Protein AF-0000000084684068 (afdb_homodimer)

Structure (mmCIF, N/CA/C/O backbone):
data_AF-0000000084684068-model_v1
#
loop_
_entity.id
_entity.type
_entity.pdbx_description
1 polymer 'Glycosyl transferase'
#
loop_
_atom_site.group_PDB
_atom_site.id
_atom_site.type_symbol
_atom_site.label_atom_id
_atom_site.label_alt_id
_atom_site.label_comp_id
_atom_site.label_asym_id
_atom_site.label_entity_id
_atom_site.label_seq_id
_atom_site.pdbx_PDB_ins_code
_atom_site.Cartn_x
_atom_site.Cartn_y
_atom_site.Cartn_z
_atom_site.occupancy
_atom_site.B_iso_or_equiv
_atom_site.auth_seq_id
_atom_site.auth_comp_id
_atom_site.auth_asym_id
_atom_site.auth_atom_id
_atom_site.pdbx_PDB_model_num
ATOM 1 N N . MET A 1 1 ? -14.352 -1.944 -2.344 1 97.69 1 MET A N 1
ATOM 2 C CA . MET A 1 1 ? -13.953 -3.248 -2.867 1 97.69 1 MET A CA 1
ATOM 3 C C . MET A 1 1 ? -14.406 -4.367 -1.936 1 97.69 1 MET A C 1
ATOM 5 O O . MET A 1 1 ? -14.32 -4.238 -0.713 1 97.69 1 MET A O 1
ATOM 9 N N . LEU A 1 2 ? -14.922 -5.395 -2.504 1 98.06 2 LEU A N 1
ATOM 10 C CA . LEU A 1 2 ? -15.398 -6.555 -1.756 1 98.06 2 LEU A CA 1
ATOM 11 C C . LEU A 1 2 ? -14.688 -7.824 -2.213 1 98.06 2 LEU A C 1
ATOM 13 O O . LEU A 1 2 ? -14.273 -7.926 -3.371 1 98.06 2 LEU A O 1
ATOM 17 N N . SER A 1 3 ? -14.516 -8.758 -1.304 1 97.38 3 SER A N 1
ATOM 18 C CA . SER A 1 3 ? -13.859 -10.039 -1.584 1 97.38 3 SER A CA 1
ATOM 19 C C . SER A 1 3 ? -14.422 -11.148 -0.699 1 97.38 3 SER A C 1
ATOM 21 O O . SER A 1 3 ? -14.977 -10.875 0.367 1 97.38 3 SER A O 1
ATOM 23 N N . THR A 1 4 ? -14.367 -12.375 -1.161 1 96.19 4 THR A N 1
ATOM 24 C CA . THR A 1 4 ? -14.602 -13.523 -0.29 1 96.19 4 THR A CA 1
ATOM 25 C C . THR A 1 4 ? -13.648 -13.508 0.899 1 96.19 4 THR A C 1
ATOM 27 O O . THR A 1 4 ? -12.688 -12.727 0.922 1 96.19 4 THR A O 1
ATOM 30 N N . PRO A 1 5 ? -13.898 -14.258 1.908 1 94.38 5 PRO A N 1
ATOM 31 C CA . PRO A 1 5 ? -13.078 -14.148 3.117 1 94.38 5 PRO A CA 1
ATOM 32 C C . PRO A 1 5 ? -11.742 -14.883 2.99 1 94.38 5 PRO A C 1
ATOM 34 O O . PRO A 1 5 ? -11.234 -15.422 3.979 1 94.38 5 PRO A O 1
ATOM 37 N N . PHE A 1 6 ? -11.211 -15.016 1.788 1 93.12 6 PHE A N 1
ATOM 38 C CA . PHE A 1 6 ? -9.891 -15.586 1.536 1 93.12 6 PHE A CA 1
ATOM 39 C C . PHE A 1 6 ? -8.922 -14.516 1.039 1 93.12 6 PHE A C 1
ATOM 41 O O . PHE A 1 6 ? -9.109 -13.969 -0.048 1 93.12 6 PHE A O 1
ATOM 48 N N . PRO A 1 7 ? -7.871 -14.266 1.767 1 92.75 7 PRO A N 1
ATOM 49 C CA . PRO A 1 7 ? -6.941 -13.188 1.401 1 92.75 7 PRO A CA 1
ATOM 50 C C . PRO A 1 7 ? -6.355 -13.367 0.002 1 92.75 7 PRO A C 1
ATOM 52 O O . PRO A 1 7 ? -6.109 -12.383 -0.698 1 92.75 7 PRO A O 1
ATOM 55 N N . THR A 1 8 ? -6.172 -14.625 -0.436 1 91.94 8 THR A N 1
ATOM 56 C CA . THR A 1 8 ? -5.574 -14.898 -1.74 1 91.94 8 THR A CA 1
ATOM 57 C C . THR A 1 8 ? -6.535 -14.508 -2.863 1 91.94 8 THR A C 1
ATOM 59 O O . THR A 1 8 ? -6.117 -14.336 -4.008 1 91.94 8 THR A O 1
ATOM 62 N N . HIS A 1 9 ? -7.875 -14.422 -2.525 1 95 9 HIS A N 1
ATOM 63 C CA . HIS A 1 9 ? -8.852 -13.977 -3.51 1 95 9 HIS A CA 1
ATOM 64 C C . HIS A 1 9 ? -8.812 -12.461 -3.688 1 95 9 HIS A C 1
ATOM 66 O O . HIS A 1 9 ? -9.281 -11.938 -4.699 1 95 9 HIS A O 1
ATOM 72 N N . PHE A 1 10 ? -8.266 -11.812 -2.691 1 96.31 10 PHE A N 1
ATOM 73 C CA . PHE A 1 10 ? -8.234 -10.359 -2.68 1 96.31 10 PHE A CA 1
ATOM 74 C C . PHE A 1 10 ? -6.992 -9.836 -3.402 1 96.31 10 PHE A C 1
ATOM 76 O O . PHE A 1 10 ? -7.035 -8.781 -4.039 1 96.31 10 PHE A O 1
ATOM 83 N N . THR A 1 11 ? -5.863 -10.5 -3.41 1 94.38 11 THR A N 1
ATOM 84 C CA . THR A 1 11 ? -4.543 -10.016 -3.809 1 94.38 11 THR A CA 1
ATOM 85 C C . THR A 1 11 ? -4.551 -9.57 -5.266 1 94.38 11 THR A C 1
ATOM 87 O O . THR A 1 11 ? -3.889 -8.594 -5.621 1 94.38 11 THR A O 1
ATOM 90 N N . PRO A 1 12 ? -5.379 -10.195 -6.105 1 94.88 12 PRO A N 1
ATOM 91 C CA . PRO A 1 12 ? -5.406 -9.742 -7.496 1 94.88 12 PRO A CA 1
ATOM 92 C C . PRO A 1 12 ? -5.996 -8.344 -7.656 1 94.88 12 PRO A C 1
ATOM 94 O O . PRO A 1 12 ? -5.824 -7.711 -8.703 1 94.88 12 PRO A O 1
ATOM 97 N N . LEU A 1 13 ? -6.699 -7.82 -6.641 1 97.31 13 LEU A N 1
ATOM 98 C CA . LEU A 1 13 ? -7.332 -6.508 -6.711 1 97.31 13 LEU A CA 1
ATOM 99 C C . LEU A 1 13 ? -6.348 -5.406 -6.324 1 97.31 13 LEU A C 1
ATOM 101 O O . LEU A 1 13 ? -6.582 -4.23 -6.605 1 97.31 13 LEU A O 1
ATOM 105 N N . VAL A 1 14 ? -5.246 -5.762 -5.711 1 96.94 14 VAL A N 1
ATOM 106 C CA . VAL A 1 14 ? -4.383 -4.801 -5.031 1 96.94 14 VAL A CA 1
ATOM 107 C C . VAL A 1 14 ? -3.781 -3.836 -6.051 1 96.94 14 VAL A C 1
ATOM 109 O O . VAL A 1 14 ? -3.836 -2.617 -5.867 1 96.94 14 VAL A O 1
ATOM 112 N N . PRO A 1 15 ? -3.27 -4.312 -7.23 1 97 15 PRO A N 1
ATOM 113 C CA . PRO A 1 15 ? -2.695 -3.369 -8.195 1 97 15 PRO A CA 1
ATOM 114 C C . PRO A 1 15 ? -3.725 -2.377 -8.734 1 97 15 PRO A C 1
ATOM 116 O O . PRO A 1 15 ? -3.396 -1.213 -8.977 1 97 15 PRO A O 1
ATOM 119 N N . LEU A 1 16 ? -4.93 -2.85 -8.906 1 97.88 16 LEU A N 1
ATOM 120 C CA . LEU A 1 16 ? -5.98 -1.939 -9.344 1 97.88 16 LEU A CA 1
ATOM 121 C C . LEU A 1 16 ? -6.289 -0.907 -8.258 1 97.88 16 LEU A C 1
ATOM 123 O O . LEU A 1 16 ? -6.5 0.27 -8.562 1 97.88 16 LEU A O 1
ATOM 127 N N . ALA A 1 17 ? -6.336 -1.361 -7.02 1 97.25 17 ALA A N 1
ATOM 128 C CA . ALA A 1 17 ? -6.531 -0.439 -5.902 1 97.25 17 ALA A CA 1
ATOM 129 C C . ALA A 1 17 ? -5.453 0.642 -5.891 1 97.25 17 ALA A C 1
ATOM 131 O O . ALA A 1 17 ? -5.754 1.824 -5.711 1 97.25 17 ALA A O 1
ATOM 132 N N . TRP A 1 18 ? -4.219 0.25 -6.117 1 96.56 18 TRP A N 1
ATOM 133 C CA . TRP A 1 18 ? -3.109 1.194 -6.152 1 96.56 18 TRP A CA 1
ATOM 134 C C . TRP A 1 18 ? -3.281 2.197 -7.289 1 96.56 18 TRP A C 1
ATOM 136 O O . TRP A 1 18 ? -3.055 3.396 -7.105 1 96.56 18 TRP A O 1
ATOM 146 N N . ALA A 1 19 ? -3.641 1.696 -8.438 1 97.44 19 ALA A N 1
ATOM 147 C CA . ALA A 1 19 ? -3.85 2.568 -9.586 1 97.44 19 ALA A CA 1
ATOM 148 C C . ALA A 1 19 ? -4.926 3.611 -9.297 1 97.44 19 ALA A C 1
ATOM 150 O O . ALA A 1 19 ? -4.754 4.793 -9.602 1 97.44 19 ALA A O 1
ATOM 151 N N . LEU A 1 20 ? -6.016 3.17 -8.695 1 97.44 20 LEU A N 1
ATOM 152 C CA . LEU A 1 20 ? -7.105 4.074 -8.359 1 97.44 20 LEU A CA 1
ATOM 153 C C . LEU A 1 20 ? -6.66 5.102 -7.32 1 97.44 20 LEU A C 1
ATOM 155 O O . LEU A 1 20 ? -6.953 6.289 -7.453 1 97.44 20 LEU A O 1
ATOM 159 N N . LYS A 1 21 ? -5.918 4.648 -6.355 1 94.5 21 LYS A N 1
ATOM 160 C CA . LYS A 1 21 ? -5.402 5.555 -5.332 1 94.5 21 LYS A CA 1
ATOM 161 C C . LYS A 1 21 ? -4.426 6.559 -5.93 1 94.5 21 LYS A C 1
ATOM 163 O O . LYS A 1 21 ? -4.496 7.754 -5.633 1 94.5 21 LYS A O 1
ATOM 168 N N . GLY A 1 22 ? -3.562 6.062 -6.801 1 93.69 22 GLY A N 1
ATOM 169 C CA . GLY A 1 22 ? -2.613 6.934 -7.477 1 93.69 22 GLY A CA 1
ATOM 170 C C . GLY A 1 22 ? -3.279 7.988 -8.344 1 93.69 22 GLY A C 1
ATOM 171 O O . GLY A 1 22 ? -2.707 9.055 -8.578 1 93.69 22 GLY A O 1
ATOM 172 N N . ALA A 1 23 ? -4.469 7.672 -8.766 1 94.56 23 ALA A N 1
ATOM 173 C CA . ALA A 1 23 ? -5.234 8.594 -9.594 1 94.56 23 ALA A CA 1
ATOM 174 C C . ALA A 1 23 ? -6.043 9.562 -8.734 1 94.56 23 ALA A C 1
ATOM 176 O O . ALA A 1 23 ? -6.73 10.445 -9.266 1 94.56 23 ALA A O 1
ATOM 177 N N . GLY A 1 24 ? -5.977 9.398 -7.422 1 92.12 24 GLY A N 1
ATOM 178 C CA . GLY A 1 24 ? -6.598 10.359 -6.52 1 92.12 24 GLY A CA 1
ATOM 179 C C . GLY A 1 24 ? -7.926 9.883 -5.965 1 92.12 24 GLY A C 1
ATOM 180 O O . GLY A 1 24 ? -8.602 10.617 -5.246 1 92.12 24 GLY A O 1
ATOM 181 N N . HIS A 1 25 ? -8.297 8.617 -6.266 1 93.94 25 HIS A N 1
ATOM 182 C CA . HIS A 1 25 ? -9.578 8.102 -5.797 1 93.94 25 HIS A CA 1
ATOM 183 C C . HIS A 1 25 ? -9.469 7.539 -4.383 1 93.94 25 HIS A C 1
ATOM 185 O O . HIS A 1 25 ? -8.398 7.074 -3.979 1 93.94 25 HIS A O 1
ATOM 191 N N . GLU A 1 26 ? -10.539 7.66 -3.658 1 90.88 26 GLU A N 1
ATOM 192 C CA . GLU A 1 26 ? -10.641 6.996 -2.363 1 90.88 26 GLU A CA 1
ATOM 193 C C . GLU A 1 26 ? -11.039 5.531 -2.523 1 90.88 26 GLU A C 1
ATOM 195 O O . GLU A 1 26 ? -12.055 5.227 -3.16 1 90.88 26 GLU A O 1
ATOM 200 N N . VAL A 1 27 ? -10.219 4.645 -2.008 1 94.25 27 VAL A N 1
ATOM 201 C CA . VAL A 1 27 ? -10.477 3.211 -2.105 1 94.25 27 VAL A CA 1
ATOM 202 C C . VAL A 1 27 ? -10.602 2.611 -0.707 1 94.25 27 VAL A C 1
ATOM 204 O O . VAL A 1 27 ? -9.734 2.828 0.147 1 94.25 27 VAL A O 1
ATOM 207 N N . THR A 1 28 ? -11.625 1.904 -0.451 1 93.25 28 THR A N 1
ATOM 208 C CA . THR A 1 28 ? -11.828 1.211 0.816 1 93.25 28 THR A CA 1
ATOM 209 C C . THR A 1 28 ? -12.242 -0.237 0.581 1 93.25 28 THR A C 1
ATOM 211 O O . THR A 1 28 ? -13.062 -0.517 -0.296 1 93.25 28 THR A O 1
ATOM 214 N N . VAL A 1 29 ? -11.68 -1.117 1.381 1 95.88 29 VAL A N 1
ATOM 215 C CA . VAL A 1 29 ? -12.039 -2.529 1.337 1 95.88 29 VAL A CA 1
ATOM 216 C C . VAL A 1 29 ? -12.992 -2.855 2.488 1 95.88 29 VAL A C 1
ATOM 218 O O . VAL A 1 29 ? -12.695 -2.547 3.646 1 95.88 29 VAL A O 1
ATOM 221 N N . ALA A 1 30 ? -14.125 -3.354 2.193 1 95.25 30 ALA A N 1
ATOM 222 C CA . ALA A 1 30 ? -15.039 -3.879 3.203 1 95.25 30 ALA A CA 1
ATOM 223 C C . ALA A 1 30 ? -15.109 -5.402 3.139 1 95.25 30 ALA A C 1
ATOM 225 O O . ALA A 1 30 ? -15.531 -5.969 2.129 1 95.25 30 ALA A O 1
ATOM 226 N N . ALA A 1 31 ? -14.719 -6.062 4.125 1 96.31 31 ALA A N 1
ATOM 227 C CA . ALA A 1 31 ? -14.633 -7.523 4.164 1 96.31 31 ALA A CA 1
ATOM 228 C C . ALA A 1 31 ? -14.453 -8.023 5.598 1 96.31 31 ALA A C 1
ATOM 230 O O . ALA A 1 31 ? -14.43 -7.227 6.539 1 96.31 31 ALA A O 1
ATOM 231 N N . GLN A 1 32 ? -14.484 -9.305 5.75 1 95.69 32 GLN A N 1
ATOM 232 C CA . GLN A 1 32 ? -14.156 -9.898 7.039 1 95.69 32 GLN A CA 1
ATOM 233 C C . GLN A 1 32 ? -12.656 -9.781 7.328 1 95.69 32 GLN A C 1
ATOM 235 O O . GLN A 1 32 ? -11.859 -9.562 6.418 1 95.69 32 GLN A O 1
ATOM 240 N N . PRO A 1 33 ? -12.258 -9.906 8.586 1 93.94 33 PRO A N 1
ATOM 241 C CA . PRO A 1 33 ? -10.883 -9.633 9.008 1 93.94 33 PRO A CA 1
ATOM 242 C C . PRO A 1 33 ? -9.852 -10.477 8.258 1 93.94 33 PRO A C 1
ATOM 244 O O . PRO A 1 33 ? -8.703 -10.062 8.109 1 93.94 33 PRO A O 1
ATOM 247 N N . ASP A 1 34 ? -10.242 -11.648 7.703 1 93 34 ASP A N 1
ATOM 248 C CA . ASP A 1 34 ? -9.352 -12.469 6.895 1 93 34 ASP A CA 1
ATOM 249 C C . ASP A 1 34 ? -8.742 -11.672 5.746 1 93 34 ASP A C 1
ATOM 251 O O . ASP A 1 34 ? -7.566 -11.828 5.426 1 93 34 ASP A O 1
ATOM 255 N N . VAL A 1 35 ? -9.539 -10.797 5.289 1 95.12 35 VAL A N 1
ATOM 256 C CA . VAL A 1 35 ? -9.164 -10.062 4.09 1 95.12 35 VAL A CA 1
ATOM 257 C C . VAL A 1 35 ? -8.688 -8.664 4.469 1 95.12 35 VAL A C 1
ATOM 259 O O . VAL A 1 35 ? -7.746 -8.133 3.875 1 95.12 35 VAL A O 1
ATOM 262 N N . THR A 1 36 ? -9.297 -8.023 5.48 1 94.69 36 THR A N 1
ATOM 263 C CA . THR A 1 36 ? -8.945 -6.648 5.797 1 94.69 36 THR A CA 1
ATOM 264 C C . THR A 1 36 ? -7.516 -6.562 6.332 1 94.69 36 THR A C 1
ATOM 266 O O . THR A 1 36 ? -6.82 -5.57 6.113 1 94.69 36 THR A O 1
ATOM 269 N N . ASP A 1 37 ? -6.996 -7.613 6.914 1 92.06 37 ASP A N 1
ATOM 270 C CA . ASP A 1 37 ? -5.59 -7.672 7.309 1 92.06 37 ASP A CA 1
ATOM 271 C C . ASP A 1 37 ? -4.676 -7.586 6.09 1 92.06 37 ASP A C 1
ATOM 273 O O . ASP A 1 37 ? -3.691 -6.844 6.094 1 92.06 37 ASP A O 1
ATOM 277 N N . ALA A 1 38 ? -5.051 -8.32 5.09 1 92.81 38 ALA A N 1
ATOM 278 C CA . ALA A 1 38 ? -4.273 -8.32 3.854 1 92.81 38 ALA A CA 1
ATOM 279 C C . ALA A 1 38 ? -4.355 -6.969 3.15 1 92.81 38 ALA A C 1
ATOM 281 O O . ALA A 1 38 ? -3.369 -6.496 2.58 1 92.81 38 ALA A O 1
ATOM 282 N N . ALA A 1 39 ? -5.551 -6.395 3.178 1 94.56 39 ALA A N 1
ATOM 283 C CA . ALA A 1 39 ? -5.734 -5.078 2.57 1 94.56 39 ALA A CA 1
ATOM 284 C C . ALA A 1 39 ? -4.867 -4.027 3.26 1 94.56 39 ALA A C 1
ATOM 286 O O . ALA A 1 39 ? -4.16 -3.264 2.598 1 94.56 39 ALA A O 1
ATOM 287 N N . ARG A 1 40 ? -4.832 -4.059 4.539 1 91.75 40 ARG A N 1
ATOM 288 C CA . ARG A 1 40 ? -4.02 -3.121 5.309 1 91.75 40 ARG A CA 1
ATOM 289 C C . ARG A 1 40 ? -2.533 -3.346 5.047 1 91.75 40 ARG A C 1
ATOM 291 O O . ARG A 1 40 ? -1.769 -2.389 4.918 1 91.75 40 ARG A O 1
ATOM 298 N N . ALA A 1 41 ? -2.168 -4.574 4.902 1 91.25 41 ALA A N 1
ATOM 299 C CA . ALA A 1 41 ? -0.778 -4.906 4.602 1 91.25 41 ALA A CA 1
ATOM 300 C C . ALA A 1 41 ? -0.373 -4.375 3.229 1 91.25 41 ALA A C 1
ATOM 302 O O . ALA A 1 41 ? 0.81 -4.133 2.973 1 91.25 41 ALA A O 1
ATOM 303 N N . ALA A 1 42 ? -1.354 -4.18 2.396 1 93.38 42 ALA A N 1
ATOM 304 C CA . ALA A 1 42 ? -1.099 -3.664 1.055 1 93.38 42 ALA A CA 1
ATOM 305 C C . ALA A 1 42 ? -1.216 -2.143 1.022 1 93.38 42 ALA A C 1
ATOM 307 O O . ALA A 1 42 ? -1.133 -1.529 -0.044 1 93.38 42 ALA A O 1
ATOM 308 N N . GLY A 1 43 ? -1.442 -1.529 2.205 1 91.12 43 GLY A N 1
ATOM 309 C CA . GLY A 1 43 ? -1.545 -0.081 2.283 1 91.12 43 GLY A CA 1
ATOM 310 C C . GLY A 1 43 ? -2.924 0.44 1.923 1 91.12 43 GLY A C 1
ATOM 311 O O . GLY A 1 43 ? -3.076 1.61 1.564 1 91.12 43 GLY A O 1
ATOM 312 N N . ILE A 1 44 ? -3.947 -0.353 1.934 1 92.88 44 ILE A N 1
ATOM 313 C CA . ILE A 1 44 ? -5.301 0.034 1.549 1 92.88 44 ILE A CA 1
ATOM 314 C C . ILE A 1 44 ? -6.191 0.1 2.789 1 92.88 44 ILE A C 1
ATOM 316 O O . ILE A 1 44 ? -6.148 -0.793 3.637 1 92.88 44 ILE A O 1
ATOM 320 N N . THR A 1 45 ? -6.953 1.128 2.879 1 89.19 45 THR A N 1
ATOM 321 C CA . THR A 1 45 ? -7.895 1.284 3.982 1 89.19 45 THR A CA 1
ATOM 322 C C . THR A 1 45 ? -8.961 0.195 3.941 1 89.19 45 THR A C 1
ATOM 324 O O . THR A 1 45 ? -9.461 -0.15 2.869 1 89.19 45 THR A O 1
ATOM 327 N N . ALA A 1 46 ? -9.328 -0.281 5.176 1 92.25 46 ALA A N 1
ATOM 328 C CA . ALA A 1 46 ? -10.289 -1.385 5.219 1 92.25 46 ALA A CA 1
ATOM 329 C C . ALA A 1 46 ? -11.242 -1.235 6.398 1 92.25 46 ALA A C 1
ATOM 331 O O . ALA A 1 46 ? -10.906 -0.594 7.398 1 92.25 46 ALA A O 1
ATOM 332 N N . VAL A 1 47 ? -12.367 -1.768 6.219 1 90.88 47 VAL A N 1
ATOM 333 C CA . VAL A 1 47 ? -13.398 -1.831 7.25 1 90.88 47 VAL A CA 1
ATOM 334 C C . VAL A 1 47 ? -13.773 -3.287 7.516 1 90.88 47 VAL A C 1
ATOM 336 O O . VAL A 1 47 ? -14.094 -4.031 6.586 1 90.88 47 VAL A O 1
ATOM 339 N N . ASP A 1 48 ? -13.758 -3.643 8.773 1 92.44 48 ASP A N 1
ATOM 340 C CA . ASP A 1 48 ? -14.133 -5 9.156 1 92.44 48 ASP A CA 1
ATOM 341 C C . ASP A 1 48 ? -15.648 -5.172 9.172 1 92.44 48 ASP A C 1
ATOM 343 O O . ASP A 1 48 ? -16.359 -4.414 9.828 1 92.44 48 ASP A O 1
ATOM 347 N N . ILE A 1 49 ? -16.078 -6.047 8.375 1 93.75 49 ILE A N 1
ATOM 348 C CA . ILE A 1 49 ? -17.484 -6.426 8.367 1 93.75 49 ILE A CA 1
ATOM 349 C C . ILE A 1 49 ? -17.641 -7.859 8.875 1 93.75 49 ILE A C 1
ATOM 351 O O . ILE A 1 49 ? -17.172 -8.805 8.227 1 93.75 49 ILE A O 1
ATOM 355 N N . GLY A 1 50 ? -18.266 -8 10 1 91.75 50 GLY A N 1
ATOM 356 C CA . GLY A 1 50 ? -18.453 -9.328 10.57 1 91.75 50 GLY A CA 1
ATOM 357 C C . GLY A 1 50 ? -17.203 -9.859 11.242 1 91.75 50 GLY A C 1
ATOM 358 O O . GLY A 1 50 ? -16.25 -9.109 11.492 1 91.75 50 GLY A O 1
ATOM 359 N N . ASP A 1 51 ? -17.25 -11.219 11.547 1 92.06 51 ASP A N 1
ATOM 360 C CA . ASP A 1 51 ? -16.156 -11.898 12.234 1 92.06 51 ASP A CA 1
ATOM 361 C C . ASP A 1 51 ? -15.234 -12.609 11.25 1 92.06 51 ASP A C 1
ATOM 363 O O . ASP A 1 51 ? -15.586 -12.773 10.078 1 92.06 51 ASP A O 1
ATOM 367 N N . ARG A 1 52 ? -14.109 -12.977 11.797 1 93.19 52 ARG A N 1
ATOM 368 C CA . ARG A 1 52 ? -13.195 -13.781 11 1 93.19 52 ARG A CA 1
ATOM 369 C C . ARG A 1 52 ? -13.859 -15.078 10.547 1 93.19 52 ARG A C 1
ATOM 371 O O . ARG A 1 52 ? -14.523 -15.75 11.344 1 93.19 52 ARG A O 1
ATOM 378 N N . PHE A 1 53 ? -13.719 -15.469 9.305 1 90.56 53 PHE A N 1
ATOM 379 C CA . PHE A 1 53 ? -14.422 -16.578 8.672 1 90.56 53 PHE A CA 1
ATOM 380 C C . PHE A 1 53 ? -13.703 -17.891 8.945 1 90.56 53 PHE A C 1
ATOM 382 O O . PHE A 1 53 ? -14.336 -18.953 9.039 1 90.56 53 PHE A O 1
ATOM 389 N N . HIS A 1 54 ? -12.398 -17.938 9.031 1 87.62 54 HIS A N 1
ATOM 390 C CA . HIS A 1 54 ? -11.57 -19.125 9.203 1 87.62 54 HIS A CA 1
ATOM 391 C C . HIS A 1 54 ? -11.812 -20.141 8.086 1 87.62 54 HIS A C 1
ATOM 393 O O . HIS A 1 54 ? -12.125 -21.297 8.352 1 87.62 54 HIS A O 1
ATOM 399 N N . GLY A 1 55 ? -11.617 -19.75 6.852 1 83.25 55 GLY A N 1
ATOM 400 C CA . GLY A 1 55 ? -11.93 -20.516 5.664 1 83.25 55 GLY A CA 1
ATOM 401 C C . GLY A 1 55 ? -11.242 -21.875 5.629 1 83.25 55 GLY A C 1
ATOM 402 O O . GLY A 1 55 ? -11.805 -22.844 5.113 1 83.25 55 GLY A O 1
ATOM 403 N N . LEU A 1 56 ? -10.102 -22.062 6.129 1 79.38 56 LEU A N 1
ATOM 404 C CA . LEU A 1 56 ? -9.344 -23.312 6.098 1 79.38 56 LEU A CA 1
ATOM 405 C C . LEU A 1 56 ? -10.047 -24.391 6.922 1 79.38 56 LEU A C 1
ATOM 407 O O . LEU A 1 56 ? -9.945 -25.578 6.609 1 79.38 56 LEU A O 1
ATOM 411 N N . ASP A 1 57 ? -10.789 -23.922 7.938 1 81.62 57 ASP A N 1
ATOM 412 C CA . ASP A 1 57 ? -11.539 -24.875 8.758 1 81.62 57 ASP A CA 1
ATOM 413 C C . ASP A 1 57 ? -12.586 -25.609 7.934 1 81.62 57 ASP A C 1
ATOM 415 O O . ASP A 1 57 ? -12.828 -26.797 8.141 1 81.62 57 ASP A O 1
ATOM 419 N N . VAL A 1 58 ? -13.094 -24.969 6.977 1 77.38 58 VAL A N 1
ATOM 420 C CA . VAL A 1 58 ? -14.156 -25.531 6.152 1 77.38 58 VAL A CA 1
ATOM 421 C C . VAL A 1 58 ? -13.57 -26.562 5.195 1 77.38 58 VAL A C 1
ATOM 423 O O . VAL A 1 58 ? -14.156 -27.625 4.992 1 77.38 58 VAL A O 1
ATOM 426 N N . LEU A 1 59 ? -12.422 -26.297 4.699 1 75.81 59 LEU A N 1
ATOM 427 C CA . LEU A 1 59 ? -11.773 -27.203 3.752 1 75.81 59 LEU A CA 1
ATOM 428 C C . LEU A 1 59 ? -11.211 -28.422 4.465 1 75.81 59 LEU A C 1
ATOM 430 O O . LEU A 1 59 ? -11.289 -29.547 3.951 1 75.81 59 LEU A O 1
ATOM 434 N N . GLN A 1 60 ? -10.75 -28.203 5.629 1 77.5 60 GLN A N 1
ATOM 435 C CA . GLN A 1 60 ? -10.078 -29.25 6.387 1 77.5 60 GLN A CA 1
ATOM 436 C C . GLN A 1 60 ? -11.094 -30.266 6.926 1 77.5 60 GLN A C 1
ATOM 438 O O . GLN A 1 60 ? -10.773 -31.453 7.082 1 77.5 60 GLN A O 1
ATOM 443 N N . ARG A 1 61 ? -12.273 -29.828 7.207 1 77.25 61 ARG A N 1
ATOM 444 C CA . ARG A 1 61 ? -13.297 -30.656 7.84 1 77.25 61 ARG A CA 1
ATOM 445 C C . ARG A 1 61 ? -13.578 -31.906 7.004 1 77.25 61 ARG A C 1
ATOM 447 O O . ARG A 1 61 ? -13.906 -32.969 7.551 1 77.25 61 ARG A O 1
ATOM 454 N N . HIS A 1 62 ? -13.273 -31.797 5.75 1 76.5 62 HIS A N 1
ATOM 455 C CA . HIS A 1 62 ? -13.672 -32.875 4.855 1 76.5 62 HIS A CA 1
ATOM 456 C C . HIS A 1 62 ? -12.477 -33.75 4.473 1 76.5 62 HIS A C 1
ATOM 458 O O . HIS A 1 62 ? -12.617 -34.719 3.727 1 76.5 62 HIS A O 1
ATOM 464 N N . LEU A 1 63 ? -11.336 -33.406 5.035 1 83.12 63 LEU A N 1
ATOM 465 C CA . LEU A 1 63 ? -10.125 -34.094 4.645 1 83.12 63 LEU A CA 1
ATOM 466 C C . LEU A 1 63 ? -9.664 -35.031 5.762 1 83.12 63 LEU A C 1
ATOM 468 O O . LEU A 1 63 ? -9.406 -34.594 6.883 1 83.12 63 LEU A O 1
ATOM 472 N N . PRO A 1 64 ? -9.633 -36.344 5.406 1 84.5 64 PRO A N 1
ATOM 473 C CA . PRO A 1 64 ? -9.016 -37.219 6.395 1 84.5 64 PRO A CA 1
ATOM 474 C C . PRO A 1 64 ? -7.562 -36.844 6.695 1 84.5 64 PRO A C 1
ATOM 476 O O . PRO A 1 64 ? -6.879 -36.281 5.848 1 84.5 64 PRO A O 1
ATOM 479 N N . PRO A 1 65 ? -7.141 -37.156 7.941 1 80.75 65 PRO A N 1
ATOM 480 C CA . PRO A 1 65 ? -5.758 -36.844 8.305 1 80.75 65 PRO A CA 1
ATOM 481 C C . PRO A 1 65 ? -4.738 -37.469 7.344 1 80.75 65 PRO A C 1
ATOM 483 O O . PRO A 1 65 ? -4.824 -38.656 7.023 1 80.75 65 PRO A O 1
ATOM 486 N N . GLY A 1 66 ? -3.941 -36.625 6.855 1 80.69 66 GLY A N 1
ATOM 487 C CA . GLY A 1 66 ? -2.82 -37.062 6.055 1 80.69 66 GLY A CA 1
ATOM 488 C C . GLY A 1 66 ? -3.16 -37.219 4.582 1 80.69 66 GLY A C 1
ATOM 489 O O . GLY A 1 66 ? -2.301 -37.562 3.773 1 80.69 66 GLY A O 1
ATOM 490 N N . VAL A 1 67 ? -4.402 -37.094 4.23 1 88.25 67 VAL A N 1
ATOM 491 C CA . VAL A 1 67 ? -4.824 -37.219 2.842 1 88.25 67 VAL A CA 1
ATOM 492 C C . VAL A 1 67 ? -4.941 -35.844 2.199 1 88.25 67 VAL A C 1
ATOM 494 O O . VAL A 1 67 ? -5.609 -34.969 2.736 1 88.25 67 VAL A O 1
ATOM 497 N N . ARG A 1 68 ? -4.266 -35.688 1.086 1 91.44 68 ARG A N 1
ATOM 498 C CA . ARG A 1 68 ? -4.336 -34.438 0.357 1 91.44 68 ARG A CA 1
ATOM 499 C C . ARG A 1 68 ? -5.633 -34.344 -0.445 1 91.44 68 ARG A C 1
ATOM 501 O O . ARG A 1 68 ? -6.215 -35.375 -0.817 1 91.44 68 ARG A O 1
ATOM 508 N N . PRO A 1 69 ? -6.023 -33.156 -0.747 1 89.88 69 PRO A N 1
ATOM 509 C CA . PRO A 1 69 ? -7.242 -33 -1.541 1 89.88 69 PRO A CA 1
ATOM 510 C C . PRO A 1 69 ? -7.188 -33.75 -2.871 1 89.88 69 PRO A C 1
ATOM 512 O O . PRO A 1 69 ? -8.156 -34.406 -3.256 1 89.88 69 PRO A O 1
ATOM 515 N N . LEU A 1 70 ? -6.082 -33.719 -3.48 1 92.75 70 LEU A N 1
ATOM 516 C CA . LEU A 1 70 ? -5.91 -34.406 -4.758 1 92.75 70 LEU A CA 1
ATOM 517 C C . LEU A 1 70 ? -6.105 -35.906 -4.605 1 92.75 70 LEU A C 1
ATOM 519 O O . LEU A 1 70 ? -6.668 -36.562 -5.492 1 92.75 70 LEU A O 1
ATOM 523 N N . GLU A 1 71 ? -5.676 -36.406 -3.529 1 92.31 71 GLU A N 1
ATOM 524 C CA . GLU A 1 71 ? -5.773 -37.844 -3.283 1 92.31 71 GLU A CA 1
ATOM 525 C C . GLU A 1 71 ? -7.215 -38.25 -3.002 1 92.31 71 GLU A C 1
ATOM 527 O O . GLU A 1 71 ? -7.633 -39.344 -3.371 1 92.31 71 GLU A O 1
ATOM 532 N N . LEU A 1 72 ? -7.891 -37.406 -2.361 1 87.06 72 LEU A N 1
ATOM 533 C CA . LEU A 1 72 ? -9.266 -37.719 -1.983 1 87.06 72 LEU A CA 1
ATOM 534 C C . LEU A 1 72 ? -10.219 -37.438 -3.145 1 87.06 72 LEU A C 1
ATOM 536 O O . LEU A 1 72 ? -11.086 -38.281 -3.436 1 87.06 72 LEU A O 1
ATOM 540 N N . MET A 1 73 ? -10.047 -36.312 -3.812 1 85.81 73 MET A N 1
ATOM 541 C CA . MET A 1 73 ? -11.086 -35.812 -4.719 1 85.81 73 MET A CA 1
ATOM 542 C C . MET A 1 73 ? -10.633 -35.938 -6.172 1 85.81 73 MET A C 1
ATOM 544 O O . MET A 1 73 ? -11.453 -35.906 -7.086 1 85.81 73 MET A O 1
ATOM 548 N N . GLY A 1 74 ? -9.328 -36.094 -6.379 1 85.88 74 GLY A N 1
ATOM 549 C CA . GLY A 1 74 ? -8.828 -36 -7.742 1 85.88 74 GLY A CA 1
ATOM 550 C C . GLY A 1 74 ? -9.102 -34.688 -8.406 1 85.88 74 GLY A C 1
ATOM 551 O O . GLY A 1 74 ? -9.461 -33.719 -7.73 1 85.88 74 GLY A O 1
ATOM 552 N N . PRO A 1 75 ? -8.836 -34.625 -9.695 1 86 75 PRO A N 1
ATOM 553 C CA . PRO A 1 75 ? -9.172 -33.406 -10.43 1 86 75 PRO A CA 1
ATOM 554 C C . PRO A 1 75 ? -10.672 -33.094 -10.438 1 86 75 PRO A C 1
ATOM 556 O O . PRO A 1 75 ? -11.484 -34.031 -10.531 1 86 75 PRO A O 1
ATOM 559 N N . THR A 1 76 ? -11.008 -31.922 -10.211 1 81.56 76 THR A N 1
ATOM 560 C CA . THR A 1 76 ? -12.414 -31.531 -10.195 1 81.56 76 THR A CA 1
ATOM 561 C C . THR A 1 76 ? -12.945 -31.391 -11.617 1 81.56 76 THR A C 1
ATOM 563 O O . THR A 1 76 ? -12.5 -30.516 -12.367 1 81.56 76 THR A O 1
ATOM 566 N N . PRO A 1 77 ? -13.867 -32.188 -11.945 1 79.81 77 PRO A N 1
ATOM 567 C CA . PRO A 1 77 ? -14.438 -32.031 -13.281 1 79.81 77 PRO A CA 1
ATOM 568 C C . PRO A 1 77 ? -15.328 -30.797 -13.422 1 79.81 77 PRO A C 1
ATOM 570 O O . PRO A 1 77 ? -15.859 -30.312 -12.422 1 79.81 77 PRO A O 1
ATOM 573 N N . PRO A 1 78 ? -15.484 -30.312 -14.57 1 78.12 78 PRO A N 1
ATOM 574 C CA . PRO A 1 78 ? -16.266 -29.094 -14.828 1 78.12 78 PRO A CA 1
ATOM 575 C C . PRO A 1 78 ? -17.672 -29.172 -14.227 1 78.12 78 PRO A C 1
ATOM 577 O O . PRO A 1 78 ? -18.172 -28.172 -13.703 1 78.12 78 PRO A O 1
ATOM 580 N N . GLU A 1 79 ? -18.25 -30.359 -14.266 1 78.5 79 GLU A N 1
ATOM 581 C CA . GLU A 1 79 ? -19.641 -30.516 -13.836 1 78.5 79 GLU A CA 1
ATOM 582 C C . GLU A 1 79 ? -19.766 -30.344 -12.32 1 78.5 79 GLU A C 1
ATOM 584 O O . GLU A 1 79 ? -20.859 -30.109 -11.805 1 78.5 79 GLU A O 1
ATOM 589 N N . LYS A 1 80 ? -18.688 -30.5 -11.602 1 81.56 80 LYS A N 1
ATOM 590 C CA . LYS A 1 80 ? -18.719 -30.438 -10.148 1 81.56 80 LYS A CA 1
ATOM 591 C C . LYS A 1 80 ? -18.25 -29.078 -9.641 1 81.56 80 LYS A C 1
ATOM 593 O O . LYS A 1 80 ? -18.234 -28.844 -8.43 1 81.56 80 LYS A O 1
ATOM 598 N N . MET A 1 81 ? -17.906 -28.219 -10.531 1 82.5 81 MET A N 1
ATOM 599 C CA . MET A 1 81 ? -17.344 -26.922 -10.141 1 82.5 81 MET A CA 1
ATOM 600 C C . MET A 1 81 ? -18.375 -26.094 -9.383 1 82.5 81 MET A C 1
ATOM 602 O O . MET A 1 81 ? -18.031 -25.375 -8.438 1 82.5 81 MET A O 1
ATOM 606 N N . ALA A 1 82 ? -19.625 -26.25 -9.797 1 77.81 82 ALA A N 1
ATOM 607 C CA . ALA A 1 82 ? -20.688 -25.5 -9.141 1 77.81 82 ALA A CA 1
ATOM 608 C C . ALA A 1 82 ? -20.781 -25.859 -7.664 1 77.81 82 ALA A C 1
ATOM 610 O O . ALA A 1 82 ? -21.047 -25 -6.82 1 77.81 82 ALA A O 1
ATOM 611 N N . GLY A 1 83 ? -20.641 -27.078 -7.395 1 79.81 83 GLY A N 1
ATOM 612 C CA . GLY A 1 83 ? -20.719 -27.547 -6.02 1 79.81 83 GLY A CA 1
ATOM 613 C C . GLY A 1 83 ? -19.625 -26.984 -5.133 1 79.81 83 GLY A C 1
ATOM 614 O O . GLY A 1 83 ? -19.828 -26.797 -3.932 1 79.81 83 GLY A O 1
ATOM 615 N N . THR A 1 84 ? -18.562 -26.625 -5.742 1 81.81 84 THR A N 1
ATOM 616 C CA . THR A 1 84 ? -17.406 -26.141 -5 1 81.81 84 THR A CA 1
ATOM 617 C C . THR A 1 84 ? -17.562 -24.672 -4.625 1 81.81 84 THR A C 1
ATOM 619 O O . THR A 1 84 ? -16.828 -24.156 -3.781 1 81.81 84 THR A O 1
ATOM 622 N N . THR A 1 85 ? -18.578 -24.047 -5.191 1 86.5 85 THR A N 1
ATOM 623 C CA . THR A 1 85 ? -18.688 -22.594 -5.008 1 86.5 85 THR A CA 1
ATOM 624 C C . THR A 1 85 ? -19.828 -22.25 -4.066 1 86.5 85 THR A C 1
ATOM 626 O O . THR A 1 85 ? -20.078 -21.078 -3.785 1 86.5 85 THR A O 1
ATOM 629 N N . LYS A 1 86 ? -20.5 -23.25 -3.506 1 87.19 86 LYS A N 1
ATOM 630 C CA . LYS A 1 86 ? -21.656 -23.047 -2.633 1 87.19 86 LYS A CA 1
ATOM 631 C C . LYS A 1 86 ? -21.281 -22.25 -1.392 1 87.19 86 LYS A C 1
ATOM 633 O O . LYS A 1 86 ? -22.078 -21.469 -0.872 1 87.19 86 LYS A O 1
ATOM 638 N N . LEU A 1 87 ? -20.062 -22.5 -1.031 1 87.56 87 LEU A N 1
ATOM 639 C CA . LEU A 1 87 ? -19.578 -21.781 0.14 1 87.56 87 LEU A CA 1
ATOM 640 C C . LEU A 1 87 ? -19.672 -20.266 -0.064 1 87.56 87 LEU A C 1
ATOM 642 O O . LEU A 1 87 ? -20.078 -19.547 0.842 1 87.56 87 LEU A O 1
ATOM 646 N N . TRP A 1 88 ? -19.359 -19.797 -1.206 1 91.56 88 TRP A N 1
ATOM 647 C CA . TRP A 1 88 ? -19.312 -18.375 -1.479 1 91.56 88 TRP A CA 1
ATOM 648 C C . TRP A 1 88 ? -20.719 -17.797 -1.643 1 91.56 88 TRP A C 1
ATOM 650 O O . TRP A 1 88 ? -20.969 -16.641 -1.274 1 91.56 88 TRP A O 1
ATOM 660 N N . GLU A 1 89 ? -21.641 -18.641 -2.145 1 92.62 89 GLU A N 1
ATOM 661 C CA . GLU A 1 89 ? -23.031 -18.234 -2.221 1 92.62 89 GLU A CA 1
ATOM 662 C C . GLU A 1 89 ? -23.625 -18 -0.829 1 92.62 89 GLU A C 1
ATOM 664 O O . GLU A 1 89 ? -24.297 -17 -0.585 1 92.62 89 GLU A O 1
ATOM 669 N N . THR A 1 90 ? -23.328 -18.969 -0.05 1 91.44 90 THR A N 1
ATOM 670 C CA . THR A 1 90 ? -23.797 -18.875 1.325 1 91.44 90 THR A CA 1
ATOM 671 C C . THR A 1 90 ? -23.188 -17.672 2.033 1 91.44 90 THR A C 1
ATOM 673 O O . THR A 1 90 ? -23.891 -16.922 2.721 1 91.44 90 THR A O 1
ATOM 676 N N . HIS A 1 91 ? -21.922 -17.516 1.834 1 92.75 91 HIS A N 1
ATOM 677 C CA . HIS A 1 91 ? -21.203 -16.391 2.418 1 92.75 91 HIS A CA 1
ATOM 678 C C . HIS A 1 91 ? -21.828 -15.07 1.974 1 92.75 91 HIS A C 1
ATOM 680 O O . HIS A 1 91 ? -22.109 -14.203 2.803 1 92.75 91 HIS A O 1
ATOM 686 N N . ALA A 1 92 ? -22.047 -14.922 0.712 1 93.69 92 ALA A N 1
ATOM 687 C CA . ALA A 1 92 ? -22.625 -13.703 0.155 1 93.69 92 ALA A CA 1
ATOM 688 C C . ALA A 1 92 ? -24 -13.43 0.765 1 93.69 92 ALA A C 1
ATOM 690 O O . ALA A 1 92 ? -24.297 -12.297 1.159 1 93.69 92 ALA A O 1
ATOM 691 N N . ARG A 1 93 ? -24.828 -14.453 0.861 1 92.5 93 ARG A N 1
ATOM 692 C CA . ARG A 1 93 ? -26.188 -14.312 1.381 1 92.5 93 ARG A CA 1
ATOM 693 C C . ARG A 1 93 ? -26.172 -13.766 2.807 1 92.5 93 ARG A C 1
ATOM 695 O O . ARG A 1 93 ? -26.953 -12.875 3.145 1 92.5 93 ARG A O 1
ATOM 702 N N . TYR A 1 94 ? -25.266 -14.195 3.531 1 91.94 94 TYR A N 1
ATOM 703 C CA . TYR A 1 94 ? -25.344 -13.914 4.961 1 91.94 94 TYR A CA 1
ATOM 704 C C . TYR A 1 94 ? -24.641 -12.602 5.293 1 91.94 94 TYR A C 1
ATOM 706 O O . TYR A 1 94 ? -24.906 -11.992 6.328 1 91.94 94 TYR A O 1
ATOM 714 N N . LEU A 1 95 ? -23.734 -12.18 4.426 1 95.38 95 LEU A N 1
ATOM 715 C CA . LEU A 1 95 ? -23.047 -10.922 4.699 1 95.38 95 LEU A CA 1
ATOM 716 C C . LEU A 1 95 ? -23.672 -9.773 3.928 1 95.38 95 LEU A C 1
ATOM 718 O O . LEU A 1 95 ? -23.359 -8.609 4.172 1 95.38 95 LEU A O 1
ATOM 722 N N . LEU A 1 96 ? -24.578 -10.062 3.051 1 97 96 LEU A N 1
ATOM 723 C CA . LEU A 1 96 ? -25.141 -9.07 2.145 1 97 96 LEU A CA 1
ATOM 724 C C . LEU A 1 96 ? -25.75 -7.914 2.922 1 97 96 LEU A C 1
ATOM 726 O O . LEU A 1 96 ? -25.547 -6.746 2.58 1 97 96 LEU A O 1
ATOM 730 N N . GLY A 1 97 ? -26.531 -8.195 3.943 1 96.5 97 GLY A N 1
ATOM 731 C CA . GLY A 1 97 ? -27.156 -7.145 4.742 1 96.5 97 GLY A CA 1
ATOM 732 C C . GLY A 1 97 ? -26.141 -6.18 5.34 1 96.5 97 GLY A C 1
ATOM 733 O O . GLY A 1 97 ? -26.328 -4.965 5.281 1 96.5 97 GLY A O 1
ATOM 734 N N . SER A 1 98 ? -25.062 -6.707 5.902 1 96.19 98 SER A N 1
ATOM 735 C CA . SER A 1 98 ? -24.031 -5.887 6.512 1 96.19 98 SER A CA 1
ATOM 736 C C . SER A 1 98 ? -23.297 -5.055 5.465 1 96.19 98 SER A C 1
ATOM 738 O O . SER A 1 98 ? -22.953 -3.895 5.707 1 96.19 98 SER A O 1
ATOM 740 N N . TYR A 1 99 ? -23.031 -5.633 4.324 1 97.12 99 TYR A N 1
ATOM 741 C CA . TYR A 1 99 ? -22.375 -4.898 3.242 1 97.12 99 TYR A CA 1
ATOM 742 C C . TYR A 1 99 ? -23.25 -3.746 2.766 1 97.12 99 TYR A C 1
ATOM 744 O O . TYR A 1 99 ? -22.75 -2.652 2.494 1 97.12 99 TYR A O 1
ATOM 752 N N . LEU A 1 100 ? -24.562 -3.984 2.676 1 97.25 100 LEU A N 1
ATOM 753 C CA . LEU A 1 100 ? -25.5 -2.951 2.236 1 97.25 100 LEU A CA 1
ATOM 754 C C . LEU A 1 100 ? -25.547 -1.801 3.236 1 97.25 100 LEU A C 1
ATOM 756 O O . LEU A 1 100 ? -25.562 -0.631 2.844 1 97.25 100 LEU A O 1
ATOM 760 N N . GLU A 1 101 ? -25.594 -2.146 4.492 1 94.62 101 GLU A N 1
ATOM 761 C CA . GLU A 1 101 ? -25.578 -1.119 5.531 1 94.62 101 GLU A CA 1
ATOM 762 C C . GLU A 1 101 ? -24.344 -0.226 5.418 1 94.62 101 GLU A C 1
ATOM 764 O O . GLU A 1 101 ? -24.469 1.001 5.395 1 94.62 101 GLU A O 1
ATOM 769 N N . PHE A 1 102 ? -23.203 -0.815 5.27 1 93.44 102 PHE A N 1
ATOM 770 C CA . PHE A 1 102 ? -21.969 -0.07 5.129 1 93.44 102 PHE A CA 1
ATOM 771 C C . PHE A 1 102 ? -21.969 0.767 3.854 1 93.44 102 PHE A C 1
ATOM 773 O O . PHE A 1 102 ? -21.609 1.944 3.875 1 93.44 102 PHE A O 1
ATOM 780 N N . ALA A 1 103 ? -22.359 0.162 2.793 1 95.56 103 ALA A N 1
ATOM 781 C CA . ALA A 1 103 ? -22.312 0.818 1.489 1 95.56 103 ALA A CA 1
ATOM 782 C C . ALA A 1 103 ? -23.219 2.039 1.453 1 95.56 103 ALA A C 1
ATOM 784 O O . ALA A 1 103 ? -22.891 3.055 0.838 1 95.56 103 ALA A O 1
ATOM 785 N N . ARG A 1 104 ? -24.406 1.938 2.049 1 93.88 104 ARG A N 1
ATOM 786 C CA . ARG A 1 104 ? -25.328 3.062 2.102 1 93.88 104 ARG A CA 1
ATOM 787 C C . ARG A 1 104 ? -24.719 4.242 2.852 1 93.88 104 ARG A C 1
ATOM 789 O O . ARG A 1 104 ? -24.938 5.398 2.486 1 93.88 104 ARG A O 1
ATOM 796 N N . GLU A 1 105 ? -23.969 3.873 3.838 1 86.81 105 GLU A N 1
ATOM 797 C CA . GLU A 1 105 ? -23.297 4.91 4.621 1 86.81 105 GLU A CA 1
ATOM 798 C C . GLU A 1 105 ? -22.094 5.48 3.867 1 86.81 105 GLU A C 1
ATOM 800 O O . GLU A 1 105 ? -21.891 6.695 3.84 1 86.81 105 GLU A O 1
ATOM 805 N N . TRP A 1 106 ? -21.328 4.641 3.225 1 87.75 106 TRP A N 1
ATOM 806 C CA . TRP A 1 106 ? -20.094 5.012 2.551 1 87.75 106 TRP A CA 1
ATOM 807 C C . TRP A 1 106 ? -20.375 5.715 1.227 1 87.75 106 TRP A C 1
ATOM 809 O O . TRP A 1 106 ? -19.594 6.551 0.774 1 87.75 106 TRP A O 1
ATOM 819 N N . ARG A 1 107 ? -21.438 5.355 0.538 1 92.38 107 ARG A N 1
ATOM 820 C CA . ARG A 1 107 ? -21.906 5.945 -0.711 1 92.38 107 ARG A CA 1
ATOM 821 C C . ARG A 1 107 ? -20.844 5.855 -1.797 1 92.38 107 ARG A C 1
ATOM 823 O O . ARG A 1 107 ? -20.438 6.875 -2.363 1 92.38 107 ARG A O 1
ATOM 830 N N . PRO A 1 108 ? -20.438 4.621 -2.127 1 95.75 108 PRO A N 1
ATOM 831 C CA . PRO A 1 108 ? -19.453 4.461 -3.203 1 95.75 108 PRO A CA 1
ATOM 832 C C . PRO A 1 108 ? -20.016 4.875 -4.566 1 95.75 108 PRO A C 1
ATOM 834 O O . PRO A 1 108 ? -21.219 4.797 -4.801 1 95.75 108 PRO A O 1
ATOM 837 N N . ASP A 1 109 ? -19.094 5.367 -5.461 1 97.56 109 ASP A N 1
ATOM 838 C CA . ASP A 1 109 ? -19.453 5.66 -6.844 1 97.56 109 ASP A CA 1
ATOM 839 C C . ASP A 1 109 ? -19.281 4.43 -7.73 1 97.56 109 ASP A C 1
ATOM 841 O O . ASP A 1 109 ? -19.766 4.391 -8.859 1 97.56 109 ASP A O 1
ATOM 845 N N . LEU A 1 110 ? -18.547 3.455 -7.207 1 98.44 110 LEU A N 1
ATOM 846 C CA . LEU A 1 110 ? -18.203 2.23 -7.922 1 98.44 110 LEU A CA 1
ATOM 847 C C . LEU A 1 110 ? -17.969 1.083 -6.945 1 98.44 110 LEU A C 1
ATOM 849 O O . LEU A 1 110 ? -17.344 1.269 -5.898 1 98.44 110 LEU A O 1
ATOM 853 N N . VAL A 1 111 ? -18.5 -0.073 -7.234 1 98.69 111 VAL A N 1
ATOM 854 C CA . VAL A 1 111 ? -18.234 -1.271 -6.441 1 98.69 111 VAL A CA 1
ATOM 855 C C . VAL A 1 111 ? -17.375 -2.246 -7.238 1 98.69 111 VAL A C 1
ATOM 857 O O . VAL A 1 111 ? -17.734 -2.621 -8.359 1 98.69 111 VAL A O 1
ATOM 860 N N . VAL A 1 112 ? -16.219 -2.623 -6.719 1 98.69 112 VAL A N 1
ATOM 861 C CA . VAL A 1 112 ? -15.312 -3.574 -7.352 1 98.69 112 VAL A CA 1
ATOM 862 C C . VAL A 1 112 ? -15.242 -4.852 -6.516 1 98.69 112 VAL A C 1
ATOM 864 O O . VAL A 1 112 ? -15.055 -4.793 -5.297 1 98.69 112 VAL A O 1
ATOM 867 N N . SER A 1 113 ? -15.406 -5.961 -7.09 1 98.25 113 SER A N 1
ATOM 868 C CA . SER A 1 113 ? -15.312 -7.246 -6.402 1 98.25 113 SER A CA 1
ATOM 869 C C . SER A 1 113 ? -14.508 -8.25 -7.223 1 98.25 113 SER A C 1
ATOM 871 O O . SER A 1 113 ? -14.328 -8.078 -8.43 1 98.25 113 SER A O 1
ATOM 873 N N . GLU A 1 114 ? -13.961 -9.266 -6.57 1 97.25 114 GLU A N 1
ATOM 874 C CA . GLU A 1 114 ? -13.32 -10.367 -7.293 1 97.25 114 GLU A CA 1
ATOM 875 C C . GLU A 1 114 ? -14.344 -11.406 -7.738 1 97.25 114 GLU A C 1
ATOM 877 O O . GLU A 1 114 ? -15.531 -11.297 -7.41 1 97.25 114 GLU A O 1
ATOM 882 N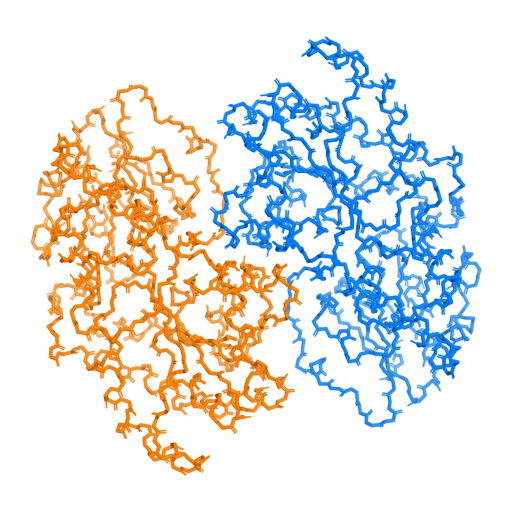 N . GLN A 1 115 ? -13.984 -12.352 -8.523 1 94.19 115 GLN A N 1
ATOM 883 C CA . GLN A 1 115 ? -14.828 -13.164 -9.391 1 94.19 115 GLN A CA 1
ATOM 884 C C . GLN A 1 115 ? -15.797 -14.023 -8.578 1 94.19 115 GLN A C 1
ATOM 886 O O . GLN A 1 115 ? -16.859 -14.398 -9.07 1 94.19 115 GLN A O 1
ATOM 891 N N . LEU A 1 116 ? -15.5 -14.344 -7.285 1 95.25 116 LEU A N 1
ATOM 892 C CA . LEU A 1 116 ? -16.391 -15.234 -6.551 1 95.25 116 LEU A CA 1
ATOM 893 C C . LEU A 1 116 ? -17.109 -14.492 -5.43 1 95.25 116 LEU A C 1
ATOM 895 O O . LEU A 1 116 ? -17.828 -15.102 -4.633 1 95.25 116 LEU A O 1
ATOM 899 N N . GLU A 1 117 ? -16.859 -13.219 -5.348 1 96.62 117 GLU A N 1
ATOM 900 C CA . GLU A 1 117 ? -17.594 -12.383 -4.406 1 96.62 117 GLU A CA 1
ATOM 901 C C . GLU A 1 117 ? -18.922 -11.914 -5.008 1 96.62 117 GLU A C 1
ATOM 903 O O . GLU A 1 117 ? -18.938 -10.977 -5.809 1 96.62 117 GLU A O 1
ATOM 908 N N . LEU A 1 118 ? -20 -12.453 -4.59 1 96.06 118 LEU A N 1
ATOM 909 C CA . LEU A 1 118 ? -21.297 -12.328 -5.273 1 96.06 118 LEU A CA 1
ATOM 910 C C . LEU A 1 118 ? -22.109 -11.195 -4.68 1 96.06 118 LEU A C 1
ATOM 912 O O . LEU A 1 118 ? -23.078 -10.742 -5.289 1 96.06 118 LEU A O 1
ATOM 916 N N . ALA A 1 119 ? -21.766 -10.703 -3.529 1 96.81 119 ALA A N 1
ATOM 917 C CA . ALA A 1 119 ? -22.516 -9.617 -2.904 1 96.81 119 ALA A CA 1
ATOM 918 C C . ALA A 1 119 ? -22.266 -8.289 -3.619 1 96.81 119 ALA A C 1
ATOM 920 O O . ALA A 1 119 ? -23.125 -7.402 -3.617 1 96.81 119 ALA A O 1
ATOM 921 N N . GLY A 1 120 ? -21.094 -8.109 -4.246 1 97.19 120 GLY A N 1
ATOM 922 C CA . GLY A 1 120 ? -20.688 -6.859 -4.871 1 97.19 120 GLY A CA 1
ATOM 923 C C . GLY A 1 120 ? -21.688 -6.348 -5.891 1 97.19 120 GLY A C 1
ATOM 924 O O . GLY A 1 120 ? -22.219 -5.242 -5.754 1 97.19 120 GLY A O 1
ATOM 925 N N . PRO A 1 121 ? -22.016 -7.191 -6.852 1 97.31 121 PRO A N 1
ATOM 926 C CA . PRO A 1 121 ? -22.984 -6.77 -7.863 1 97.31 121 PRO A CA 1
ATOM 927 C C . PRO A 1 121 ? -24.359 -6.453 -7.27 1 97.31 121 PRO A C 1
ATOM 929 O O . PRO A 1 121 ? -25.047 -5.547 -7.746 1 97.31 121 PRO A O 1
ATOM 932 N N . VAL A 1 122 ? -24.812 -7.172 -6.262 1 98.25 122 VAL A N 1
ATOM 933 C CA . VAL A 1 122 ? -26.109 -6.938 -5.629 1 98.25 122 VAL A CA 1
ATOM 934 C C . VAL A 1 122 ? -26.094 -5.586 -4.914 1 98.25 122 VAL A C 1
ATOM 936 O O . VAL A 1 122 ? -27.016 -4.777 -5.094 1 98.25 122 VAL A O 1
ATOM 939 N N . VAL A 1 123 ? -25.016 -5.34 -4.156 1 98.44 123 VAL A N 1
ATOM 940 C CA . VAL A 1 123 ? -24.859 -4.078 -3.441 1 98.44 123 VAL A CA 1
ATOM 941 C C . VAL A 1 123 ? -24.891 -2.918 -4.434 1 98.44 123 VAL A C 1
ATOM 943 O O . VAL A 1 123 ? -25.594 -1.928 -4.227 1 98.44 123 VAL A O 1
ATOM 946 N N . ALA A 1 124 ? -24.125 -3.029 -5.508 1 98.56 124 ALA A N 1
ATOM 947 C CA . ALA A 1 124 ? -24.047 -1.984 -6.527 1 98.56 124 ALA A CA 1
ATOM 948 C C . ALA A 1 124 ? -25.422 -1.709 -7.137 1 98.56 124 ALA A C 1
ATOM 950 O O . ALA A 1 124 ? -25.812 -0.551 -7.281 1 98.56 124 ALA A O 1
ATOM 951 N N . ALA A 1 125 ? -26.156 -2.754 -7.438 1 98.31 125 ALA A N 1
ATOM 952 C CA . ALA A 1 125 ? -27.469 -2.625 -8.055 1 98.31 125 ALA A CA 1
ATOM 953 C C . ALA A 1 125 ? -28.438 -1.917 -7.117 1 98.31 125 ALA A C 1
ATOM 955 O O . ALA A 1 125 ? -29.188 -1.037 -7.547 1 98.31 125 ALA A O 1
ATOM 956 N N . VAL A 1 126 ? -28.453 -2.318 -5.91 1 98.19 126 VAL A N 1
ATOM 957 C CA . VAL A 1 126 ? -29.359 -1.719 -4.926 1 98.19 126 VAL A CA 1
ATOM 958 C C . VAL A 1 126 ? -29.047 -0.231 -4.785 1 98.19 126 VAL A C 1
ATOM 960 O O . VAL A 1 126 ? -29.953 0.589 -4.645 1 98.19 126 VAL A O 1
ATOM 963 N N . LEU A 1 127 ? -27.766 0.147 -4.824 1 97.69 127 LEU A N 1
ATOM 964 C CA . LEU A 1 127 ? -27.344 1.53 -4.629 1 97.69 127 LEU A CA 1
ATOM 965 C C . LEU A 1 127 ? -27.453 2.322 -5.926 1 97.69 127 LEU A C 1
ATOM 967 O O . LEU A 1 127 ? -27.344 3.551 -5.922 1 97.69 127 LEU A O 1
ATOM 971 N N . GLY A 1 128 ? -27.625 1.631 -7.039 1 97.5 128 GLY A N 1
ATOM 972 C CA . GLY A 1 128 ? -27.719 2.293 -8.336 1 97.5 128 GLY A CA 1
ATOM 973 C C . GLY A 1 128 ? -26.359 2.762 -8.852 1 97.5 128 GLY A C 1
ATOM 974 O O . GLY A 1 128 ? -26.266 3.818 -9.484 1 97.5 128 GLY A O 1
ATOM 975 N N . VAL A 1 129 ? -25.281 2.127 -8.492 1 98.31 129 VAL A N 1
ATOM 976 C CA . VAL A 1 129 ? -23.938 2.449 -8.977 1 98.31 129 VAL A CA 1
ATOM 977 C C . VAL A 1 129 ? -23.391 1.276 -9.781 1 98.31 129 VAL A C 1
ATOM 979 O O . VAL A 1 129 ? -23.875 0.152 -9.672 1 98.31 129 VAL A O 1
ATOM 982 N N . PRO A 1 130 ? -22.406 1.474 -10.625 1 98.56 130 PRO A N 1
ATOM 983 C CA . PRO A 1 130 ? -21.844 0.38 -11.422 1 98.56 130 PRO A CA 1
ATOM 984 C C . PRO A 1 130 ? -21.031 -0.606 -10.594 1 98.56 130 PRO A C 1
ATOM 986 O O . PRO A 1 130 ? -20.5 -0.242 -9.547 1 98.56 130 PRO A O 1
ATOM 989 N N . SER A 1 131 ? -20.984 -1.812 -11.133 1 98.19 131 SER A N 1
ATOM 990 C CA . SER A 1 131 ? -20.172 -2.867 -10.531 1 98.19 131 SER A CA 1
ATOM 991 C C . SER A 1 131 ? -19.141 -3.4 -11.516 1 98.19 131 SER A C 1
ATOM 993 O O . SER A 1 131 ? -19.422 -3.531 -12.703 1 98.19 131 SER A O 1
ATOM 995 N N . VAL A 1 132 ? -17.938 -3.596 -11.016 1 98.44 132 VAL A N 1
ATOM 996 C CA . VAL A 1 132 ? -16.828 -4.191 -11.758 1 98.44 132 VAL A CA 1
ATOM 997 C C . VAL A 1 132 ? -16.359 -5.469 -11.062 1 98.44 132 VAL A C 1
ATOM 999 O O . VAL A 1 132 ? -16.234 -5.508 -9.836 1 98.44 132 VAL A O 1
ATOM 1002 N N . GLN A 1 133 ? -16.203 -6.469 -11.797 1 97.75 133 GLN A N 1
ATOM 1003 C CA . GLN A 1 133 ? -15.648 -7.711 -11.281 1 97.75 133 GLN A CA 1
ATOM 1004 C C . GLN A 1 133 ? -14.281 -7.996 -11.898 1 97.75 133 GLN A C 1
ATOM 1006 O O . GLN A 1 133 ? -14.086 -7.789 -13.102 1 97.75 133 GLN A O 1
ATOM 1011 N N . VAL A 1 134 ? -13.359 -8.469 -11.086 1 97.88 134 VAL A N 1
ATOM 1012 C CA . VAL A 1 134 ? -12.008 -8.781 -11.539 1 97.88 134 VAL A CA 1
ATOM 1013 C C . VAL A 1 134 ? -11.742 -10.273 -11.375 1 97.88 134 VAL A C 1
ATOM 1015 O O . VAL A 1 134 ? -11.891 -10.82 -10.281 1 97.88 134 VAL A O 1
ATOM 1018 N N . ARG A 1 135 ? -11.32 -10.906 -12.438 1 97.06 135 ARG A N 1
ATOM 1019 C CA . ARG A 1 135 ? -10.93 -12.312 -12.375 1 97.06 135 ARG A CA 1
ATOM 1020 C C . ARG A 1 135 ? -9.562 -12.477 -11.727 1 97.06 135 ARG A C 1
ATOM 1022 O O . ARG A 1 135 ? -8.734 -11.562 -11.773 1 97.06 135 ARG A O 1
ATOM 1029 N N . TRP A 1 136 ? -9.359 -13.727 -11.211 1 95.38 136 TRP A N 1
ATOM 1030 C CA . TRP A 1 136 ? -8.07 -14.062 -10.617 1 95.38 136 TRP A CA 1
ATOM 1031 C C . TRP A 1 136 ? -7.062 -14.445 -11.688 1 95.38 136 TRP A C 1
ATOM 1033 O O . TRP A 1 136 ? -5.859 -14.219 -11.531 1 95.38 136 TRP A O 1
ATOM 1043 N N . GLY A 1 137 ? -7.438 -15.039 -12.648 1 95 137 GLY A N 1
ATOM 1044 C CA . GLY A 1 137 ? -6.688 -15.711 -13.695 1 95 137 GLY A CA 1
ATOM 1045 C C . GLY A 1 137 ? -7.543 -16.641 -14.547 1 95 137 GLY A C 1
ATOM 1046 O O . GLY A 1 137 ? -8.609 -16.234 -15.016 1 95 137 GLY A O 1
ATOM 1047 N N . VAL A 1 138 ? -7.051 -17.844 -14.539 1 93.75 138 VAL A N 1
ATOM 1048 C CA . VAL A 1 138 ? -7.844 -18.859 -15.227 1 93.75 138 VAL A CA 1
ATOM 1049 C C . VAL A 1 138 ? -9.148 -19.094 -14.461 1 93.75 138 VAL A C 1
ATOM 1051 O O . VAL A 1 138 ? -9.125 -19.312 -13.25 1 93.75 138 VAL A O 1
ATOM 1054 N N . ASP A 1 139 ? -10.281 -18.922 -15.172 1 92.62 139 ASP A N 1
ATOM 1055 C CA . ASP A 1 139 ? -11.555 -18.859 -14.453 1 92.62 139 ASP A CA 1
ATOM 1056 C C . ASP A 1 139 ? -12.508 -19.953 -14.93 1 92.62 139 ASP A C 1
ATOM 1058 O O . ASP A 1 139 ? -13.43 -19.688 -15.703 1 92.62 139 ASP A O 1
ATOM 1062 N N . PRO A 1 140 ? -12.375 -21.109 -14.289 1 91.88 140 PRO A N 1
ATOM 1063 C CA . PRO A 1 140 ? -13.367 -22.156 -14.547 1 91.88 140 PRO A CA 1
ATOM 1064 C C . PRO A 1 140 ? -14.562 -22.094 -13.602 1 91.88 140 PRO A C 1
ATOM 1066 O O . PRO A 1 140 ? -15.469 -22.922 -13.688 1 91.88 140 PRO A O 1
ATOM 1069 N N . LEU A 1 141 ? -14.539 -21.141 -12.734 1 92.62 141 LEU A N 1
ATOM 1070 C CA . LEU A 1 141 ? -15.445 -21.188 -11.594 1 92.62 141 LEU A CA 1
ATOM 1071 C C . LEU A 1 141 ? -16.594 -20.203 -11.766 1 92.62 141 LEU A C 1
ATOM 1073 O O . LEU A 1 141 ? -17.734 -20.5 -11.352 1 92.62 141 LEU A O 1
ATOM 1077 N N . SER A 1 142 ? -16.375 -19.047 -12.328 1 91.69 142 SER A N 1
ATOM 1078 C CA . SER A 1 142 ? -17.328 -17.953 -12.297 1 91.69 142 SER A CA 1
ATOM 1079 C C . SER A 1 142 ? -18.641 -18.344 -12.977 1 91.69 142 SER A C 1
ATOM 1081 O O . SER A 1 142 ? -19.719 -18.047 -12.477 1 91.69 142 SER A O 1
ATOM 1083 N N . GLY A 1 143 ? -18.547 -19.047 -14.156 1 90.19 143 GLY A N 1
ATOM 1084 C CA . GLY A 1 143 ? -19.75 -19.469 -14.859 1 90.19 143 GLY A CA 1
ATOM 1085 C C . GLY A 1 143 ? -20.656 -20.344 -14.016 1 90.19 143 GLY A C 1
ATOM 1086 O O . GLY A 1 143 ? -21.781 -19.953 -13.695 1 90.19 143 GLY A O 1
ATOM 1087 N N . PRO A 1 144 ? -20.141 -21.453 -13.586 1 89.88 144 PRO A N 1
ATOM 1088 C CA . PRO A 1 144 ? -20.922 -22.359 -12.734 1 89.88 144 PRO A CA 1
ATOM 1089 C C . PRO A 1 144 ? -21.391 -21.672 -11.445 1 89.88 144 PRO A C 1
ATOM 1091 O O . PRO A 1 144 ? -22.516 -21.906 -10.992 1 89.88 144 PRO A O 1
ATOM 1094 N N . SER A 1 145 ? -20.531 -20.891 -10.867 1 91.06 145 SER A N 1
ATOM 1095 C CA . SER A 1 145 ? -20.891 -20.219 -9.625 1 91.06 145 SER A CA 1
ATOM 1096 C C . SER A 1 145 ? -22.062 -19.266 -9.82 1 91.06 145 SER A C 1
ATOM 1098 O O . SER A 1 145 ? -23.016 -19.281 -9.039 1 91.06 145 SER A O 1
ATOM 1100 N N . ARG A 1 146 ? -22.047 -18.5 -10.828 1 92.19 146 ARG A N 1
ATOM 1101 C CA . ARG A 1 146 ? -23.109 -17.531 -11.078 1 92.19 146 ARG A CA 1
ATOM 1102 C C . ARG A 1 146 ? -24.438 -18.234 -11.414 1 92.19 146 ARG A C 1
ATOM 1104 O O . ARG A 1 146 ? -25.5 -17.781 -11 1 92.19 146 ARG A O 1
ATOM 1111 N N . ALA A 1 147 ? -24.312 -19.266 -12.164 1 91.56 147 ALA A N 1
ATOM 1112 C CA . ALA A 1 147 ? -25.516 -20.047 -12.484 1 91.56 147 ALA A CA 1
ATOM 1113 C C . ALA A 1 147 ? -26.188 -20.562 -11.219 1 91.56 147 ALA A C 1
ATOM 1115 O O . ALA A 1 147 ? -27.391 -20.438 -11.055 1 91.56 147 ALA A O 1
ATOM 1116 N N . SER A 1 148 ? -25.391 -21.125 -10.391 1 92.81 148 SER A N 1
ATOM 1117 C CA . SER A 1 148 ? -25.906 -21.641 -9.125 1 92.81 148 SER A CA 1
ATOM 1118 C C . SER A 1 148 ? -26.422 -20.5 -8.242 1 92.81 148 SER A C 1
ATOM 1120 O O . SER A 1 148 ? -27.484 -20.625 -7.621 1 92.81 148 SER A O 1
ATOM 1122 N N . ALA A 1 149 ? -25.734 -19.438 -8.211 1 94.38 149 ALA A N 1
ATOM 1123 C CA . ALA A 1 149 ? -26.047 -18.312 -7.344 1 94.38 149 ALA A CA 1
ATOM 1124 C C . ALA A 1 149 ? -27.359 -17.641 -7.77 1 94.38 149 ALA A C 1
ATOM 1126 O O . ALA A 1 149 ? -28.094 -17.125 -6.934 1 94.38 149 ALA A O 1
ATOM 1127 N N . ARG A 1 150 ? -27.625 -17.609 -9.047 1 95.38 150 ARG A N 1
ATOM 1128 C CA . ARG A 1 150 ? -28.875 -17.016 -9.539 1 95.38 150 ARG A CA 1
ATOM 1129 C C . ARG A 1 150 ? -30.078 -17.672 -8.891 1 95.38 150 ARG A C 1
ATOM 1131 O O . ARG A 1 150 ? -31.062 -17 -8.562 1 95.38 150 ARG A O 1
ATOM 1138 N N . ASN A 1 151 ? -29.938 -18.938 -8.711 1 94.19 151 ASN A N 1
ATOM 1139 C CA . ASN A 1 151 ? -31.016 -19.656 -8.055 1 94.19 151 ASN A CA 1
ATOM 1140 C C . ASN A 1 151 ? -31 -19.453 -6.547 1 94.19 151 ASN A C 1
ATOM 1142 O O . ASN A 1 151 ? -32.031 -19.125 -5.945 1 94.19 151 ASN A O 1
ATOM 1146 N N . PHE A 1 152 ? -29.875 -19.578 -6.027 1 94.19 152 PHE A N 1
ATOM 1147 C CA . PHE A 1 152 ? -29.719 -19.594 -4.578 1 94.19 152 PHE A CA 1
ATOM 1148 C C . PHE A 1 152 ? -30.031 -18.219 -3.996 1 94.19 152 PHE A C 1
ATOM 1150 O O . PHE A 1 152 ? -30.625 -18.109 -2.918 1 94.19 152 PHE A O 1
ATOM 1157 N N . LEU A 1 153 ? -29.641 -17.172 -4.711 1 95.75 153 LEU A N 1
ATOM 1158 C CA . LEU A 1 153 ? -29.781 -15.812 -4.184 1 95.75 153 LEU A CA 1
ATOM 1159 C C . LEU A 1 153 ? -31.031 -15.133 -4.75 1 95.75 153 LEU A C 1
ATOM 1161 O O . LEU A 1 153 ? -31.266 -13.953 -4.484 1 95.75 153 LEU A O 1
ATOM 1165 N N . HIS A 1 154 ? -31.875 -15.836 -5.488 1 96 154 HIS A N 1
ATOM 1166 C CA . HIS A 1 154 ? -33.031 -15.258 -6.164 1 96 154 HIS A CA 1
ATOM 1167 C C . HIS A 1 154 ? -33.969 -14.578 -5.172 1 96 154 HIS A C 1
ATOM 1169 O O . HIS A 1 154 ? -34.312 -13.406 -5.332 1 96 154 HIS A O 1
ATOM 1175 N N . GLY A 1 155 ? -34.375 -15.344 -4.195 1 95.25 155 GLY A N 1
ATOM 1176 C CA . GLY A 1 155 ? -35.281 -14.781 -3.205 1 95.25 155 GLY A CA 1
ATOM 1177 C C . GLY A 1 155 ? -34.719 -13.531 -2.537 1 95.25 155 GLY A C 1
ATOM 1178 O O . GLY A 1 155 ? -35.469 -12.562 -2.338 1 95.25 155 GLY A O 1
ATOM 1179 N N . THR A 1 156 ? -33.469 -13.625 -2.221 1 95.88 156 THR A N 1
ATOM 1180 C CA . THR A 1 156 ? -32.781 -12.484 -1.594 1 95.88 156 THR A CA 1
ATOM 1181 C C . THR A 1 156 ? -32.812 -11.273 -2.518 1 95.88 156 THR A C 1
ATOM 1183 O O . THR A 1 156 ? -33.156 -10.164 -2.088 1 95.88 156 THR A O 1
ATOM 1186 N N . CYS A 1 157 ? -32.531 -11.438 -3.793 1 97.31 157 CYS A N 1
ATOM 1187 C CA . CYS A 1 157 ? -32.5 -10.352 -4.773 1 97.31 157 CYS A CA 1
ATOM 1188 C C . CYS A 1 157 ? -33.906 -9.766 -4.969 1 97.31 157 CYS A C 1
ATOM 1190 O O . CYS A 1 157 ? -34.062 -8.539 -4.977 1 97.31 157 CYS A O 1
ATOM 1192 N N . VAL A 1 158 ? -34.875 -10.586 -4.949 1 96.75 158 VAL A N 1
ATOM 1193 C CA . VAL A 1 158 ? -36.25 -10.133 -5.152 1 96.75 158 VAL A CA 1
ATOM 1194 C C . VAL A 1 158 ? -36.719 -9.289 -3.961 1 96.75 158 VAL A C 1
ATOM 1196 O O . VAL A 1 158 ? -37.344 -8.25 -4.133 1 96.75 158 VAL A O 1
ATOM 1199 N N . ARG A 1 159 ? -36.344 -9.734 -2.83 1 9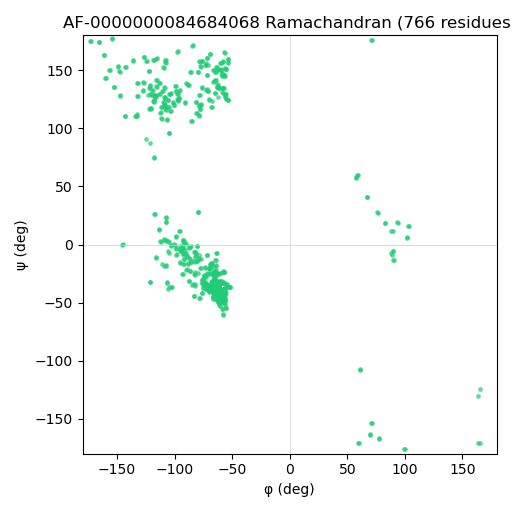6.5 159 ARG A N 1
ATOM 1200 C CA . ARG A 1 159 ? -36.719 -8.992 -1.627 1 96.5 159 ARG A CA 1
ATOM 1201 C C . ARG A 1 159 ? -36.031 -7.621 -1.604 1 96.5 159 ARG A C 1
ATOM 1203 O O . ARG A 1 159 ? -36.531 -6.691 -0.96 1 96.5 159 ARG A O 1
ATOM 1210 N N . LEU A 1 160 ? -34.969 -7.469 -2.344 1 96.81 160 LEU A N 1
ATOM 1211 C CA . LEU A 1 160 ? -34.219 -6.207 -2.402 1 96.81 160 LEU A CA 1
ATOM 1212 C C . LEU A 1 160 ? -34.688 -5.367 -3.588 1 96.81 160 LEU A C 1
ATOM 1214 O O . LEU A 1 160 ? -34.125 -4.305 -3.855 1 96.81 160 LEU A O 1
ATOM 1218 N N . GLY A 1 161 ? -35.594 -5.863 -4.34 1 97.38 161 GLY A N 1
ATOM 1219 C CA . GLY A 1 161 ? -36.188 -5.117 -5.441 1 97.38 161 GLY A CA 1
ATOM 1220 C C . GLY A 1 161 ? -35.5 -5.367 -6.766 1 97.38 161 GLY A C 1
ATOM 1221 O O . GLY A 1 161 ? -35.625 -4.582 -7.703 1 97.38 161 GLY A O 1
ATOM 1222 N N . LEU A 1 162 ? -34.781 -6.473 -6.797 1 97.81 162 LEU A N 1
ATOM 1223 C CA . LEU A 1 162 ? -34.062 -6.805 -8.023 1 97.81 162 LEU A CA 1
ATOM 1224 C C . LEU A 1 162 ? -34.719 -7.98 -8.734 1 97.81 162 LEU A C 1
ATOM 1226 O O . LEU A 1 162 ? -35.375 -8.812 -8.102 1 97.81 162 LEU A O 1
ATOM 1230 N N . ASP A 1 163 ? -34.562 -8.141 -9.992 1 96 163 ASP A N 1
ATOM 1231 C CA . ASP A 1 163 ? -35.156 -9.219 -10.781 1 96 163 ASP A CA 1
ATOM 1232 C C . ASP A 1 163 ? -34.344 -10.516 -10.633 1 96 163 ASP A C 1
ATOM 1234 O O . ASP A 1 163 ? -34.812 -11.586 -11.023 1 96 163 ASP A O 1
ATOM 1238 N N . GLY A 1 164 ? -33.25 -10.414 -10.141 1 96.19 164 GLY A N 1
ATOM 1239 C CA . GLY A 1 164 ? -32.312 -11.516 -9.977 1 96.19 164 GLY A CA 1
ATOM 1240 C C . GLY A 1 164 ? -30.891 -11.047 -9.672 1 96.19 164 GLY A C 1
ATOM 1241 O O . GLY A 1 164 ? -30.672 -9.875 -9.359 1 96.19 164 GLY A O 1
ATOM 1242 N N . LEU A 1 165 ? -30 -12.031 -9.719 1 96.75 165 LEU A N 1
ATOM 1243 C CA . LEU A 1 165 ? -28.594 -11.688 -9.492 1 96.75 165 LEU A CA 1
ATOM 1244 C C . LEU A 1 165 ? -28.062 -10.836 -10.633 1 96.75 165 LEU A C 1
ATOM 1246 O O . LEU A 1 165 ? -28 -11.281 -11.781 1 96.75 165 LEU A O 1
ATOM 1250 N N . PRO A 1 166 ? -27.641 -9.625 -10.336 1 97.12 166 PRO A N 1
ATOM 1251 C CA . PRO A 1 166 ? -27.156 -8.758 -11.414 1 97.12 166 PRO A CA 1
ATOM 1252 C C . PRO A 1 166 ? -25.797 -9.203 -11.969 1 97.12 166 PRO A C 1
ATOM 1254 O O . PRO A 1 166 ? -24.969 -9.711 -11.219 1 97.12 166 PRO A O 1
ATOM 1257 N N . ASP A 1 167 ? -25.625 -9.008 -13.25 1 95.19 167 ASP A N 1
ATOM 1258 C CA . ASP A 1 167 ? -24.297 -9.141 -13.852 1 95.19 167 ASP A CA 1
ATOM 1259 C C . ASP A 1 167 ? -23.453 -7.895 -13.602 1 95.19 167 ASP A C 1
ATOM 1261 O O . ASP A 1 167 ? -23.984 -6.793 -13.461 1 95.19 167 ASP A O 1
ATOM 1265 N N . PRO A 1 168 ? -22.141 -8.078 -13.484 1 95.81 168 PRO A N 1
ATOM 1266 C CA . PRO A 1 168 ? -21.312 -6.871 -13.398 1 95.81 168 PRO A CA 1
ATOM 1267 C C . PRO A 1 168 ? -21.391 -6.016 -14.664 1 95.81 168 PRO A C 1
ATOM 1269 O O . PRO A 1 168 ? -21.578 -6.547 -15.758 1 95.81 168 PRO A O 1
ATOM 1272 N N . ASP A 1 169 ? -21.172 -4.719 -14.516 1 97.06 169 ASP A N 1
ATOM 1273 C CA . ASP A 1 169 ? -21.156 -3.799 -15.648 1 97.06 169 ASP A CA 1
ATOM 1274 C C . ASP A 1 169 ? -19.891 -3.945 -16.469 1 97.06 169 ASP A C 1
ATOM 1276 O O . ASP A 1 169 ? -19.875 -3.633 -17.656 1 97.06 169 ASP A O 1
ATOM 1280 N N . LEU A 1 170 ? -18.844 -4.383 -15.844 1 97.38 170 LEU A N 1
ATOM 1281 C CA . LEU A 1 170 ? -17.547 -4.617 -16.469 1 97.38 170 LEU A CA 1
ATOM 1282 C C . LEU A 1 170 ? -16.828 -5.785 -15.812 1 97.38 170 LEU A C 1
ATOM 1284 O O . LEU A 1 170 ? -16.797 -5.887 -14.586 1 97.38 170 LEU A O 1
ATOM 1288 N N . LEU A 1 171 ? -16.375 -6.707 -16.594 1 97.12 171 LEU A N 1
ATOM 1289 C CA . LEU A 1 171 ? -15.539 -7.812 -16.141 1 97.12 171 LEU A CA 1
ATOM 1290 C C . LEU A 1 171 ? -14.109 -7.645 -16.641 1 97.12 171 LEU A C 1
ATOM 1292 O O . LEU A 1 171 ? -13.867 -7.531 -17.844 1 97.12 171 LEU A O 1
ATOM 1296 N N . LEU A 1 172 ? -13.18 -7.566 -15.703 1 97.88 172 LEU A N 1
ATOM 1297 C CA . LEU A 1 172 ? -11.766 -7.434 -16.031 1 97.88 172 LEU A CA 1
ATOM 1298 C C . LEU A 1 172 ? -11.062 -8.781 -15.961 1 97.88 172 LEU A C 1
ATOM 1300 O O . LEU A 1 172 ? -11.258 -9.539 -15.008 1 97.88 172 LEU A O 1
ATOM 1304 N N . ASP A 1 173 ? -10.32 -9.078 -16.969 1 97.31 173 ASP A N 1
ATOM 1305 C CA . ASP A 1 173 ? -9.672 -10.383 -17.125 1 97.31 173 ASP A CA 1
ATOM 1306 C C . ASP A 1 173 ? -8.156 -10.234 -17.234 1 97.31 173 ASP A C 1
ATOM 1308 O O . ASP A 1 173 ? -7.652 -9.695 -18.234 1 97.31 173 ASP A O 1
ATOM 1312 N N . PRO A 1 174 ? -7.41 -10.789 -16.281 1 96.44 174 PRO A N 1
ATOM 1313 C CA . PRO A 1 174 ? -5.953 -10.648 -16.328 1 96.44 174 PRO A CA 1
ATOM 1314 C C . PRO A 1 174 ? -5.289 -11.734 -17.188 1 96.44 174 PRO A C 1
ATOM 1316 O O . PRO A 1 174 ? -4.062 -11.734 -17.328 1 96.44 174 PRO A O 1
ATOM 1319 N N . CYS A 1 175 ? -5.992 -12.648 -17.734 1 95.62 175 CYS A N 1
ATOM 1320 C CA . CYS A 1 175 ? -5.422 -13.773 -18.469 1 95.62 175 CYS A CA 1
ATOM 1321 C C . CYS A 1 175 ? -5.004 -13.352 -19.875 1 95.62 175 CYS A C 1
ATOM 1323 O O . CYS A 1 175 ? -5.793 -12.75 -20.609 1 95.62 175 CYS A O 1
ATOM 1325 N N . PRO A 1 176 ? -3.764 -13.68 -20.203 1 96 176 PRO A N 1
ATOM 1326 C CA . PRO A 1 176 ? -3.482 -13.57 -21.641 1 96 176 PRO A CA 1
ATOM 1327 C C . PRO A 1 176 ? -4.371 -14.477 -22.484 1 96 176 PRO A C 1
ATOM 1329 O O . PRO A 1 176 ? -4.895 -15.477 -21.984 1 96 176 PRO A O 1
ATOM 1332 N N . PRO A 1 177 ? -4.551 -14.156 -23.688 1 94.12 177 PRO A N 1
ATOM 1333 C CA . PRO A 1 177 ? -5.508 -14.867 -24.531 1 94.12 177 PRO A CA 1
ATOM 1334 C C . PRO A 1 177 ? -5.281 -16.375 -24.531 1 94.12 177 PRO A C 1
ATOM 1336 O O . PRO A 1 177 ? -6.238 -17.156 -24.469 1 94.12 177 PRO A O 1
ATOM 1339 N N . ALA A 1 178 ? -4.078 -16.844 -24.484 1 95.69 178 ALA A N 1
ATOM 1340 C CA . ALA A 1 178 ? -3.744 -18.266 -24.578 1 95.69 178 ALA A CA 1
ATOM 1341 C C . ALA A 1 178 ? -4.203 -19.016 -23.328 1 95.69 178 ALA A C 1
ATOM 1343 O O . ALA A 1 178 ? -4.328 -20.25 -23.359 1 95.69 178 ALA A O 1
ATOM 1344 N N . LEU A 1 179 ? -4.484 -18.281 -22.266 1 96.88 179 LEU A N 1
ATOM 1345 C CA . LEU A 1 179 ? -4.832 -18.938 -21.016 1 96.88 179 LEU A CA 1
ATOM 1346 C C . LEU A 1 179 ? -6.309 -18.75 -20.688 1 96.88 179 LEU A C 1
ATOM 1348 O O . LEU A 1 179 ? -6.777 -19.172 -19.625 1 96.88 179 LEU A O 1
ATOM 1352 N N . ARG A 1 180 ? -7.035 -18.141 -21.547 1 94.56 180 ARG A N 1
ATOM 1353 C CA . ARG A 1 180 ? -8.461 -17.938 -21.281 1 94.56 180 ARG A CA 1
ATOM 1354 C C . ARG A 1 180 ? -9.227 -19.25 -21.359 1 94.56 180 ARG A C 1
ATOM 1356 O O . ARG A 1 180 ? -9.109 -20 -22.344 1 94.56 180 ARG A O 1
ATOM 1363 N N . HIS A 1 181 ? -9.891 -19.5 -20.312 1 93.19 181 HIS A N 1
ATOM 1364 C CA . HIS A 1 181 ? -10.703 -20.719 -20.281 1 93.19 181 HIS A CA 1
ATOM 1365 C C . HIS A 1 181 ? -11.836 -20.641 -21.297 1 93.19 181 HIS A C 1
ATOM 1367 O O . HIS A 1 181 ? -12.523 -19.625 -21.391 1 93.19 181 HIS A O 1
ATOM 1373 N N . PRO A 1 182 ? -12.125 -21.656 -21.922 1 89.31 182 PRO A N 1
ATOM 1374 C CA . PRO A 1 182 ? -13.109 -21.625 -23.016 1 89.31 182 PRO A CA 1
ATOM 1375 C C . PRO A 1 182 ? -14.516 -21.281 -22.516 1 89.31 182 PRO A C 1
ATOM 1377 O O . PRO A 1 182 ? -15.305 -20.688 -23.266 1 89.31 182 PRO A O 1
ATOM 1380 N N . THR A 1 183 ? -14.766 -21.578 -21.328 1 87.56 183 THR A N 1
ATOM 1381 C CA . THR A 1 183 ? -16.125 -21.359 -20.828 1 87.56 183 THR A CA 1
ATOM 1382 C C . THR A 1 183 ? -16.219 -20.062 -20.047 1 87.56 183 THR A C 1
ATOM 1384 O O . THR A 1 183 ? -17.297 -19.688 -19.578 1 87.56 183 THR A O 1
ATOM 1387 N N . ALA A 1 184 ? -15.133 -19.406 -19.891 1 89 184 ALA A N 1
ATOM 1388 C CA . ALA A 1 184 ? -15.164 -18.156 -19.141 1 89 184 ALA A CA 1
ATOM 1389 C C . ALA A 1 184 ? -15.852 -17.047 -19.953 1 89 184 ALA A C 1
ATOM 1391 O O . ALA A 1 184 ? -15.578 -16.891 -21.141 1 89 184 ALA A O 1
ATOM 1392 N N . PRO A 1 185 ? -16.766 -16.328 -19.297 1 87.12 185 PRO A N 1
ATOM 1393 C CA . PRO A 1 185 ? -17.344 -15.188 -20.016 1 87.12 185 PRO A CA 1
ATOM 1394 C C . PRO A 1 185 ? -16.297 -14.195 -20.484 1 87.12 185 PRO A C 1
ATOM 1396 O O . PRO A 1 185 ? -15.266 -14.008 -19.828 1 87.12 185 PRO A O 1
ATOM 1399 N N . PRO A 1 186 ? -16.562 -13.609 -21.609 1 88.94 186 PRO A N 1
ATOM 1400 C CA . PRO A 1 186 ? -15.586 -12.633 -22.109 1 88.94 186 PRO A CA 1
ATOM 1401 C C . PRO A 1 186 ? -15.406 -11.453 -21.156 1 88.94 186 PRO A C 1
ATOM 1403 O O . PRO A 1 186 ? -16.375 -10.961 -20.578 1 88.94 186 PRO A O 1
ATOM 1406 N N . GLY A 1 187 ? -14.234 -11.094 -20.922 1 94 187 GLY A N 1
ATOM 1407 C CA . GLY A 1 187 ? -13.891 -9.953 -20.094 1 94 187 GLY A CA 1
ATOM 1408 C C . GLY A 1 187 ? -12.961 -8.969 -20.781 1 94 187 GLY A C 1
ATOM 1409 O O . GLY A 1 187 ? -12.438 -9.266 -21.859 1 94 187 GLY A O 1
ATOM 1410 N N . SER A 1 188 ? -12.867 -7.742 -20.312 1 96.5 188 SER A N 1
ATOM 1411 C CA . SER A 1 188 ? -11.906 -6.75 -20.781 1 96.5 188 SER A CA 1
ATOM 1412 C C . SER A 1 188 ? -10.516 -7.023 -20.234 1 96.5 188 SER A C 1
ATOM 1414 O O . SER A 1 188 ? -10.367 -7.363 -19.062 1 96.5 188 SER A O 1
ATOM 1416 N N . PRO A 1 189 ? -9.5 -6.941 -21.094 1 96.94 189 PRO A N 1
ATOM 1417 C CA . PRO A 1 189 ? -8.141 -7.254 -20.656 1 96.94 189 PRO A CA 1
ATOM 1418 C C . PRO A 1 189 ? -7.645 -6.301 -19.562 1 96.94 189 PRO A C 1
ATOM 1420 O O . PRO A 1 189 ? -7.934 -5.102 -19.625 1 96.94 189 PRO A O 1
ATOM 1423 N N . LEU A 1 190 ? -7.027 -6.82 -18.609 1 96.94 190 LEU A N 1
ATOM 1424 C CA . LEU A 1 190 ? -6.301 -6.133 -17.547 1 96.94 190 LEU A CA 1
ATOM 1425 C C . LEU A 1 190 ? -4.922 -6.75 -17.344 1 96.94 190 LEU A C 1
ATOM 1427 O O . LEU A 1 190 ? -4.809 -7.898 -16.906 1 96.94 190 LEU A O 1
ATOM 1431 N N . GLY A 1 191 ? -3.887 -5.973 -17.719 1 95.44 191 GLY A N 1
ATOM 1432 C CA . GLY A 1 191 ? -2.549 -6.496 -17.484 1 95.44 191 GLY A CA 1
ATOM 1433 C C . GLY A 1 191 ? -2.285 -6.848 -16.031 1 95.44 191 GLY A C 1
ATOM 1434 O O . GLY A 1 191 ? -2.652 -6.094 -15.133 1 95.44 191 GLY A O 1
ATOM 1435 N N . HIS A 1 192 ? -1.688 -8.023 -15.812 1 95.12 192 HIS A N 1
ATOM 1436 C CA . HIS A 1 192 ? -1.362 -8.477 -14.469 1 95.12 192 HIS A CA 1
ATOM 1437 C C . HIS A 1 192 ? -0.117 -7.777 -13.938 1 95.12 192 HIS A C 1
ATOM 1439 O O . HIS A 1 192 ? 0.938 -7.805 -14.578 1 95.12 192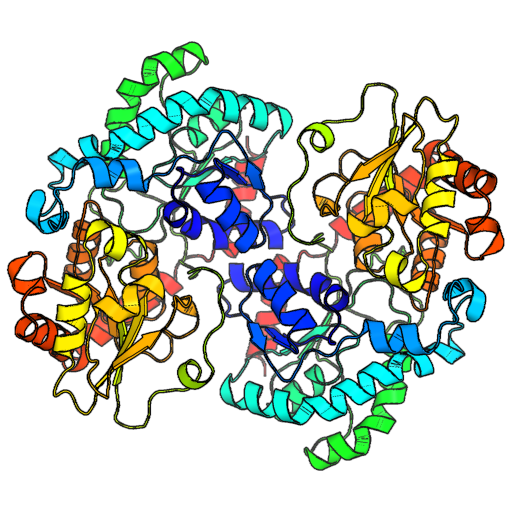 HIS A O 1
ATOM 1445 N N . VAL A 1 193 ? -0.26 -7.082 -12.852 1 94.5 193 VAL A N 1
ATOM 1446 C CA . VAL A 1 193 ? 0.849 -6.57 -12.055 1 94.5 193 VAL A CA 1
ATOM 1447 C C . VAL A 1 193 ? 1.005 -7.402 -10.789 1 94.5 193 VAL A C 1
ATOM 1449 O O . VAL A 1 193 ? 0.084 -7.48 -9.969 1 94.5 193 VAL A O 1
ATOM 1452 N N . PRO A 1 194 ? 2.182 -8.031 -10.688 1 94.12 194 PRO A N 1
ATOM 1453 C CA . PRO A 1 194 ? 2.332 -8.977 -9.57 1 94.12 194 PRO A CA 1
ATOM 1454 C C . PRO A 1 194 ? 2.275 -8.297 -8.211 1 94.12 194 PRO A C 1
ATOM 1456 O O . PRO A 1 194 ? 2.896 -7.246 -8.016 1 94.12 194 PRO A O 1
ATOM 1459 N N . TYR A 1 195 ? 1.496 -8.789 -7.336 1 94.81 195 TYR A N 1
ATOM 1460 C CA . TYR A 1 195 ? 1.492 -8.547 -5.898 1 94.81 195 TYR A CA 1
ATOM 1461 C C . TYR A 1 195 ? 1.354 -9.859 -5.129 1 94.81 195 TYR A C 1
ATOM 1463 O O . TYR A 1 195 ? 0.276 -10.453 -5.094 1 94.81 195 TYR A O 1
ATOM 1471 N N . ASN A 1 196 ? 2.404 -10.219 -4.484 1 92.81 196 ASN A N 1
ATOM 1472 C CA . ASN A 1 196 ? 2.438 -11.492 -3.781 1 92.81 196 ASN A CA 1
ATOM 1473 C C . ASN A 1 196 ? 2.625 -11.305 -2.279 1 92.81 196 ASN A C 1
ATOM 1475 O O . ASN A 1 196 ? 3.205 -12.156 -1.607 1 92.81 196 ASN A O 1
ATOM 1479 N N . GLY A 1 197 ? 2.191 -10.141 -1.764 1 88.56 197 GLY A N 1
ATOM 1480 C CA . GLY A 1 197 ? 2.322 -9.836 -0.347 1 88.56 197 GLY A CA 1
ATOM 1481 C C . GLY A 1 197 ? 3.504 -8.938 -0.035 1 88.56 197 GLY A C 1
ATOM 1482 O O . GLY A 1 197 ? 4.117 -8.375 -0.942 1 88.56 197 GLY A O 1
ATOM 1483 N N . VAL A 1 198 ? 3.646 -8.742 1.262 1 83.62 198 VAL A N 1
ATOM 1484 C CA . VAL A 1 198 ? 4.738 -7.895 1.731 1 83.62 198 VAL A CA 1
ATOM 1485 C C . VAL A 1 198 ? 5.719 -8.727 2.559 1 83.62 198 VAL A C 1
ATOM 1487 O O . VAL A 1 198 ? 5.309 -9.625 3.297 1 83.62 198 VAL A O 1
ATOM 1490 N N . GLY A 1 199 ? 6.918 -8.57 2.354 1 79.56 199 GLY A N 1
ATOM 1491 C CA . GLY A 1 199 ? 7.949 -9.281 3.09 1 79.56 199 GLY A CA 1
ATOM 1492 C C . GLY A 1 199 ? 9.352 -8.789 2.783 1 79.56 199 GLY A C 1
ATOM 1493 O O . GLY A 1 199 ? 9.531 -7.863 1.989 1 79.56 199 GLY A O 1
ATOM 1494 N N . THR A 1 200 ? 10.258 -9.367 3.529 1 79.31 200 THR A N 1
ATOM 1495 C CA . THR A 1 200 ? 11.664 -9.031 3.348 1 79.31 200 THR A CA 1
ATOM 1496 C C . THR A 1 200 ? 12.398 -10.141 2.594 1 79.31 200 THR A C 1
ATOM 1498 O O . THR A 1 200 ? 12.227 -11.32 2.904 1 79.31 200 THR A O 1
ATOM 1501 N N . VAL A 1 201 ? 13.102 -9.734 1.581 1 82.12 201 VAL A N 1
ATOM 1502 C CA . VAL A 1 201 ? 13.898 -10.695 0.821 1 82.12 201 VAL A CA 1
ATOM 1503 C C . VAL A 1 201 ? 15.305 -10.781 1.401 1 82.12 201 VAL A C 1
ATOM 1505 O O . VAL A 1 201 ? 16 -9.766 1.518 1 82.12 201 VAL A O 1
ATOM 1508 N N . PRO A 1 202 ? 15.672 -11.969 1.784 1 84.62 202 PRO A N 1
ATOM 1509 C CA . PRO A 1 202 ? 17.062 -12.102 2.246 1 84.62 202 PRO A CA 1
ATOM 1510 C C . PRO A 1 202 ? 18.078 -11.625 1.21 1 84.62 202 PRO A C 1
ATOM 1512 O O . PRO A 1 202 ? 17.844 -11.75 0.006 1 84.62 202 PRO A O 1
ATOM 1515 N N . GLU A 1 203 ? 19.172 -11.164 1.724 1 81.56 203 GLU A N 1
ATOM 1516 C CA . GLU A 1 203 ? 20.188 -10.547 0.877 1 81.56 203 GLU A CA 1
ATOM 1517 C C . GLU A 1 203 ? 20.672 -11.508 -0.208 1 81.56 203 GLU A C 1
ATOM 1519 O O . GLU A 1 203 ? 20.797 -11.125 -1.374 1 81.56 203 GLU A O 1
ATOM 1524 N N . TRP A 1 204 ? 20.844 -12.734 0.142 1 85.69 204 TRP A N 1
ATOM 1525 C CA . TRP A 1 204 ? 21.406 -13.695 -0.803 1 85.69 204 TRP A CA 1
ATOM 1526 C C . TRP A 1 204 ? 20.422 -13.984 -1.933 1 85.69 204 TRP A C 1
ATOM 1528 O O . TRP A 1 204 ? 20.812 -14.414 -3.018 1 85.69 204 TRP A O 1
ATOM 1538 N N . LEU A 1 205 ? 19.172 -13.789 -1.668 1 87.25 205 LEU A N 1
ATOM 1539 C CA . LEU A 1 205 ? 18.125 -14.062 -2.65 1 87.25 205 LEU A CA 1
ATOM 1540 C C . LEU A 1 205 ? 17.953 -12.891 -3.605 1 87.25 205 LEU A C 1
ATOM 1542 O O . LEU A 1 205 ? 17.328 -13.031 -4.66 1 87.25 205 LEU A O 1
ATOM 1546 N N . ARG A 1 206 ? 18.656 -11.805 -3.305 1 79.31 206 ARG A N 1
ATOM 1547 C CA . ARG A 1 206 ? 18.547 -10.609 -4.137 1 79.31 206 ARG A CA 1
ATOM 1548 C C . ARG A 1 206 ? 19.578 -10.625 -5.254 1 79.31 206 ARG A C 1
ATOM 1550 O O . ARG A 1 206 ? 19.531 -9.797 -6.168 1 79.31 206 ARG A O 1
ATOM 1557 N N . VAL A 1 207 ? 20.469 -11.625 -5.16 1 80.06 207 VAL A N 1
ATOM 1558 C CA . VAL A 1 207 ? 21.516 -11.688 -6.172 1 80.06 207 VAL A CA 1
ATOM 1559 C C . VAL A 1 207 ? 21.281 -12.891 -7.086 1 80.06 207 VAL A C 1
ATOM 1561 O O . VAL A 1 207 ? 20.719 -13.898 -6.66 1 80.06 207 VAL A O 1
ATOM 1564 N N . PRO A 1 208 ? 21.766 -12.734 -8.289 1 85 208 PRO A N 1
ATOM 1565 C CA . PRO A 1 208 ? 21.625 -13.867 -9.211 1 85 208 PRO A CA 1
ATOM 1566 C C . PRO A 1 208 ? 22.359 -15.117 -8.727 1 85 208 PRO A C 1
ATOM 1568 O O . PRO A 1 208 ? 23.312 -15.023 -7.945 1 85 208 PRO A O 1
ATOM 1571 N N . ALA A 1 209 ? 21.766 -16.25 -9.164 1 87.81 209 ALA A N 1
ATOM 1572 C CA . ALA A 1 209 ? 22.469 -17.516 -8.898 1 87.81 209 ALA A CA 1
ATOM 1573 C C . ALA A 1 209 ? 23.875 -17.5 -9.477 1 87.81 209 ALA A C 1
ATOM 1575 O O . ALA A 1 209 ? 24.156 -16.75 -10.422 1 87.81 209 ALA A O 1
ATOM 1576 N N . PRO A 1 210 ? 24.75 -18.266 -8.828 1 87.56 210 PRO A N 1
ATOM 1577 C CA . PRO A 1 210 ? 26.109 -18.375 -9.391 1 87.56 210 PRO A CA 1
ATOM 1578 C C . PRO A 1 210 ? 26.094 -18.797 -10.859 1 87.56 210 PRO A C 1
ATOM 1580 O O . PRO A 1 210 ? 25.125 -19.422 -11.32 1 87.56 210 PRO A O 1
ATOM 1583 N N . GLN A 1 211 ? 27.156 -18.453 -11.484 1 90.25 211 GLN A N 1
ATOM 1584 C CA . GLN A 1 211 ? 27.281 -18.812 -12.898 1 90.25 211 GLN A CA 1
ATOM 1585 C C . GLN A 1 211 ? 27.125 -20.312 -13.094 1 90.25 211 GLN A C 1
ATOM 1587 O O . GLN A 1 211 ? 27.719 -21.109 -12.352 1 90.25 211 GLN A O 1
ATOM 1592 N N . GLY A 1 212 ? 26.328 -20.703 -13.953 1 92.69 212 GLY A N 1
ATOM 1593 C CA . GLY A 1 212 ? 26.141 -22.109 -14.281 1 92.69 212 GLY A CA 1
ATOM 1594 C C . GLY A 1 212 ? 25.078 -22.781 -13.438 1 92.69 212 GLY A C 1
ATOM 1595 O O . GLY A 1 212 ? 24.734 -23.938 -13.672 1 92.69 212 GLY A O 1
ATOM 1596 N N . VAL A 1 213 ? 24.562 -22.109 -12.5 1 95.81 213 VAL A N 1
ATOM 1597 C CA . VAL A 1 213 ? 23.547 -22.688 -11.617 1 95.81 213 VAL A CA 1
ATOM 1598 C C . VAL A 1 213 ? 22.188 -22.062 -11.93 1 95.81 213 VAL A C 1
ATOM 1600 O O . VAL A 1 213 ? 22.062 -20.828 -12 1 95.81 213 VAL A O 1
ATOM 1603 N N . ARG A 1 214 ? 21.188 -22.891 -12.227 1 97.12 214 ARG A N 1
ATOM 1604 C CA . ARG A 1 214 ? 19.828 -22.438 -12.438 1 97.12 214 ARG A CA 1
ATOM 1605 C C . ARG A 1 214 ? 19.047 -22.422 -11.133 1 97.12 214 ARG A C 1
ATOM 1607 O O . ARG A 1 214 ? 19.203 -23.312 -10.289 1 97.12 214 ARG A O 1
ATOM 1614 N N . ARG A 1 215 ? 18.328 -21.438 -10.984 1 97.62 215 ARG A N 1
ATOM 1615 C CA . ARG A 1 215 ? 17.531 -21.266 -9.766 1 97.62 215 ARG A CA 1
ATOM 1616 C C . ARG A 1 215 ? 16.062 -21.578 -10.016 1 97.62 215 ARG A C 1
ATOM 1618 O O . ARG A 1 215 ? 15.469 -21.047 -10.953 1 97.62 215 ARG A O 1
ATOM 1625 N N . VAL A 1 216 ? 15.508 -22.406 -9.172 1 98.75 216 VAL A N 1
ATOM 1626 C CA . VAL A 1 216 ? 14.102 -22.797 -9.242 1 98.75 216 VAL A CA 1
ATOM 1627 C C . VAL A 1 216 ? 13.383 -22.375 -7.973 1 98.75 216 VAL A C 1
ATOM 1629 O O . VAL A 1 216 ? 13.797 -22.719 -6.863 1 98.75 216 VAL A O 1
ATOM 1632 N N . ALA A 1 217 ? 12.312 -21.578 -8.141 1 98.31 217 ALA A N 1
ATOM 1633 C CA . ALA A 1 217 ? 11.484 -21.203 -7 1 98.31 217 ALA A CA 1
ATOM 1634 C C . ALA A 1 217 ? 10.383 -22.234 -6.766 1 98.31 217 ALA A C 1
ATOM 1636 O O . ALA A 1 217 ? 9.773 -22.734 -7.715 1 98.31 217 ALA A O 1
ATOM 1637 N N . VAL A 1 218 ? 10.156 -22.578 -5.516 1 98.31 218 VAL A N 1
ATOM 1638 C CA . VAL A 1 218 ? 9.094 -23.484 -5.109 1 98.31 218 VAL A CA 1
ATOM 1639 C C . VAL A 1 218 ? 8.148 -22.781 -4.141 1 98.31 218 VAL A C 1
ATOM 1641 O O . VAL A 1 218 ? 8.555 -22.375 -3.051 1 98.31 218 VAL A O 1
ATOM 1644 N N . CYS A 1 219 ? 6.902 -22.656 -4.562 1 96.62 219 CYS A N 1
ATOM 1645 C CA . CYS A 1 219 ? 5.875 -22.031 -3.729 1 96.62 219 CYS A CA 1
ATOM 1646 C C . CYS A 1 219 ? 4.531 -22.734 -3.912 1 96.62 219 CYS A C 1
ATOM 1648 O O . CYS A 1 219 ? 3.893 -22.594 -4.957 1 96.62 219 CYS A O 1
ATOM 1650 N N . LEU A 1 220 ? 4.113 -23.406 -2.916 1 94.06 220 LEU A N 1
ATOM 1651 C CA . LEU A 1 220 ? 2.832 -24.094 -2.996 1 94.06 220 LEU A CA 1
ATOM 1652 C C . LEU A 1 220 ? 1.779 -23.406 -2.141 1 94.06 220 LEU A C 1
ATOM 1654 O O . LEU A 1 220 ? 0.854 -24.047 -1.642 1 94.06 220 LEU A O 1
ATOM 1658 N N . GLY A 1 221 ? 1.996 -22.125 -1.882 1 84.12 221 GLY A N 1
ATOM 1659 C CA . GLY A 1 221 ? 1.044 -21.359 -1.103 1 84.12 221 GLY A CA 1
ATOM 1660 C C . GLY A 1 221 ? 1.008 -21.75 0.361 1 84.12 221 GLY A C 1
ATOM 1661 O O . GLY A 1 221 ? 1.582 -22.766 0.748 1 84.12 221 GLY A O 1
ATOM 1662 N N . ASN A 1 222 ? 0.246 -21.062 1.136 1 78.12 222 ASN A N 1
ATOM 1663 C CA . ASN A 1 222 ? 0.178 -21.297 2.574 1 78.12 222 ASN A CA 1
ATOM 1664 C C . ASN A 1 222 ? -0.844 -22.375 2.916 1 78.12 222 ASN A C 1
ATOM 1666 O O . ASN A 1 222 ? -0.698 -23.078 3.916 1 78.12 222 ASN A O 1
ATOM 1670 N N . GLN A 1 223 ? -1.752 -22.562 2.055 1 81.94 223 GLN A N 1
ATOM 1671 C CA . GLN A 1 223 ? -2.838 -23.5 2.33 1 81.94 223 GLN A CA 1
ATOM 1672 C C . GLN A 1 223 ? -2.398 -24.938 2.086 1 81.94 223 GLN A C 1
ATOM 1674 O O . GLN A 1 223 ? -2.91 -25.859 2.719 1 81.94 223 GLN A O 1
ATOM 1679 N N . THR A 1 224 ? -1.432 -25.109 1.265 1 84.5 224 THR A N 1
ATOM 1680 C CA . THR A 1 224 ? -1.016 -26.453 0.888 1 84.5 224 THR A CA 1
ATOM 1681 C C . THR A 1 224 ? -0.437 -27.188 2.088 1 84.5 224 THR A C 1
ATOM 1683 O O . THR A 1 224 ? -0.771 -28.359 2.326 1 84.5 224 THR A O 1
ATOM 1686 N N . LEU A 1 225 ? 0.342 -26.5 2.828 1 84.69 225 LEU A N 1
ATOM 1687 C CA . LEU A 1 225 ? 0.949 -27.172 3.975 1 84.69 225 LEU A CA 1
ATOM 1688 C C . LEU A 1 225 ? -0.104 -27.516 5.023 1 84.69 225 LEU A C 1
ATOM 1690 O O . LEU A 1 225 ? -0.007 -28.547 5.688 1 84.69 225 LEU A O 1
ATOM 1694 N N . VAL A 1 226 ? -1.083 -26.688 5.109 1 82.06 226 VAL A N 1
ATOM 1695 C CA . VAL A 1 226 ? -2.152 -26.922 6.078 1 82.06 226 VAL A CA 1
ATOM 1696 C C . VAL A 1 226 ? -3.018 -28.094 5.629 1 82.06 226 VAL A C 1
ATOM 1698 O O . VAL A 1 226 ? -3.379 -28.953 6.438 1 82.06 226 VAL A O 1
ATOM 1701 N N . LEU A 1 227 ? -3.244 -28.219 4.359 1 84.81 227 LEU A N 1
ATOM 1702 C CA . LEU A 1 227 ? -4.191 -29.188 3.828 1 84.81 227 LEU A CA 1
ATOM 1703 C C . LEU A 1 227 ? -3.486 -30.484 3.465 1 84.81 227 LEU A C 1
ATOM 1705 O O . LEU A 1 227 ? -4.113 -31.547 3.426 1 84.81 227 LEU A O 1
ATOM 1709 N N . ASN A 1 228 ? -2.188 -30.375 3.172 1 83.19 228 ASN A N 1
ATOM 1710 C CA . ASN A 1 228 ? -1.51 -31.531 2.588 1 83.19 228 ASN A CA 1
ATOM 1711 C C . ASN A 1 228 ? -0.421 -32.062 3.514 1 83.19 228 ASN A C 1
ATOM 1713 O O . ASN A 1 228 ? 0.114 -33.156 3.283 1 83.19 228 ASN A O 1
ATOM 1717 N N . GLY A 1 229 ? -0.07 -31.328 4.539 1 85.12 229 GLY A N 1
ATOM 1718 C CA . GLY A 1 229 ? 1.112 -31.672 5.309 1 85.12 229 GLY A CA 1
ATOM 1719 C C . GLY A 1 229 ? 2.406 -31.438 4.555 1 85.12 229 GLY A C 1
ATOM 1720 O O . GLY A 1 229 ? 2.426 -30.734 3.547 1 85.12 229 GLY A O 1
ATOM 1721 N N . SER A 1 230 ? 3.486 -32.031 5.027 1 91.31 230 SER A N 1
ATOM 1722 C CA . SER A 1 230 ? 4.812 -31.719 4.504 1 91.31 230 SER A CA 1
ATOM 1723 C C . SER A 1 230 ? 5.223 -32.688 3.408 1 91.31 230 SER A C 1
ATOM 1725 O O . SER A 1 230 ? 6.254 -32.531 2.762 1 91.31 230 SER A O 1
ATOM 1727 N N . GLY A 1 231 ? 4.402 -33.75 3.154 1 91.31 231 GLY A N 1
ATOM 1728 C CA . GLY A 1 231 ? 4.773 -34.812 2.256 1 91.31 231 GLY A CA 1
ATOM 1729 C C . GLY A 1 231 ? 5.129 -34.344 0.861 1 91.31 231 GLY A C 1
ATOM 1730 O O . GLY A 1 231 ? 6.172 -34.719 0.318 1 91.31 231 GLY A O 1
ATOM 1731 N N . LEU A 1 232 ? 4.258 -33.562 0.308 1 94.38 232 LEU A N 1
ATOM 1732 C CA . LEU A 1 232 ? 4.5 -33.062 -1.04 1 94.38 232 LEU A CA 1
ATOM 1733 C C . LEU A 1 232 ? 5.781 -32.25 -1.092 1 94.38 232 LEU A C 1
ATOM 1735 O O . LEU A 1 232 ? 6.578 -32.375 -2.021 1 94.38 232 LEU A O 1
ATOM 1739 N N . PHE A 1 233 ? 6.004 -31.359 -0.086 1 95.81 233 PHE A N 1
ATOM 1740 C CA . PHE A 1 233 ? 7.227 -30.578 -0.005 1 95.81 233 PHE A CA 1
ATOM 1741 C C . PHE A 1 233 ? 8.453 -31.484 0.063 1 95.81 233 PHE A C 1
ATOM 1743 O O . PHE A 1 233 ? 9.453 -31.219 -0.606 1 95.81 233 PHE A O 1
ATOM 1750 N N . ARG A 1 234 ? 8.336 -32.562 0.809 1 95.69 234 ARG A N 1
ATOM 1751 C CA . ARG A 1 234 ? 9.445 -33.5 0.94 1 95.69 234 ARG A CA 1
ATOM 1752 C C . ARG A 1 234 ? 9.805 -34.125 -0.408 1 95.69 234 ARG A C 1
ATOM 1754 O O . ARG A 1 234 ? 10.984 -34.219 -0.759 1 95.69 234 ARG A O 1
ATOM 1761 N N . THR A 1 235 ? 8.766 -34.5 -1.064 1 96.5 235 THR A N 1
ATOM 1762 C CA . THR A 1 235 ? 8.984 -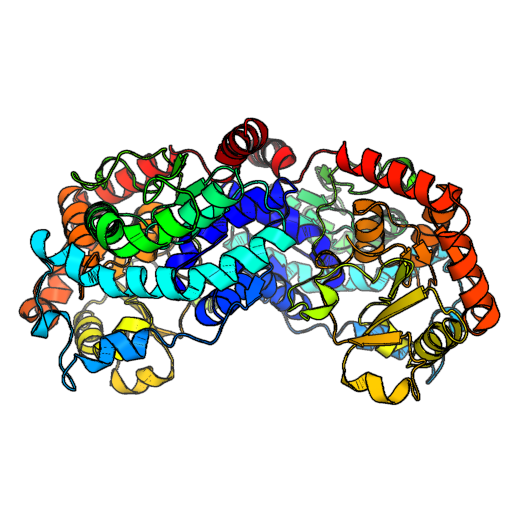35.094 -2.373 1 96.5 235 THR A CA 1
ATOM 1763 C C . THR A 1 235 ? 9.648 -34.094 -3.324 1 96.5 235 THR A C 1
ATOM 1765 O O . THR A 1 235 ? 10.594 -34.469 -4.035 1 96.5 235 THR A O 1
ATOM 1768 N N . ILE A 1 236 ? 9.203 -32.844 -3.35 1 98.06 236 ILE A N 1
ATOM 1769 C CA . ILE A 1 236 ? 9.758 -31.812 -4.211 1 98.06 236 ILE A CA 1
ATOM 1770 C C . ILE A 1 236 ? 11.219 -31.562 -3.836 1 98.06 236 ILE A C 1
ATOM 1772 O O . ILE A 1 236 ? 12.086 -31.5 -4.707 1 98.06 236 ILE A O 1
ATOM 1776 N N . ILE A 1 237 ? 11.461 -31.422 -2.557 1 98.12 237 ILE A N 1
ATOM 1777 C CA . ILE A 1 237 ? 12.805 -31.156 -2.062 1 98.12 237 ILE A CA 1
ATOM 1778 C C . ILE A 1 237 ? 13.742 -32.312 -2.449 1 98.12 237 ILE A C 1
ATOM 1780 O O . ILE A 1 237 ? 14.836 -32.062 -2.961 1 98.12 237 ILE A O 1
ATOM 1784 N N . GLU A 1 238 ? 13.281 -33.531 -2.258 1 97.69 238 GLU A N 1
ATOM 1785 C CA . GLU A 1 238 ? 14.047 -34.719 -2.611 1 97.69 238 GLU A CA 1
ATOM 1786 C C . GLU A 1 238 ? 14.375 -34.75 -4.102 1 97.69 238 GLU A C 1
ATOM 1788 O O . GLU A 1 238 ? 15.43 -35.25 -4.504 1 97.69 238 GLU A O 1
ATOM 1793 N N . SER A 1 239 ? 13.5 -34.219 -4.883 1 98.25 239 SER A N 1
ATOM 1794 C CA . SER A 1 239 ? 13.664 -34.25 -6.332 1 98.25 239 SER A CA 1
ATOM 1795 C C . SER A 1 239 ? 14.891 -33.469 -6.762 1 98.25 239 SER A C 1
ATOM 1797 O O . SER A 1 239 ? 15.375 -33.625 -7.883 1 98.25 239 SER A O 1
ATOM 1799 N N . PHE A 1 240 ? 15.414 -32.594 -5.945 1 98.31 240 PHE A N 1
ATOM 1800 C CA . PHE A 1 240 ? 16.562 -31.766 -6.309 1 98.31 240 PHE A CA 1
ATOM 1801 C C . PHE A 1 240 ? 17.875 -32.469 -5.957 1 98.31 240 PHE A C 1
ATOM 1803 O O . PHE A 1 240 ? 18.938 -31.984 -6.32 1 98.31 240 PHE A O 1
ATOM 1810 N N . GLU A 1 241 ? 17.719 -33.562 -5.227 1 96.38 241 GLU A N 1
ATOM 1811 C CA . GLU A 1 241 ? 18.922 -34.312 -4.879 1 96.38 241 GLU A CA 1
ATOM 1812 C C . GLU A 1 241 ? 19.688 -34.75 -6.125 1 96.38 241 GLU A C 1
ATOM 1814 O O . GLU A 1 241 ? 19.094 -35.312 -7.062 1 96.38 241 GLU A O 1
ATOM 1819 N N . GLY A 1 242 ? 20.938 -34.5 -6.133 1 92.25 242 GLY A N 1
ATOM 1820 C CA . GLY A 1 242 ? 21.781 -34.938 -7.227 1 92.25 242 GLY A CA 1
ATOM 1821 C C . GLY A 1 242 ? 21.891 -33.938 -8.359 1 92.25 242 GLY A C 1
ATOM 1822 O O . GLY A 1 242 ? 22.719 -34.094 -9.258 1 92.25 242 GLY A O 1
ATOM 1823 N N . LEU A 1 243 ? 21.031 -32.938 -8.375 1 95.31 243 LEU A N 1
ATOM 1824 C CA . LEU A 1 243 ? 21.141 -31.875 -9.367 1 95.31 243 LEU A CA 1
ATOM 1825 C C . LEU A 1 243 ? 22.234 -30.891 -8.977 1 95.31 243 LEU A C 1
ATOM 1827 O O . LEU A 1 243 ? 22.094 -30.156 -8 1 95.31 243 LEU A O 1
ATOM 1831 N N . THR A 1 244 ? 23.281 -30.844 -9.672 1 92.25 244 THR A N 1
ATOM 1832 C CA . THR A 1 244 ? 24.453 -30.062 -9.273 1 92.25 244 THR A CA 1
ATOM 1833 C C . THR A 1 244 ? 24.406 -28.656 -9.891 1 92.25 244 THR A C 1
ATOM 1835 O O . THR A 1 244 ? 25.094 -27.75 -9.422 1 92.25 244 THR A O 1
ATOM 1838 N N . ASP A 1 245 ? 23.609 -28.516 -10.852 1 96.31 245 ASP A N 1
ATOM 1839 C CA . ASP A 1 245 ? 23.578 -27.219 -11.539 1 96.31 245 ASP A CA 1
ATOM 1840 C C . ASP A 1 245 ? 22.234 -26.516 -11.32 1 96.31 245 ASP A C 1
ATOM 1842 O O . ASP A 1 245 ? 21.859 -25.641 -12.102 1 96.31 245 ASP A O 1
ATOM 1846 N N . VAL A 1 246 ? 21.5 -27.031 -10.398 1 97.88 246 VAL A N 1
ATOM 1847 C CA . VAL A 1 246 ? 20.203 -26.438 -10.094 1 97.88 246 VAL A CA 1
ATOM 1848 C C . VAL A 1 246 ? 20.109 -26.156 -8.594 1 97.88 246 VAL A C 1
ATOM 1850 O O . VAL A 1 246 ? 20.484 -27 -7.773 1 97.88 246 VAL A O 1
ATOM 1853 N N . GLN A 1 247 ? 19.672 -24.984 -8.227 1 97.25 247 GLN A N 1
ATOM 1854 C CA . GLN A 1 247 ? 19.344 -24.672 -6.836 1 97.25 247 GLN A CA 1
ATOM 1855 C C . GLN A 1 247 ? 17.859 -24.375 -6.664 1 97.25 247 GLN A C 1
ATOM 1857 O O . GLN A 1 247 ? 17.234 -23.781 -7.543 1 97.25 247 GLN A O 1
ATOM 1862 N N . ALA A 1 248 ? 17.312 -24.828 -5.582 1 98.06 248 ALA A N 1
ATOM 1863 C CA . ALA A 1 248 ? 15.906 -24.609 -5.277 1 98.06 248 ALA A CA 1
ATOM 1864 C C . ALA A 1 248 ? 15.75 -23.641 -4.105 1 98.06 248 ALA A C 1
ATOM 1866 O O . ALA A 1 248 ? 16.484 -23.734 -3.119 1 98.06 248 ALA A O 1
ATOM 1867 N N . VAL A 1 249 ? 14.898 -22.672 -4.266 1 97.44 249 VAL A N 1
ATOM 1868 C CA . VAL A 1 249 ? 14.438 -21.812 -3.176 1 97.44 249 VAL A CA 1
ATOM 1869 C C . VAL A 1 249 ? 13 -22.172 -2.816 1 97.44 249 VAL A C 1
ATOM 1871 O O . VAL A 1 249 ? 12.07 -21.859 -3.566 1 97.44 249 VAL A O 1
ATOM 1874 N N . VAL A 1 250 ? 12.805 -22.812 -1.675 1 97.19 250 VAL A N 1
ATOM 1875 C CA . VAL A 1 250 ? 11.5 -23.266 -1.218 1 97.19 250 VAL A CA 1
ATOM 1876 C C . VAL A 1 250 ? 10.945 -22.297 -0.177 1 97.19 250 VAL A C 1
ATOM 1878 O O . VAL A 1 250 ? 11.57 -22.062 0.86 1 97.19 250 VAL A O 1
ATOM 1881 N N . THR A 1 251 ? 9.797 -21.734 -0.488 1 95.62 251 THR A N 1
ATOM 1882 C CA . THR A 1 251 ? 9.164 -20.844 0.477 1 95.62 251 THR A CA 1
ATOM 1883 C C . THR A 1 251 ? 8.109 -21.594 1.291 1 95.62 251 THR A C 1
ATOM 1885 O O . THR A 1 251 ? 7.195 -22.203 0.728 1 95.62 251 THR A O 1
ATOM 1888 N N . ALA A 1 252 ? 8.242 -21.562 2.59 1 94.88 252 ALA A N 1
ATOM 1889 C CA . ALA A 1 252 ? 7.301 -22.219 3.49 1 94.88 252 ALA A CA 1
ATOM 1890 C C . ALA A 1 252 ? 7.344 -21.594 4.879 1 94.88 252 ALA A C 1
ATOM 1892 O O . ALA A 1 252 ? 8.383 -21.078 5.305 1 94.88 252 ALA A O 1
ATOM 1893 N N . ALA A 1 253 ? 6.219 -21.656 5.516 1 92.44 253 ALA A N 1
ATOM 1894 C CA . ALA A 1 253 ? 6.16 -21.141 6.879 1 92.44 253 ALA A CA 1
ATOM 1895 C C . ALA A 1 253 ? 7.148 -21.859 7.789 1 92.44 253 ALA A C 1
ATOM 1897 O O . ALA A 1 253 ? 7.32 -23.078 7.68 1 92.44 253 ALA A O 1
ATOM 1898 N N . PRO A 1 254 ? 7.715 -21.156 8.734 1 92.69 254 PRO A N 1
ATOM 1899 C CA . PRO A 1 254 ? 8.789 -21.703 9.555 1 92.69 254 PRO A CA 1
ATOM 1900 C C . PRO A 1 254 ? 8.336 -22.906 10.383 1 92.69 254 PRO A C 1
ATOM 1902 O O . PRO A 1 254 ? 9.125 -23.828 10.641 1 92.69 254 PRO A O 1
ATOM 1905 N N . GLU A 1 255 ? 7.121 -22.922 10.781 1 92 255 GLU A N 1
ATOM 1906 C CA . GLU A 1 255 ? 6.617 -23.984 11.648 1 92 255 GLU A CA 1
ATOM 1907 C C . GLU A 1 255 ? 6.648 -25.344 10.938 1 92 255 GLU A C 1
ATOM 1909 O O . GLU A 1 255 ? 6.582 -26.391 11.578 1 92 255 GLU A O 1
ATOM 1914 N N . TYR A 1 256 ? 6.848 -25.328 9.617 1 92.56 256 TYR A N 1
ATOM 1915 C CA . TYR A 1 256 ? 6.824 -26.578 8.875 1 92.56 256 TYR A CA 1
ATOM 1916 C C . TYR A 1 256 ? 8.227 -27.016 8.477 1 92.56 256 TYR A C 1
ATOM 1918 O O . TYR A 1 256 ? 8.43 -28.109 7.945 1 92.56 256 TYR A O 1
ATOM 1926 N N . HIS A 1 257 ? 9.211 -26.203 8.695 1 94.31 257 HIS A N 1
ATOM 1927 C CA . HIS A 1 257 ? 10.562 -26.438 8.195 1 94.31 257 HIS A CA 1
ATOM 1928 C C . HIS A 1 257 ? 11.125 -27.75 8.703 1 94.31 257 HIS A C 1
ATOM 1930 O O . HIS A 1 257 ? 11.742 -28.516 7.949 1 94.31 257 HIS A O 1
ATOM 1936 N N . GLU A 1 258 ? 10.859 -28.047 9.938 1 91.88 258 GLU A N 1
ATOM 1937 C CA . GLU A 1 258 ? 11.383 -29.266 10.539 1 91.88 258 GLU A CA 1
ATOM 1938 C C . GLU A 1 258 ? 10.828 -30.516 9.844 1 91.88 258 GLU A C 1
ATOM 1940 O O . GLU A 1 258 ? 11.523 -31.516 9.719 1 91.88 258 GLU A O 1
ATOM 1945 N N . GLY A 1 259 ? 9.656 -30.422 9.367 1 91.5 259 GLY A N 1
ATOM 1946 C CA . GLY A 1 259 ? 8.977 -31.547 8.742 1 91.5 259 GLY A CA 1
ATOM 1947 C C . GLY A 1 259 ? 9.555 -31.906 7.391 1 91.5 259 GLY A C 1
ATOM 1948 O O . GLY A 1 259 ? 9.258 -32.969 6.852 1 91.5 259 GLY A O 1
ATOM 1949 N N . PHE A 1 260 ? 10.438 -31.094 6.863 1 94.31 260 PHE A N 1
ATOM 1950 C CA . PHE A 1 260 ? 11.008 -31.344 5.547 1 94.31 260 PHE A CA 1
ATOM 1951 C C . PHE A 1 260 ? 12.227 -32.25 5.652 1 94.31 260 PHE A C 1
ATOM 1953 O O . PHE A 1 260 ? 12.68 -32.812 4.652 1 94.31 260 PHE A O 1
ATOM 1960 N N . GLY A 1 261 ? 12.711 -32.438 6.906 1 91.38 261 GLY A N 1
ATOM 1961 C CA . GLY A 1 261 ? 13.867 -33.312 7.121 1 91.38 261 GLY A CA 1
ATOM 1962 C C . GLY A 1 261 ? 15.164 -32.688 6.598 1 91.38 261 GLY A C 1
ATOM 1963 O O . GLY A 1 261 ? 15.328 -31.469 6.605 1 91.38 261 GLY A O 1
ATOM 1964 N N . ARG A 1 262 ? 16.078 -33.562 6.254 1 92.44 262 ARG A N 1
ATOM 1965 C CA . ARG A 1 262 ? 17.375 -33.125 5.746 1 92.44 262 ARG A CA 1
ATOM 1966 C C . ARG A 1 262 ? 17.234 -32.531 4.348 1 92.44 262 ARG A C 1
ATOM 1968 O O . ARG A 1 262 ? 16.594 -33.094 3.479 1 92.44 262 ARG A O 1
ATOM 1975 N N . LEU A 1 263 ? 17.812 -31.438 4.195 1 96.69 263 LEU A N 1
ATOM 1976 C CA . LEU A 1 263 ? 17.766 -30.75 2.914 1 96.69 263 LEU A CA 1
ATOM 1977 C C . LEU A 1 263 ? 19 -31.047 2.078 1 96.69 263 LEU A C 1
ATOM 1979 O O . LEU A 1 263 ? 20.125 -31.062 2.6 1 96.69 263 LEU A O 1
ATOM 1983 N N . PRO A 1 264 ? 18.766 -31.391 0.807 1 96.81 264 PRO A N 1
ATOM 1984 C CA . PRO A 1 264 ? 19.938 -31.406 -0.08 1 96.81 264 PRO A CA 1
ATOM 1985 C C . PRO A 1 264 ? 20.703 -30.078 -0.051 1 96.81 264 PRO A C 1
ATOM 1987 O O . PRO A 1 264 ? 20.141 -29.047 0.284 1 96.81 264 PRO A O 1
ATOM 1990 N N . ASP A 1 265 ? 21.984 -30.031 -0.448 1 95.19 265 ASP A N 1
ATOM 1991 C CA . ASP A 1 265 ? 22.859 -28.859 -0.364 1 95.19 265 ASP A CA 1
ATOM 1992 C C . ASP A 1 265 ? 22.375 -27.734 -1.272 1 95.19 265 ASP A C 1
ATOM 1994 O O . ASP A 1 265 ? 22.609 -26.562 -0.999 1 95.19 265 ASP A O 1
ATOM 1998 N N . ASN A 1 266 ? 21.719 -28.141 -2.309 1 97.06 266 ASN A N 1
ATOM 1999 C CA . ASN A 1 266 ? 21.312 -27.141 -3.301 1 97.06 266 ASN A CA 1
ATOM 2000 C C . ASN A 1 266 ? 19.875 -26.672 -3.066 1 97.06 266 ASN A C 1
ATOM 2002 O O . ASN A 1 266 ? 19.266 -26.094 -3.955 1 97.06 266 ASN A O 1
ATOM 2006 N N . VAL A 1 267 ? 19.328 -27.031 -1.899 1 97.69 267 VAL A N 1
ATOM 2007 C CA . VAL A 1 267 ? 17.984 -26.594 -1.571 1 97.69 267 VAL A CA 1
ATOM 2008 C C . VAL A 1 267 ? 18.016 -25.672 -0.35 1 97.69 267 VAL A C 1
ATOM 2010 O O . VAL A 1 267 ? 18.609 -26.016 0.675 1 97.69 267 VAL A O 1
ATOM 2013 N N . ARG A 1 268 ? 17.422 -24.516 -0.452 1 96.12 268 ARG A N 1
ATOM 2014 C CA . ARG A 1 268 ? 17.234 -23.594 0.67 1 96.12 268 ARG A CA 1
ATOM 2015 C C . ARG A 1 268 ? 15.75 -23.375 0.947 1 96.12 268 ARG A C 1
ATOM 2017 O O . ARG A 1 268 ? 14.984 -23.047 0.035 1 96.12 268 ARG A O 1
ATOM 2024 N N . VAL A 1 269 ? 15.336 -23.625 2.162 1 96.19 269 VAL A N 1
ATOM 2025 C CA . VAL A 1 269 ? 13.977 -23.328 2.605 1 96.19 269 VAL A CA 1
ATOM 2026 C C . VAL A 1 269 ? 13.969 -22 3.357 1 96.19 269 VAL A C 1
ATOM 2028 O O . VAL A 1 269 ? 14.766 -21.797 4.277 1 96.19 269 VAL A O 1
ATOM 2031 N N . VAL A 1 270 ? 13.125 -21.109 2.896 1 94.62 270 VAL A N 1
ATOM 2032 C CA . VAL A 1 270 ? 13.039 -19.797 3.527 1 94.62 270 VAL A CA 1
ATOM 2033 C C . VAL A 1 270 ? 11.602 -19.516 3.957 1 94.62 270 VAL A C 1
ATOM 2035 O O . VAL A 1 270 ? 10.672 -20.188 3.488 1 94.62 270 VAL A O 1
ATOM 2038 N N . GLU A 1 271 ? 11.453 -18.609 4.926 1 92.56 271 GLU A N 1
ATOM 2039 C CA . GLU A 1 271 ? 10.109 -18.109 5.238 1 92.56 271 GLU A CA 1
ATOM 2040 C C . GLU A 1 271 ? 9.453 -17.484 4.008 1 92.56 271 GLU A C 1
ATOM 2042 O O . GLU A 1 271 ? 10.133 -17.125 3.053 1 92.56 271 GLU A O 1
ATOM 2047 N N . PRO A 1 272 ? 8.203 -17.453 4.055 1 90.38 272 PRO A N 1
ATOM 2048 C CA . PRO A 1 272 ? 7.5 -16.922 2.885 1 90.38 272 PRO A CA 1
ATOM 2049 C C . PRO A 1 272 ? 7.992 -15.531 2.482 1 90.38 272 PRO A C 1
ATOM 2051 O O . PRO A 1 272 ? 8.078 -14.633 3.322 1 90.38 272 PRO A O 1
ATOM 2054 N N . VAL A 1 273 ? 8.391 -15.438 1.257 1 90 273 VAL A N 1
ATOM 2055 C CA . VAL A 1 273 ? 8.812 -14.211 0.586 1 90 273 VAL A CA 1
ATOM 2056 C C . VAL A 1 273 ? 7.941 -13.969 -0.646 1 90 273 VAL A C 1
ATOM 2058 O O . VAL A 1 273 ? 7.613 -14.914 -1.374 1 90 273 VAL A O 1
ATOM 2061 N N . PRO A 1 274 ? 7.508 -12.711 -0.783 1 90.94 274 PRO A N 1
ATOM 2062 C CA . PRO A 1 274 ? 6.742 -12.453 -2.004 1 90.94 274 PRO A CA 1
ATOM 2063 C C . PRO A 1 274 ? 7.512 -12.82 -3.271 1 90.94 274 PRO A C 1
ATOM 2065 O O . PRO A 1 274 ? 8.625 -12.336 -3.482 1 90.94 274 PRO A O 1
ATOM 2068 N N . LEU A 1 275 ? 6.883 -13.586 -4.098 1 92.81 275 LEU A N 1
ATOM 2069 C CA . LEU A 1 275 ? 7.527 -14.148 -5.277 1 92.81 275 LEU A CA 1
ATOM 2070 C C . LEU A 1 275 ? 8.023 -13.047 -6.207 1 92.81 275 LEU A C 1
ATOM 2072 O O . LEU A 1 275 ? 9.094 -13.164 -6.805 1 92.81 275 LEU A O 1
ATOM 2076 N N . ASN A 1 276 ? 7.258 -12.039 -6.336 1 90.06 276 ASN A N 1
ATOM 2077 C CA . ASN A 1 276 ? 7.582 -10.977 -7.285 1 90.06 276 ASN A CA 1
ATOM 2078 C C . ASN A 1 276 ? 8.883 -10.273 -6.914 1 90.06 276 ASN A C 1
ATOM 2080 O O . ASN A 1 276 ? 9.438 -9.523 -7.719 1 90.06 276 ASN A O 1
ATOM 2084 N N . LEU A 1 277 ? 9.469 -10.562 -5.777 1 86.94 277 LEU A N 1
ATOM 2085 C CA . LEU A 1 277 ? 10.664 -9.867 -5.324 1 86.94 277 LEU A CA 1
ATOM 2086 C C . LEU A 1 277 ? 11.922 -10.602 -5.781 1 86.94 277 LEU A C 1
ATOM 2088 O O . LEU A 1 277 ? 13.023 -10.039 -5.73 1 86.94 277 LEU A O 1
ATOM 2092 N N . PHE A 1 278 ? 11.742 -11.875 -6.285 1 90.38 278 PHE A N 1
ATOM 2093 C CA . PHE A 1 278 ? 12.992 -12.555 -6.609 1 90.38 278 PHE A CA 1
ATOM 2094 C C . PHE A 1 278 ? 12.82 -13.445 -7.832 1 90.38 278 PHE A C 1
ATOM 2096 O O . PHE A 1 278 ? 13.789 -14.031 -8.32 1 90.38 278 PHE A O 1
ATOM 2103 N N . LEU A 1 279 ? 11.641 -13.531 -8.445 1 94.31 279 LEU A N 1
ATOM 2104 C CA . LEU A 1 279 ? 11.406 -14.43 -9.562 1 94.31 279 LEU A CA 1
ATOM 2105 C C . LEU A 1 279 ? 12.164 -13.969 -10.805 1 94.31 279 LEU A C 1
ATOM 2107 O O . LEU A 1 279 ? 12.398 -14.758 -11.719 1 94.31 279 LEU A O 1
ATOM 2111 N N . ARG A 1 280 ? 12.523 -12.766 -10.82 1 89.56 280 ARG A N 1
ATOM 2112 C CA . ARG A 1 280 ? 13.242 -12.227 -11.969 1 89.56 280 ARG A CA 1
ATOM 2113 C C . ARG A 1 280 ? 14.562 -12.969 -12.18 1 89.56 280 ARG A C 1
ATOM 2115 O O . ARG A 1 280 ? 15.078 -13.016 -13.297 1 89.56 280 ARG A O 1
ATOM 2122 N N . ASP A 1 281 ? 15.062 -13.547 -11.086 1 92.31 281 ASP A N 1
ATOM 2123 C CA . ASP A 1 281 ? 16.359 -14.227 -11.156 1 92.31 281 ASP A CA 1
ATOM 2124 C C . ASP A 1 281 ? 16.188 -15.742 -11.102 1 92.31 281 ASP A C 1
ATOM 2126 O O . ASP A 1 281 ? 17.109 -16.469 -10.734 1 92.31 281 ASP A O 1
ATOM 2130 N N . CYS A 1 282 ? 15.023 -16.188 -11.398 1 96.44 282 CYS A N 1
ATOM 2131 C CA . CYS A 1 282 ? 14.758 -17.625 -11.406 1 96.44 282 CYS A CA 1
ATOM 2132 C C . CYS A 1 282 ? 14.602 -18.141 -12.828 1 96.44 282 CYS A C 1
ATOM 2134 O O . CYS A 1 282 ? 14.367 -17.375 -13.758 1 96.44 282 CYS A O 1
ATOM 2136 N N . ASP A 1 283 ? 14.789 -19.422 -12.969 1 98.12 283 ASP A N 1
ATOM 2137 C CA . ASP A 1 283 ? 14.734 -20.062 -14.289 1 98.12 283 ASP A CA 1
ATOM 2138 C C . ASP A 1 283 ? 13.469 -20.891 -14.453 1 98.12 283 ASP A C 1
ATOM 2140 O O . ASP A 1 283 ? 13.094 -21.234 -15.57 1 98.12 283 ASP A O 1
ATOM 2144 N N . ALA A 1 284 ? 12.852 -21.203 -13.367 1 98.69 284 ALA A N 1
ATOM 2145 C CA . ALA A 1 284 ? 11.594 -21.953 -13.367 1 98.69 284 ALA A CA 1
ATOM 2146 C C . ALA A 1 284 ? 10.859 -21.797 -12.039 1 98.69 284 ALA A C 1
ATOM 2148 O O . ALA A 1 284 ? 11.43 -21.312 -11.055 1 98.69 284 ALA A O 1
ATOM 2149 N N . LEU A 1 285 ? 9.617 -22.109 -12.031 1 98.75 285 LEU A N 1
ATOM 2150 C CA . LEU A 1 285 ? 8.75 -22 -10.867 1 98.75 285 LEU A CA 1
ATOM 2151 C C . LEU A 1 285 ? 7.941 -23.281 -10.672 1 98.75 285 LEU A C 1
ATOM 2153 O O . LEU A 1 285 ? 7.336 -23.781 -11.617 1 98.75 285 LEU A O 1
ATOM 2157 N N . ILE A 1 286 ? 7.988 -23.828 -9.469 1 98.81 286 ILE A N 1
ATOM 2158 C CA . ILE A 1 286 ? 7.16 -24.969 -9.078 1 98.81 286 ILE A CA 1
ATOM 2159 C C . ILE A 1 286 ? 6.043 -24.5 -8.156 1 98.81 286 ILE A C 1
ATOM 2161 O O . ILE A 1 286 ? 6.305 -23.844 -7.141 1 98.81 286 ILE A O 1
ATOM 2165 N N . HIS A 1 287 ? 4.824 -24.766 -8.484 1 98.12 287 HIS A N 1
ATOM 2166 C CA . HIS A 1 287 ? 3.701 -24.328 -7.664 1 98.12 287 HIS A CA 1
ATOM 2167 C C . HIS A 1 287 ? 2.488 -25.234 -7.871 1 98.12 287 HIS A C 1
ATOM 2169 O O . HIS A 1 287 ? 2.535 -26.172 -8.672 1 98.12 287 HIS A O 1
ATOM 2175 N N . HIS A 1 288 ? 1.394 -25 -7.148 1 96.69 288 HIS A N 1
ATOM 2176 C CA . HIS A 1 288 ? 0.233 -25.891 -7.176 1 96.69 288 HIS A CA 1
ATOM 2177 C C . HIS A 1 288 ? -0.812 -25.406 -8.172 1 96.69 288 HIS A C 1
ATOM 2179 O O . HIS A 1 288 ? -1.866 -26.016 -8.328 1 96.69 288 HIS A O 1
ATOM 2185 N N . GLY A 1 289 ? -0.584 -24.312 -8.75 1 95.88 289 GLY A N 1
ATOM 2186 C CA . GLY A 1 289 ? -1.521 -23.828 -9.75 1 95.88 289 GLY A CA 1
ATOM 2187 C C . GLY A 1 289 ? -2.424 -22.719 -9.25 1 95.88 289 GLY A C 1
ATOM 2188 O O . GLY A 1 289 ? -3.457 -22.438 -9.859 1 95.88 289 GLY A O 1
ATOM 2189 N N . GLY A 1 290 ? -2.08 -22.094 -8.141 1 94.94 290 GLY A N 1
ATOM 2190 C CA . GLY A 1 290 ? -2.83 -20.938 -7.68 1 94.94 290 GLY A CA 1
ATOM 2191 C C . GLY A 1 290 ? -2.857 -19.812 -8.688 1 94.94 290 GLY A C 1
ATOM 2192 O O . GLY A 1 290 ? -1.872 -19.562 -9.391 1 94.94 290 GLY A O 1
ATOM 2193 N N . ALA A 1 291 ? -3.924 -19.094 -8.695 1 94.81 291 ALA A N 1
ATOM 2194 C CA . ALA A 1 291 ? -4.16 -18.094 -9.719 1 94.81 291 ALA A CA 1
ATOM 2195 C C . ALA A 1 291 ? -3.078 -17.016 -9.688 1 94.81 291 ALA A C 1
ATOM 2197 O O . ALA A 1 291 ? -2.455 -16.719 -10.711 1 94.81 291 ALA A O 1
ATOM 2198 N N . ASN A 1 292 ? -2.861 -16.453 -8.531 1 95.06 292 ASN A N 1
ATOM 2199 C CA . ASN A 1 292 ? -1.901 -15.352 -8.422 1 95.06 292 ASN A CA 1
ATOM 2200 C C . ASN A 1 292 ? -0.483 -15.82 -8.742 1 95.06 292 ASN A C 1
ATOM 2202 O O . ASN A 1 292 ? 0.273 -15.109 -9.406 1 95.06 292 ASN A O 1
ATOM 2206 N N . THR A 1 293 ? -0.119 -17.016 -8.266 1 96.19 293 THR A N 1
ATOM 2207 C CA . THR A 1 293 ? 1.205 -17.562 -8.539 1 96.19 293 THR A CA 1
ATOM 2208 C C . THR A 1 293 ? 1.373 -17.859 -10.023 1 96.19 293 THR A C 1
ATOM 2210 O O . THR A 1 293 ? 2.412 -17.547 -10.609 1 96.19 293 THR A O 1
ATOM 2213 N N . THR A 1 294 ? 0.331 -18.438 -10.594 1 97.19 294 THR A N 1
ATOM 2214 C CA . THR A 1 294 ? 0.34 -18.719 -12.023 1 97.19 294 THR A CA 1
ATOM 2215 C C . THR A 1 294 ? 0.551 -17.453 -12.836 1 97.19 294 THR A C 1
ATOM 2217 O O . THR A 1 294 ? 1.438 -17.391 -13.688 1 97.19 294 THR A O 1
ATOM 2220 N N . MET A 1 295 ? -0.22 -16.406 -12.539 1 97.56 295 MET A N 1
ATOM 2221 C CA . MET A 1 295 ? -0.134 -15.156 -13.281 1 97.56 295 MET A CA 1
ATOM 2222 C C . MET A 1 295 ? 1.217 -14.484 -13.055 1 97.56 295 MET A C 1
ATOM 2224 O O . MET A 1 295 ? 1.786 -13.898 -13.977 1 97.56 295 MET A O 1
ATOM 2228 N N . THR A 1 296 ? 1.726 -14.625 -11.844 1 97.06 296 THR A N 1
ATOM 2229 C CA . THR A 1 296 ? 3.037 -14.062 -11.547 1 97.06 296 THR A CA 1
ATOM 2230 C C . THR A 1 296 ? 4.125 -14.766 -12.352 1 97.06 296 THR A C 1
ATOM 2232 O O . THR A 1 296 ? 5.02 -14.109 -12.898 1 97.06 296 THR A O 1
ATOM 2235 N N . GLY A 1 297 ? 4.035 -16.109 -12.43 1 98.06 297 GLY A N 1
ATOM 2236 C CA . GLY A 1 297 ? 4.957 -16.844 -13.273 1 98.06 297 GLY A CA 1
ATOM 2237 C C . GLY A 1 297 ? 4.918 -16.422 -14.727 1 98.06 297 GLY A C 1
ATOM 2238 O O . GLY A 1 297 ? 5.961 -16.266 -15.367 1 98.06 297 GLY A O 1
ATOM 2239 N N . CYS A 1 298 ? 3.721 -16.172 -15.234 1 98.31 298 CYS A N 1
ATOM 2240 C CA . CYS A 1 298 ? 3.555 -15.695 -16.609 1 98.31 298 CYS A CA 1
ATOM 2241 C C . CYS A 1 298 ? 4.168 -14.312 -16.781 1 98.31 298 CYS A C 1
ATOM 2243 O O . CYS A 1 298 ? 4.828 -14.047 -17.781 1 98.31 298 CYS A O 1
ATOM 2245 N N . HIS A 1 299 ? 3.951 -13.484 -15.82 1 97.56 299 HIS A N 1
ATOM 2246 C CA . HIS A 1 299 ? 4.473 -12.117 -15.859 1 97.56 299 HIS A CA 1
ATOM 2247 C C . HIS A 1 299 ? 5.988 -12.117 -16.047 1 97.56 299 HIS A C 1
ATOM 2249 O O . HIS A 1 299 ? 6.523 -11.312 -16.812 1 97.56 299 HIS A O 1
ATOM 2255 N N . PHE A 1 300 ? 6.68 -13.023 -15.422 1 97 300 PHE A N 1
ATOM 2256 C CA . PHE A 1 300 ? 8.141 -13.055 -15.461 1 97 300 PHE A CA 1
ATOM 2257 C C . PHE A 1 300 ? 8.625 -13.953 -16.594 1 97 300 PHE A C 1
ATOM 2259 O O . PHE A 1 300 ? 9.836 -14.086 -16.812 1 97 300 PHE A O 1
ATOM 2266 N N . GLY A 1 301 ? 7.73 -14.602 -17.328 1 98.38 301 GLY A N 1
ATOM 2267 C CA . GLY A 1 301 ? 8.086 -15.453 -18.453 1 98.38 301 GLY A CA 1
ATOM 2268 C C . GLY A 1 301 ? 8.836 -16.703 -18.031 1 98.38 301 GLY A C 1
ATOM 2269 O O . GLY A 1 301 ? 9.789 -17.125 -18.703 1 98.38 301 GLY A O 1
ATOM 2270 N N . LEU A 1 302 ? 8.414 -17.312 -16.938 1 98.62 302 LEU A N 1
ATOM 2271 C CA . LEU A 1 302 ? 9.117 -18.469 -16.422 1 98.62 302 LEU A CA 1
ATOM 2272 C C . LEU A 1 302 ? 8.43 -19.766 -16.828 1 98.62 302 LEU A C 1
ATOM 2274 O O . LEU A 1 302 ? 7.199 -19.859 -16.797 1 98.62 302 LEU A O 1
ATOM 2278 N N . PRO A 1 303 ? 9.203 -20.75 -17.25 1 98.81 303 PRO A N 1
ATOM 2279 C CA . PRO A 1 303 ? 8.641 -22.109 -17.281 1 98.81 303 PRO A CA 1
ATOM 2280 C C . PRO A 1 303 ? 8.109 -22.562 -15.922 1 98.81 303 PRO A C 1
ATOM 2282 O O . PRO A 1 303 ? 8.688 -22.219 -14.891 1 98.81 303 PRO A O 1
ATOM 2285 N N . GLN A 1 304 ? 7.031 -23.328 -15.977 1 98.88 304 GLN A N 1
ATOM 2286 C CA . GLN A 1 304 ? 6.395 -23.703 -14.711 1 98.88 304 GLN A CA 1
ATOM 2287 C C . GLN A 1 304 ? 6.223 -25.203 -14.602 1 98.88 304 GLN A C 1
ATOM 2289 O O . GLN A 1 304 ? 5.941 -25.875 -15.602 1 98.88 304 GLN A O 1
ATOM 2294 N N . VAL A 1 305 ? 6.457 -25.781 -13.469 1 98.88 305 VAL A N 1
ATOM 2295 C CA . VAL A 1 305 ? 6.02 -27.109 -13.078 1 98.88 305 VAL A CA 1
ATOM 2296 C C . VAL A 1 305 ? 4.824 -27.016 -12.125 1 98.88 305 VAL A C 1
ATOM 2298 O O . VAL A 1 305 ? 4.945 -26.469 -11.031 1 98.88 305 VAL A O 1
ATOM 2301 N N . VAL A 1 306 ? 3.715 -27.5 -12.602 1 98.69 306 VAL A N 1
ATOM 2302 C CA . VAL A 1 306 ? 2.488 -27.312 -11.836 1 98.69 306 VAL A CA 1
ATOM 2303 C C . VAL A 1 306 ? 2.039 -28.641 -11.234 1 98.69 306 VAL A C 1
ATOM 2305 O O . VAL A 1 306 ? 1.949 -29.641 -11.945 1 98.69 306 VAL A O 1
ATOM 2308 N N . LEU A 1 307 ? 1.816 -28.641 -9.945 1 98.12 307 LEU A N 1
ATOM 2309 C CA . LEU A 1 307 ? 1.335 -29.766 -9.156 1 98.12 307 LEU A CA 1
ATOM 2310 C C . LEU A 1 307 ? -0.012 -29.453 -8.516 1 98.12 307 LEU A C 1
ATOM 2312 O O . LEU A 1 307 ? -0.097 -29.25 -7.305 1 98.12 307 LEU A O 1
ATOM 2316 N N . PRO A 1 308 ? -1.064 -29.453 -9.273 1 96.75 308 PRO A N 1
ATOM 2317 C CA . PRO A 1 308 ? -2.365 -29.016 -8.758 1 96.75 308 PRO A CA 1
ATOM 2318 C C . PRO A 1 308 ? -2.893 -29.922 -7.645 1 96.75 308 PRO A C 1
ATOM 2320 O O . PRO A 1 308 ? -2.611 -31.125 -7.629 1 96.75 308 PRO A O 1
ATOM 2323 N N . GLN A 1 309 ? -3.629 -29.297 -6.742 1 93.25 309 GLN A N 1
ATOM 2324 C CA . GLN A 1 309 ? -4.16 -30.016 -5.594 1 93.25 309 GLN A CA 1
ATOM 2325 C C . GLN A 1 309 ? -5.68 -29.938 -5.543 1 93.25 309 GLN A C 1
ATOM 2327 O O . GLN A 1 309 ? -6.344 -30.844 -5.047 1 93.25 309 GLN A O 1
ATOM 2332 N N . LEU A 1 310 ? -6.234 -28.828 -6.02 1 88.31 310 LEU A N 1
ATOM 2333 C CA . LEU A 1 310 ? -7.68 -28.719 -5.84 1 88.31 310 LEU A CA 1
ATOM 2334 C C . LEU A 1 310 ? -8.273 -27.703 -6.816 1 88.31 310 LEU A C 1
ATOM 2336 O O . LEU A 1 310 ? -7.613 -26.734 -7.191 1 88.31 310 LEU A O 1
ATOM 2340 N N . VAL A 1 311 ? -9.461 -28 -7.305 1 88.75 311 VAL A N 1
ATOM 2341 C CA . VAL A 1 311 ? -10.484 -27.141 -7.91 1 88.75 311 VAL A CA 1
ATOM 2342 C C . VAL A 1 311 ? -9.922 -26.469 -9.156 1 88.75 311 VAL A C 1
ATOM 2344 O O . VAL A 1 311 ? -9.578 -27.141 -10.133 1 88.75 311 VAL A O 1
ATOM 2347 N N . ASP A 1 312 ? -9.641 -25.094 -9.07 1 91.06 312 ASP A N 1
ATOM 2348 C CA . ASP A 1 312 ? -9.328 -24.312 -10.266 1 91.06 312 ASP A CA 1
ATOM 2349 C C . ASP A 1 312 ? -7.859 -24.484 -10.648 1 91.06 312 ASP A C 1
ATOM 2351 O O . ASP A 1 312 ? -7.465 -24.141 -11.766 1 91.06 312 ASP A O 1
ATOM 2355 N N . GLN A 1 313 ? -7.125 -25.125 -9.828 1 94.75 313 GLN A N 1
ATOM 2356 C CA . GLN A 1 313 ? -5.703 -25.312 -10.078 1 94.75 313 GLN A CA 1
ATOM 2357 C C . GLN A 1 313 ? -5.469 -26.219 -11.281 1 94.75 313 GLN A C 1
ATOM 2359 O O . GLN A 1 313 ? -4.512 -26.031 -12.031 1 94.75 313 GLN A O 1
ATOM 2364 N N . PHE A 1 314 ? -6.395 -27.141 -11.461 1 94.88 314 PHE A N 1
ATOM 2365 C CA . PHE A 1 314 ? -6.262 -28.094 -12.57 1 94.88 314 PHE A CA 1
ATOM 2366 C C . PHE A 1 314 ? -6.473 -27.391 -13.906 1 94.88 314 PHE A C 1
ATOM 2368 O O . PHE A 1 314 ? -5.754 -27.656 -14.875 1 94.88 314 PHE A O 1
ATOM 2375 N N . ALA A 1 315 ? -7.422 -26.516 -13.922 1 94.19 315 ALA A N 1
ATOM 2376 C CA . ALA A 1 315 ? -7.648 -25.75 -15.141 1 94.19 315 ALA A CA 1
ATOM 2377 C C . ALA A 1 315 ? -6.445 -24.875 -15.477 1 94.19 315 ALA A C 1
ATOM 2379 O O . ALA A 1 315 ? -6.035 -24.781 -16.641 1 94.19 315 ALA A O 1
ATOM 2380 N N . SER A 1 316 ? -5.859 -24.234 -14.469 1 95.38 316 SER A N 1
ATOM 2381 C CA . SER A 1 316 ? -4.66 -23.438 -14.664 1 95.38 316 SER A CA 1
ATOM 2382 C C . SER A 1 316 ? -3.514 -24.281 -15.219 1 95.38 316 SER A C 1
ATOM 2384 O O . SER A 1 316 ? -2.836 -23.859 -16.156 1 95.38 316 SER A O 1
ATOM 2386 N N . ALA A 1 317 ? -3.371 -25.422 -14.648 1 96.94 317 ALA A N 1
ATOM 2387 C CA . ALA A 1 317 ? -2.305 -26.344 -15.055 1 96.94 317 ALA A CA 1
ATOM 2388 C C . ALA A 1 317 ? -2.486 -26.781 -16.5 1 96.94 317 ALA A C 1
ATOM 2390 O O . ALA A 1 317 ? -1.543 -26.734 -17.297 1 96.94 317 ALA A O 1
ATOM 2391 N N . GLU A 1 318 ? -3.67 -27.125 -16.828 1 95.62 318 GLU A N 1
ATOM 2392 C CA . GLU A 1 318 ? -3.979 -27.641 -18.156 1 95.62 318 GLU A CA 1
ATOM 2393 C C . GLU A 1 318 ? -3.762 -26.578 -19.234 1 95.62 318 GLU A C 1
ATOM 2395 O O . GLU A 1 318 ? -3.178 -26.844 -20.281 1 95.62 318 GLU A O 1
ATOM 2400 N N . LEU A 1 319 ? -4.188 -25.406 -18.969 1 97 319 LEU A N 1
ATOM 2401 C CA . LEU A 1 319 ? -4.078 -24.344 -19.953 1 97 319 LEU A CA 1
ATOM 2402 C C . LEU A 1 319 ? -2.635 -23.875 -20.094 1 97 319 LEU A C 1
ATOM 2404 O O . LEU A 1 319 ? -2.191 -23.531 -21.188 1 97 319 LEU A O 1
ATOM 2408 N N . LEU A 1 320 ? -1.895 -23.891 -19.016 1 98.12 320 LEU A N 1
ATOM 2409 C CA . LEU A 1 320 ? -0.472 -23.578 -19.094 1 98.12 320 LEU A CA 1
ATOM 2410 C C . LEU A 1 320 ? 0.269 -24.594 -19.938 1 98.12 320 LEU A C 1
ATOM 2412 O O . LEU A 1 320 ? 1.126 -24.234 -20.75 1 98.12 320 LEU A O 1
ATOM 2416 N N . ALA A 1 321 ? -0.096 -25.859 -19.719 1 98.38 321 ALA A N 1
ATOM 2417 C CA . ALA A 1 321 ? 0.523 -26.922 -20.5 1 98.38 321 ALA A CA 1
ATOM 2418 C C . ALA A 1 321 ? 0.169 -26.797 -21.984 1 98.38 321 ALA A C 1
ATOM 2420 O O . ALA A 1 321 ? 1.034 -26.953 -22.844 1 98.38 321 ALA A O 1
ATOM 2421 N N . ALA A 1 322 ? -1.073 -26.5 -22.219 1 98 322 ALA A N 1
ATOM 2422 C CA . ALA A 1 322 ? -1.532 -26.344 -23.594 1 98 322 ALA A CA 1
ATOM 2423 C C . ALA A 1 322 ? -0.816 -25.188 -24.281 1 98 322 ALA A C 1
ATOM 2425 O O . ALA A 1 322 ? -0.549 -25.234 -25.484 1 98 322 ALA A O 1
ATOM 2426 N N . ALA A 1 323 ? -0.49 -24.156 -23.516 1 98.19 323 ALA A N 1
ATOM 2427 C CA . ALA A 1 323 ? 0.218 -23 -24.047 1 98.19 323 ALA A CA 1
ATOM 2428 C C . ALA A 1 323 ? 1.707 -23.281 -24.203 1 98.19 323 ALA A C 1
ATOM 2430 O O . ALA A 1 323 ? 2.453 -22.469 -24.75 1 98.19 323 ALA A O 1
ATOM 2431 N N . GLY A 1 324 ? 2.16 -24.422 -23.672 1 98.62 324 GLY A N 1
ATOM 2432 C CA . GLY A 1 324 ? 3.541 -24.844 -23.828 1 98.62 324 GLY A CA 1
ATOM 2433 C C . GLY A 1 324 ? 4.465 -24.297 -22.766 1 98.62 324 GLY A C 1
ATOM 2434 O O . GLY A 1 324 ? 5.684 -24.422 -22.859 1 98.62 324 GLY A O 1
ATOM 2435 N N . ALA A 1 325 ? 3.902 -23.719 -21.719 1 98.69 325 ALA A N 1
ATOM 2436 C CA . ALA A 1 325 ? 4.727 -23 -20.75 1 98.69 325 ALA A CA 1
ATOM 2437 C C . ALA A 1 325 ? 4.922 -23.828 -19.484 1 98.69 325 ALA A C 1
ATOM 2439 O O . ALA A 1 325 ? 5.637 -23.406 -18.562 1 98.69 325 ALA A O 1
ATOM 2440 N N . ALA A 1 326 ? 4.312 -25.078 -19.422 1 98.81 326 ALA A N 1
ATOM 2441 C CA . ALA A 1 326 ? 4.406 -25.781 -18.141 1 98.81 326 ALA A CA 1
ATOM 2442 C C . ALA A 1 326 ? 4.445 -27.297 -18.359 1 98.81 326 ALA A C 1
ATOM 2444 O O . ALA A 1 326 ? 3.898 -27.812 -19.344 1 98.81 326 ALA A O 1
ATOM 2445 N N . ARG A 1 327 ? 5.109 -27.969 -17.5 1 98.81 327 ARG A N 1
ATOM 2446 C CA . ARG A 1 327 ? 4.961 -29.406 -17.266 1 98.81 327 ARG A CA 1
ATOM 2447 C C . ARG A 1 327 ? 4.059 -29.672 -16.078 1 98.81 327 ARG A C 1
ATOM 2449 O O . ARG A 1 327 ? 4.25 -29.094 -15 1 98.81 327 ARG A O 1
ATOM 2456 N N . VAL A 1 328 ? 3.053 -30.547 -16.266 1 98.62 328 VAL A N 1
ATOM 2457 C CA . VAL A 1 328 ? 2.041 -30.75 -15.242 1 98.62 328 VAL A CA 1
ATOM 2458 C C . VAL A 1 328 ? 2.1 -32.188 -14.734 1 98.62 328 VAL A C 1
ATOM 2460 O O . VAL A 1 328 ? 2.195 -33.125 -15.523 1 98.62 328 VAL A O 1
ATOM 2463 N N . LEU A 1 329 ? 2.166 -32.312 -13.461 1 98.19 329 LEU A N 1
ATOM 2464 C CA . LEU A 1 329 ? 1.863 -33.594 -12.812 1 98.19 329 LEU A CA 1
ATOM 2465 C C . LEU A 1 329 ? 0.5 -33.562 -12.133 1 98.19 329 LEU A C 1
ATOM 2467 O O . LEU A 1 329 ? 0.393 -33.156 -10.969 1 98.19 329 LEU A O 1
ATOM 2471 N N . GLY A 1 330 ? -0.492 -34.031 -12.812 1 96.12 330 GLY A N 1
ATOM 2472 C CA . GLY A 1 330 ? -1.875 -33.781 -12.438 1 96.12 330 GLY A CA 1
ATOM 2473 C C . GLY A 1 330 ? -2.449 -34.844 -11.523 1 96.12 330 GLY A C 1
ATOM 2474 O O . GLY A 1 330 ? -3.59 -34.75 -11.07 1 96.12 330 GLY A O 1
ATOM 2475 N N . GLU A 1 331 ? -1.642 -35.875 -11.281 1 95.5 331 GLU A N 1
ATOM 2476 C CA . GLU A 1 331 ? -2.102 -36.969 -10.43 1 95.5 331 GLU A CA 1
ATOM 2477 C C . GLU A 1 331 ? -1.224 -37.125 -9.188 1 95.5 331 GLU A C 1
ATOM 2479 O O . GLU A 1 331 ? -0.086 -36.656 -9.172 1 95.5 331 GLU A O 1
ATOM 2484 N N . ALA A 1 332 ? -1.771 -37.75 -8.18 1 94.81 332 ALA A N 1
ATOM 2485 C CA . ALA A 1 332 ? -1.087 -37.875 -6.898 1 94.81 332 ALA A CA 1
ATOM 2486 C C . ALA A 1 332 ? 0.172 -38.719 -7.023 1 94.81 332 ALA A C 1
ATOM 2488 O O . ALA A 1 332 ? 1.229 -38.375 -6.5 1 94.81 332 ALA A O 1
ATOM 2489 N N . ALA A 1 333 ? 0.105 -39.781 -7.738 1 95.69 333 ALA A N 1
ATOM 2490 C CA . ALA A 1 333 ? 1.199 -40.75 -7.781 1 95.69 333 ALA A CA 1
ATOM 2491 C C . ALA A 1 333 ? 2.469 -40.094 -8.344 1 95.69 333 ALA A C 1
ATOM 2493 O O . ALA A 1 333 ? 3.531 -40.188 -7.715 1 95.69 333 ALA A O 1
ATOM 2494 N N . PRO A 1 334 ? 2.34 -39.438 -9.445 1 97.56 334 PRO A N 1
ATOM 2495 C CA . PRO A 1 334 ? 3.547 -38.781 -9.953 1 97.56 334 PRO A CA 1
ATOM 2496 C C . PRO A 1 334 ? 4.059 -37.688 -9.016 1 97.56 334 PRO A C 1
ATOM 2498 O O . PRO A 1 334 ? 5.27 -37.469 -8.922 1 97.56 334 PRO A O 1
ATOM 2501 N N . GLN A 1 335 ? 3.193 -36.969 -8.344 1 97.38 335 GLN A N 1
ATOM 2502 C CA . GLN A 1 335 ? 3.605 -35.938 -7.418 1 97.38 335 GLN A CA 1
ATOM 2503 C C . GLN A 1 335 ? 4.332 -36.5 -6.215 1 97.38 335 GLN A C 1
ATOM 2505 O O . GLN A 1 335 ? 5.125 -35.812 -5.562 1 97.38 335 GLN A O 1
ATOM 2510 N N . ASN A 1 336 ? 4.062 -37.781 -5.922 1 96.12 336 ASN A N 1
ATOM 2511 C CA . ASN A 1 336 ? 4.652 -38.438 -4.766 1 96.12 336 ASN A CA 1
ATOM 2512 C C . ASN A 1 336 ? 5.949 -39.156 -5.133 1 96.12 336 ASN A C 1
ATOM 2514 O O . ASN A 1 336 ? 6.539 -39.844 -4.305 1 96.12 336 ASN A O 1
ATOM 2518 N N . ASP A 1 337 ? 6.328 -39.031 -6.332 1 98 337 ASP A N 1
ATOM 2519 C CA . ASP A 1 337 ? 7.551 -39.656 -6.828 1 98 337 ASP A CA 1
ATOM 2520 C C . ASP A 1 337 ? 8.609 -38.625 -7.152 1 98 337 ASP A C 1
ATOM 2522 O O . ASP A 1 337 ? 8.523 -37.938 -8.172 1 98 337 ASP A O 1
ATOM 2526 N N . ALA A 1 338 ? 9.641 -38.562 -6.336 1 98.12 338 ALA A N 1
ATOM 2527 C CA . ALA A 1 338 ? 10.688 -37.562 -6.469 1 98.12 338 ALA A CA 1
ATOM 2528 C C . ALA A 1 338 ? 11.367 -37.656 -7.832 1 98.12 338 ALA A C 1
ATOM 2530 O O . ALA A 1 338 ? 11.773 -36.625 -8.398 1 98.12 338 ALA A O 1
ATOM 2531 N N . ALA A 1 339 ? 11.453 -38.844 -8.344 1 98.31 339 ALA A N 1
ATOM 2532 C CA . ALA A 1 339 ? 12.094 -39.031 -9.641 1 98.31 339 ALA A CA 1
ATOM 2533 C C . ALA A 1 339 ? 11.266 -38.375 -10.758 1 98.31 339 ALA A C 1
ATOM 2535 O O . ALA A 1 339 ? 11.82 -37.781 -11.688 1 98.31 339 ALA A O 1
ATOM 2536 N N . LEU A 1 340 ? 9.992 -38.5 -10.641 1 98.5 340 LEU A N 1
ATOM 2537 C CA . LEU A 1 340 ? 9.117 -37.906 -11.656 1 98.5 340 LEU A CA 1
ATOM 2538 C C . LEU A 1 340 ? 9.086 -36.406 -11.531 1 98.5 340 LEU A C 1
ATOM 2540 O O . LEU A 1 340 ? 9.039 -35.688 -12.547 1 98.5 340 LEU A O 1
ATOM 2544 N N . VAL A 1 341 ? 9.086 -35.906 -10.32 1 98.5 341 VAL A N 1
ATOM 2545 C CA . VAL A 1 341 ? 9.164 -34.469 -10.117 1 98.5 341 VAL A CA 1
ATOM 2546 C C . VAL A 1 341 ? 10.484 -33.938 -10.664 1 98.5 341 VAL A C 1
ATOM 2548 O O . VAL A 1 341 ? 10.516 -32.906 -11.359 1 98.5 341 VAL A O 1
ATOM 2551 N N . ARG A 1 342 ? 11.562 -34.656 -10.398 1 98.56 342 ARG A N 1
ATOM 2552 C CA . ARG A 1 342 ? 12.875 -34.281 -10.914 1 98.56 342 ARG A CA 1
ATOM 2553 C C . ARG A 1 342 ? 12.875 -34.25 -12.438 1 98.56 342 ARG A C 1
ATOM 2555 O O . ARG A 1 342 ? 13.43 -33.312 -13.031 1 98.56 342 ARG A O 1
ATOM 2562 N N . ALA A 1 343 ? 12.273 -35.25 -13.008 1 98.44 343 ALA A N 1
ATOM 2563 C CA . ALA A 1 343 ? 12.195 -35.281 -14.469 1 98.44 343 ALA A CA 1
ATOM 2564 C C . ALA A 1 343 ? 11.453 -34.094 -15.023 1 98.44 343 ALA A C 1
ATOM 2566 O O . ALA A 1 343 ? 11.859 -33.5 -16.047 1 98.44 343 ALA A O 1
ATOM 2567 N N . ALA A 1 344 ? 10.367 -33.688 -14.359 1 98.56 344 ALA A N 1
ATOM 2568 C CA . ALA A 1 344 ? 9.594 -32.531 -14.781 1 98.56 344 ALA A CA 1
ATOM 2569 C C . ALA A 1 344 ? 10.43 -31.25 -14.695 1 98.56 344 ALA A C 1
ATOM 2571 O O . ALA A 1 344 ? 10.43 -30.438 -15.617 1 98.56 344 ALA A O 1
ATOM 2572 N N . VAL A 1 345 ? 11.164 -31.094 -13.594 1 98.38 345 VAL A N 1
ATOM 2573 C CA . VAL A 1 345 ? 12 -29.922 -13.375 1 98.38 345 VAL A CA 1
ATOM 2574 C C . VAL A 1 345 ? 13.102 -29.875 -14.438 1 98.38 345 VAL A C 1
ATOM 2576 O O . VAL A 1 345 ? 13.328 -28.828 -15.062 1 98.38 345 VAL A O 1
ATOM 2579 N N . THR A 1 346 ? 13.719 -31 -14.633 1 98.19 346 THR A N 1
ATOM 2580 C CA . THR A 1 346 ? 14.797 -31.078 -15.609 1 98.19 346 THR A CA 1
ATOM 2581 C C . THR A 1 346 ? 14.281 -30.766 -17.016 1 98.19 346 THR A C 1
ATOM 2583 O O . THR A 1 346 ? 14.93 -30.031 -17.766 1 98.19 346 THR A O 1
ATOM 2586 N N . GLU A 1 347 ? 13.133 -31.297 -17.297 1 98.31 347 GLU A N 1
ATOM 2587 C CA . GLU A 1 347 ? 12.539 -31.078 -18.609 1 98.31 347 GLU A CA 1
ATOM 2588 C C . GLU A 1 347 ? 12.297 -29.609 -18.875 1 98.31 347 GLU A C 1
ATOM 2590 O O . GLU A 1 347 ? 12.703 -29.078 -19.906 1 98.31 347 GLU A O 1
ATOM 2595 N N . VAL A 1 348 ? 11.711 -28.844 -17.938 1 98.25 348 VAL A N 1
ATOM 2596 C CA . VAL A 1 348 ? 11.352 -27.438 -18.188 1 98.25 348 VAL A CA 1
ATOM 2597 C C . VAL A 1 348 ? 12.609 -26.578 -18.234 1 98.25 348 VAL A C 1
ATOM 2599 O O . VAL A 1 348 ? 12.625 -25.531 -18.859 1 98.25 348 VAL A O 1
ATOM 2602 N N . LEU A 1 349 ? 13.68 -27.031 -17.578 1 97.94 349 LEU A N 1
ATOM 2603 C CA . LEU A 1 349 ? 14.922 -26.266 -17.531 1 97.94 349 LEU A CA 1
ATOM 2604 C C . LEU A 1 349 ? 15.75 -26.484 -18.797 1 97.94 349 LEU A C 1
ATOM 2606 O O . LEU A 1 349 ? 16.531 -25.625 -19.188 1 97.94 349 LEU A O 1
ATOM 2610 N N . THR A 1 350 ? 15.57 -27.672 -19.469 1 97.31 350 THR A N 1
ATOM 2611 C CA . THR A 1 350 ? 16.484 -28.031 -20.531 1 97.31 350 THR A CA 1
ATOM 2612 C C . THR A 1 350 ? 15.828 -27.891 -21.891 1 97.31 350 THR A C 1
ATOM 2614 O O . THR A 1 350 ? 16.5 -27.656 -22.906 1 97.31 350 THR A O 1
ATOM 2617 N N . ASP A 1 351 ? 14.516 -28.141 -21.953 1 98.12 351 ASP A N 1
ATOM 2618 C CA . ASP A 1 351 ? 13.789 -27.969 -23.219 1 98.12 351 ASP A CA 1
ATOM 2619 C C . ASP A 1 351 ? 13.43 -26.5 -23.438 1 98.12 351 ASP A C 1
ATOM 2621 O O . ASP A 1 351 ? 12.539 -25.953 -22.781 1 98.12 351 ASP A O 1
ATOM 2625 N N . ASP A 1 352 ? 13.984 -25.859 -24.406 1 97.62 352 ASP A N 1
ATOM 2626 C CA . ASP A 1 352 ? 13.875 -24.422 -24.656 1 97.62 352 ASP A CA 1
ATOM 2627 C C . ASP A 1 352 ? 12.453 -24.047 -25.062 1 97.62 352 ASP A C 1
ATOM 2629 O O . ASP A 1 352 ? 12.094 -22.859 -25.031 1 97.62 352 ASP A O 1
ATOM 2633 N N . ARG A 1 353 ? 11.688 -25 -25.438 1 97.94 353 ARG A N 1
ATOM 2634 C CA . ARG A 1 353 ? 10.312 -24.719 -25.859 1 97.94 353 ARG A CA 1
ATOM 2635 C C . ARG A 1 353 ? 9.5 -24.141 -24.703 1 97.94 353 ARG A C 1
ATOM 2637 O O . ARG A 1 353 ? 8.648 -23.281 -24.906 1 97.94 353 ARG A O 1
ATOM 2644 N N . TYR A 1 354 ? 9.805 -24.594 -23.484 1 98.69 354 TYR A N 1
ATOM 2645 C CA . TYR A 1 354 ? 9.094 -24.062 -22.328 1 98.69 354 TYR A CA 1
ATOM 2646 C C . TYR A 1 354 ? 9.422 -22.594 -22.109 1 98.69 354 TYR A C 1
ATOM 2648 O O . TYR A 1 354 ? 8.523 -21.781 -21.875 1 98.69 354 TYR A O 1
ATOM 2656 N N . ARG A 1 355 ? 10.656 -22.266 -22.203 1 98.31 355 ARG A N 1
ATOM 2657 C CA . ARG A 1 355 ? 11.094 -20.891 -22.016 1 98.31 355 ARG A CA 1
ATOM 2658 C C . ARG A 1 355 ? 10.523 -19.984 -23.109 1 98.31 355 ARG A C 1
ATOM 2660 O O . ARG A 1 355 ? 10.07 -18.875 -22.812 1 98.31 355 ARG A O 1
ATOM 2667 N N . LYS A 1 356 ? 10.547 -20.453 -24.297 1 98.44 356 LYS A N 1
ATOM 2668 C CA . LYS A 1 356 ? 10 -19.688 -25.422 1 98.44 356 LYS A CA 1
ATOM 2669 C C . LYS A 1 356 ? 8.516 -19.406 -25.219 1 98.44 356 LYS A C 1
ATOM 2671 O O . LYS A 1 356 ? 8.078 -18.266 -25.328 1 98.44 356 LYS A O 1
ATOM 2676 N N . SER A 1 357 ? 7.758 -20.453 -24.891 1 98.69 357 SER A N 1
ATOM 2677 C CA . SER A 1 357 ? 6.32 -20.297 -24.672 1 98.69 357 SER A CA 1
ATOM 2678 C C . SER A 1 357 ? 6.031 -19.391 -23.484 1 98.69 357 SER A C 1
ATOM 2680 O O . SER A 1 357 ? 5.109 -18.578 -23.531 1 98.69 357 SER A O 1
ATOM 2682 N N . ALA A 1 358 ? 6.785 -19.547 -22.422 1 98.69 358 ALA A N 1
ATOM 2683 C CA . ALA A 1 358 ? 6.621 -18.703 -21.234 1 98.69 358 ALA A CA 1
ATOM 2684 C C . ALA A 1 358 ? 6.855 -17.234 -21.562 1 98.69 358 ALA A C 1
ATOM 2686 O O . ALA A 1 358 ? 6.117 -16.359 -21.109 1 98.69 358 ALA A O 1
ATOM 2687 N N . ARG A 1 359 ? 7.836 -16.969 -22.375 1 98.38 359 ARG A N 1
ATOM 2688 C CA . ARG A 1 359 ? 8.148 -15.594 -22.75 1 98.38 359 ARG A CA 1
ATOM 2689 C C . ARG A 1 359 ? 7.062 -15.016 -23.656 1 98.38 359 A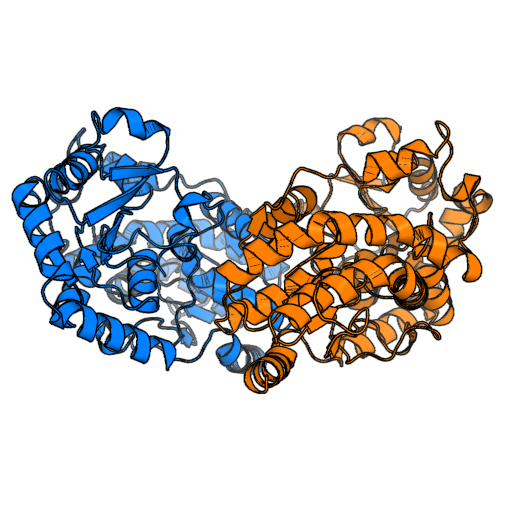RG A C 1
ATOM 2691 O O . ARG A 1 359 ? 6.758 -13.828 -23.594 1 98.38 359 ARG A O 1
ATOM 2698 N N . GLU A 1 360 ? 6.508 -15.891 -24.484 1 98.31 360 GLU A N 1
ATOM 2699 C CA . GLU A 1 360 ? 5.375 -15.453 -25.297 1 98.31 360 GLU A CA 1
ATOM 2700 C C . GLU A 1 360 ? 4.191 -15.047 -24.422 1 98.31 360 GLU A C 1
ATOM 2702 O O . GLU A 1 360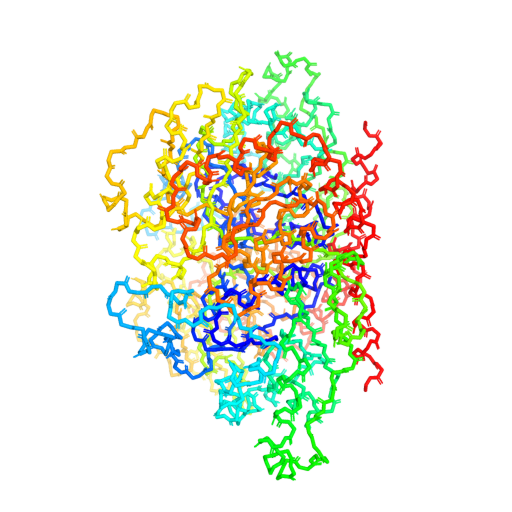 ? 3.541 -14.031 -24.688 1 98.31 360 GLU A O 1
ATOM 2707 N N . LEU A 1 361 ? 3.918 -15.812 -23.406 1 98.19 361 LEU A N 1
ATOM 2708 C CA . LEU A 1 361 ? 2.857 -15.461 -22.469 1 98.19 361 LEU A CA 1
ATOM 2709 C C . LEU A 1 361 ? 3.16 -14.141 -21.781 1 98.19 361 LEU A C 1
ATOM 2711 O O . LEU A 1 361 ? 2.268 -13.305 -21.609 1 98.19 361 LEU A O 1
ATOM 2715 N N . ARG A 1 362 ? 4.371 -13.977 -21.359 1 97.94 362 ARG A N 1
ATOM 2716 C CA . ARG A 1 362 ? 4.801 -12.727 -20.75 1 97.94 362 ARG A CA 1
ATOM 2717 C C . ARG A 1 362 ? 4.551 -11.547 -21.688 1 97.94 362 ARG A C 1
ATOM 2719 O O . ARG A 1 362 ? 4.012 -10.523 -21.266 1 97.94 362 ARG A O 1
ATOM 2726 N N . ASP A 1 363 ? 4.953 -11.672 -22.953 1 97.94 363 ASP A N 1
ATOM 2727 C CA . ASP A 1 363 ? 4.809 -10.594 -23.938 1 97.94 363 ASP A CA 1
ATOM 2728 C C . ASP A 1 363 ? 3.336 -10.273 -24.188 1 97.94 363 ASP A C 1
ATOM 2730 O O . ASP A 1 363 ? 2.959 -9.109 -24.281 1 97.94 363 ASP A O 1
ATOM 2734 N N . ASP A 1 364 ? 2.529 -11.312 -24.25 1 97.69 364 ASP A N 1
ATOM 2735 C CA . ASP A 1 364 ? 1.091 -11.125 -24.422 1 97.69 364 ASP A CA 1
ATOM 2736 C C . ASP A 1 364 ? 0.495 -10.383 -23.234 1 97.69 364 ASP A C 1
ATOM 2738 O O . ASP A 1 364 ? -0.323 -9.477 -23.406 1 97.69 364 ASP A O 1
ATOM 2742 N N . MET A 1 365 ? 0.87 -10.773 -22.078 1 96.62 365 MET A N 1
ATOM 2743 C CA . MET A 1 365 ? 0.384 -10.133 -20.859 1 96.62 365 MET A CA 1
ATOM 2744 C C . MET A 1 365 ? 0.832 -8.68 -20.781 1 96.62 365 MET A C 1
ATOM 2746 O O . MET A 1 365 ? 0.05 -7.801 -20.422 1 96.62 365 MET A O 1
ATOM 2750 N N . ALA A 1 366 ? 2.07 -8.414 -21.188 1 95.19 366 ALA A N 1
ATOM 2751 C CA . ALA A 1 366 ? 2.646 -7.07 -21.141 1 95.19 366 ALA A CA 1
ATOM 2752 C C . ALA A 1 366 ? 1.937 -6.141 -22.125 1 95.19 366 ALA A C 1
ATOM 2754 O O . ALA A 1 366 ? 1.93 -4.922 -21.938 1 95.19 366 ALA A O 1
ATOM 2755 N N . ALA A 1 367 ? 1.369 -6.719 -23.156 1 96.31 367 ALA A N 1
ATOM 2756 C CA . ALA A 1 367 ? 0.676 -5.938 -24.172 1 96.31 367 ALA A CA 1
ATOM 2757 C C . ALA A 1 367 ? -0.719 -5.535 -23.703 1 96.31 367 ALA A C 1
ATOM 2759 O O . ALA A 1 367 ? -1.36 -4.676 -24.312 1 96.31 367 ALA A O 1
ATOM 2760 N N . MET A 1 368 ? -1.167 -6.113 -22.641 1 97 368 MET A N 1
ATOM 2761 C CA . MET A 1 368 ? -2.477 -5.777 -22.078 1 97 368 MET A CA 1
ATOM 2762 C C . MET A 1 368 ? -2.418 -4.465 -21.312 1 97 368 MET A C 1
ATOM 2764 O O . MET A 1 368 ? -1.357 -4.074 -20.828 1 97 368 MET A O 1
ATOM 2768 N N . PRO A 1 369 ? -3.557 -3.748 -21.219 1 97.06 369 PRO A N 1
ATOM 2769 C CA . PRO A 1 369 ? -3.555 -2.48 -20.484 1 97.06 369 PRO A CA 1
ATOM 2770 C C . PRO A 1 369 ? -3.223 -2.656 -19 1 97.06 369 PRO A C 1
ATOM 2772 O O . PRO A 1 369 ? -3.719 -3.588 -18.359 1 97.06 369 PRO A O 1
ATOM 2775 N N . SER A 1 370 ? -2.375 -1.798 -18.5 1 96.31 370 SER A N 1
ATOM 2776 C CA . SER A 1 370 ? -2.064 -1.801 -17.078 1 96.31 370 SER A CA 1
ATOM 2777 C C . SER A 1 370 ? -3.26 -1.331 -16.25 1 96.31 370 SER A C 1
ATOM 2779 O O . SER A 1 370 ? -4.191 -0.725 -16.781 1 96.31 370 SER A O 1
ATOM 2781 N N . PRO A 1 371 ? -3.254 -1.591 -14.938 1 97.44 371 PRO A N 1
ATOM 2782 C CA . PRO A 1 371 ? -4.305 -1.054 -14.07 1 97.44 371 PRO A CA 1
ATOM 2783 C C . PRO A 1 371 ? -4.445 0.462 -14.18 1 97.44 371 PRO A C 1
ATOM 2785 O O . PRO A 1 371 ? -5.566 0.982 -14.195 1 97.44 371 PRO A O 1
ATOM 2788 N N . ALA A 1 372 ? -3.383 1.161 -14.336 1 96.12 372 ALA A N 1
ATOM 2789 C CA . ALA A 1 372 ? -3.424 2.615 -14.469 1 96.12 372 ALA A CA 1
ATOM 2790 C C . ALA A 1 372 ? -4.191 3.031 -15.727 1 96.12 372 ALA A C 1
ATOM 2792 O O . ALA A 1 372 ? -4.941 4.008 -15.703 1 96.12 372 ALA A O 1
ATOM 2793 N N . GLU A 1 373 ? -4.027 2.27 -16.766 1 95.44 373 GLU A N 1
ATOM 2794 C CA . GLU A 1 373 ? -4.637 2.6 -18.047 1 95.44 373 GLU A CA 1
ATOM 2795 C C . GLU A 1 373 ? -6.141 2.34 -18.031 1 95.44 373 GLU A C 1
ATOM 2797 O O . GLU A 1 373 ? -6.879 2.869 -18.859 1 95.44 373 GLU A O 1
ATOM 2802 N N . ILE A 1 374 ? -6.582 1.521 -17.078 1 96.44 374 ILE A N 1
ATOM 2803 C CA . ILE A 1 374 ? -8 1.184 -17.062 1 96.44 374 ILE A CA 1
ATOM 2804 C C . ILE A 1 374 ? -8.758 2.148 -16.156 1 96.44 374 ILE A C 1
ATOM 2806 O O . ILE A 1 374 ? -9.992 2.189 -16.172 1 96.44 374 ILE A O 1
ATOM 2810 N N . VAL A 1 375 ? -8.062 3.014 -15.406 1 96.75 375 VAL A N 1
ATOM 2811 C CA . VAL A 1 375 ? -8.672 3.936 -14.453 1 96.75 375 VAL A CA 1
ATOM 2812 C C . VAL A 1 375 ? -9.641 4.867 -15.172 1 96.75 375 VAL A C 1
ATOM 2814 O O . VAL A 1 375 ? -10.766 5.086 -14.711 1 96.75 375 VAL A O 1
ATOM 2817 N N . ALA A 1 376 ? -9.234 5.371 -16.328 1 94.69 376 ALA A N 1
ATOM 2818 C CA . ALA A 1 376 ? -10.086 6.281 -17.094 1 94.69 376 ALA A CA 1
ATOM 2819 C C . ALA A 1 376 ? -11.406 5.613 -17.484 1 94.69 376 ALA A C 1
ATOM 2821 O O . ALA A 1 376 ? -12.461 6.242 -17.438 1 94.69 376 ALA A O 1
ATOM 2822 N N . ASP A 1 377 ? -11.328 4.332 -17.828 1 96.19 377 ASP A N 1
ATOM 2823 C CA . ASP A 1 377 ? -12.531 3.574 -18.156 1 96.19 377 ASP A CA 1
ATOM 2824 C C . ASP A 1 377 ? -13.445 3.438 -16.953 1 96.19 377 ASP A C 1
ATOM 2826 O O . ASP A 1 377 ? -14.664 3.566 -17.062 1 96.19 377 ASP A O 1
ATOM 2830 N N . LEU A 1 378 ? -12.891 3.205 -15.812 1 97.69 378 LEU A N 1
ATOM 2831 C CA . LEU A 1 378 ? -13.664 3.062 -14.586 1 97.69 378 LEU A CA 1
ATOM 2832 C C . LEU A 1 378 ? -14.289 4.391 -14.18 1 97.69 378 LEU A C 1
ATOM 2834 O O . LEU A 1 378 ? -15.422 4.426 -13.68 1 97.69 378 LEU A O 1
ATOM 2838 N N . GLU A 1 379 ? -13.547 5.461 -14.414 1 96.94 379 GLU A N 1
ATOM 2839 C CA . GLU A 1 379 ? -14.086 6.793 -14.141 1 96.94 379 GLU A CA 1
ATOM 2840 C C . GLU A 1 379 ? -15.289 7.098 -15.023 1 96.94 379 GLU A C 1
ATOM 2842 O O . GLU A 1 379 ? -16.297 7.613 -14.539 1 96.94 379 GLU A O 1
ATOM 2847 N N . ARG A 1 380 ? -15.203 6.734 -16.281 1 96.69 380 ARG A N 1
ATOM 2848 C CA . ARG A 1 380 ? -16.312 6.93 -17.188 1 96.69 380 ARG A CA 1
ATOM 2849 C C . ARG A 1 380 ? -17.516 6.086 -16.781 1 96.69 380 ARG A C 1
ATOM 2851 O O . ARG A 1 380 ? -18.656 6.555 -16.828 1 96.69 380 ARG A O 1
ATOM 2858 N N . LEU A 1 381 ? -17.203 4.879 -16.359 1 97.25 381 LEU A N 1
ATOM 2859 C CA . LEU A 1 381 ? -18.266 3.979 -15.906 1 97.25 381 LEU A CA 1
ATOM 2860 C C . LEU A 1 381 ? -18.984 4.551 -14.688 1 97.25 381 LEU A C 1
ATOM 2862 O O . LEU A 1 381 ? -20.203 4.543 -14.625 1 97.25 381 LEU A O 1
ATOM 2866 N N . ALA A 1 382 ? -18.266 5.062 -13.734 1 96.62 382 ALA A N 1
ATOM 2867 C CA . ALA A 1 382 ? -18.828 5.621 -12.508 1 96.62 382 ALA A CA 1
ATOM 2868 C C . ALA A 1 382 ? -19.594 6.902 -12.789 1 96.62 382 ALA A C 1
ATOM 2870 O O . ALA A 1 382 ? -20.625 7.164 -12.164 1 96.62 382 ALA A O 1
ATOM 2871 N N . ALA A 1 383 ? -19.125 7.727 -13.766 1 93.44 383 ALA A N 1
ATOM 2872 C CA . ALA A 1 383 ? -19.75 9 -14.102 1 93.44 383 ALA A CA 1
ATOM 2873 C C . ALA A 1 383 ? -21.062 8.789 -14.852 1 93.44 383 ALA A C 1
ATOM 2875 O O . ALA A 1 383 ? -21.938 9.656 -14.828 1 93.44 383 ALA A O 1
ATOM 2876 N N . GLY A 1 384 ? -21.156 7.773 -15.625 1 86.69 384 GLY A N 1
ATOM 2877 C CA . GLY A 1 384 ? -22.312 7.516 -16.469 1 86.69 384 GLY A CA 1
ATOM 2878 C C . GLY A 1 384 ? -23.469 6.879 -15.703 1 86.69 384 GLY A C 1
ATOM 2879 O O . GLY A 1 384 ? -24.547 6.676 -16.25 1 86.69 384 GLY A O 1
ATOM 2880 N N . ALA A 1 385 ? -23.297 6.629 -14.492 1 74.5 385 ALA A N 1
ATOM 2881 C CA . ALA A 1 385 ? -24.375 6.02 -13.711 1 74.5 385 ALA A CA 1
ATOM 2882 C C . ALA A 1 385 ? -25.266 7.086 -13.078 1 74.5 385 ALA A C 1
ATOM 2884 O O . ALA A 1 385 ? -24.812 8.203 -12.812 1 74.5 385 ALA A O 1
ATOM 2885 N N . MET B 1 1 ? 13.633 4.152 -4.648 1 97.75 1 MET B N 1
ATOM 2886 C CA . MET B 1 1 ? 13.281 5.332 -3.863 1 97.75 1 MET B CA 1
ATOM 2887 C C . MET B 1 1 ? 14.133 5.426 -2.604 1 97.75 1 MET B C 1
ATOM 2889 O O . MET B 1 1 ? 14.398 4.41 -1.957 1 97.75 1 MET B O 1
ATOM 2893 N N . LEU B 1 2 ? 14.594 6.59 -2.32 1 98.06 2 LEU B N 1
ATOM 2894 C CA . LEU B 1 2 ? 15.422 6.848 -1.145 1 98.06 2 LEU B CA 1
ATOM 2895 C C . LEU B 1 2 ? 14.781 7.91 -0.256 1 98.06 2 LEU B C 1
ATOM 2897 O O . LEU B 1 2 ? 14.062 8.781 -0.745 1 98.06 2 LEU B O 1
ATOM 2901 N N . SER B 1 3 ? 15.016 7.809 1.043 1 97.31 3 SER B N 1
ATOM 2902 C CA . SER B 1 3 ? 14.492 8.758 2.018 1 97.31 3 SER B CA 1
ATOM 2903 C C . SER B 1 3 ? 15.43 8.898 3.213 1 97.31 3 SER B C 1
ATOM 2905 O O . SER B 1 3 ? 16.25 8.016 3.477 1 97.31 3 SER B O 1
ATOM 2907 N N . THR B 1 4 ? 15.391 10.031 3.877 1 96.19 4 THR B N 1
ATOM 2908 C CA . THR B 1 4 ? 16.031 10.164 5.18 1 96.19 4 THR B CA 1
ATOM 2909 C C . THR B 1 4 ? 15.484 9.133 6.16 1 96.19 4 THR B C 1
ATOM 2911 O O . THR B 1 4 ? 14.484 8.461 5.871 1 96.19 4 THR B O 1
ATOM 2914 N N . PRO B 1 5 ? 16.109 8.914 7.254 1 94.25 5 PRO B N 1
ATOM 2915 C CA . PRO B 1 5 ? 15.68 7.828 8.141 1 94.25 5 PRO B CA 1
ATOM 2916 C C . PRO B 1 5 ? 14.484 8.211 9 1 94.25 5 PRO B C 1
ATOM 2918 O O . PRO B 1 5 ? 14.352 7.734 10.133 1 94.25 5 PRO B O 1
ATOM 2921 N N . PHE B 1 6 ? 13.641 9.117 8.539 1 93.12 6 PHE B N 1
ATOM 2922 C CA . PHE B 1 6 ? 12.398 9.492 9.203 1 93.12 6 PHE B CA 1
ATOM 2923 C C . PHE B 1 6 ? 11.195 9.031 8.383 1 93.12 6 PHE B C 1
ATOM 2925 O O . PHE B 1 6 ? 10.977 9.516 7.27 1 93.12 6 PHE B O 1
ATOM 2932 N N . PRO B 1 7 ? 10.367 8.18 8.922 1 92.69 7 PRO B N 1
ATOM 2933 C CA . PRO B 1 7 ? 9.242 7.629 8.164 1 92.69 7 PRO B CA 1
ATOM 2934 C C . PRO B 1 7 ? 8.297 8.711 7.637 1 92.69 7 PRO B C 1
ATOM 2936 O O . PRO B 1 7 ? 7.727 8.562 6.555 1 92.69 7 PRO B O 1
ATOM 2939 N N . THR B 1 8 ? 8.164 9.828 8.375 1 92 8 THR B N 1
ATOM 2940 C CA . THR B 1 8 ? 7.258 10.891 7.977 1 92 8 THR B CA 1
ATOM 2941 C C . THR B 1 8 ? 7.781 11.617 6.738 1 92 8 THR B C 1
ATOM 2943 O O . THR B 1 8 ? 7.027 12.305 6.047 1 92 8 THR B O 1
ATOM 2946 N N . HIS B 1 9 ? 9.148 11.484 6.477 1 95.06 9 HIS B N 1
ATOM 2947 C CA . HIS B 1 9 ? 9.719 12.07 5.27 1 95.06 9 HIS B CA 1
ATOM 2948 C C . HIS B 1 9 ? 9.422 11.211 4.043 1 95.06 9 HIS B C 1
ATOM 2950 O O . HIS B 1 9 ? 9.492 11.695 2.91 1 95.06 9 HIS B O 1
ATOM 2956 N N . PHE B 1 10 ? 9.109 9.969 4.309 1 96.38 10 PHE B N 1
ATOM 2957 C CA . PHE B 1 10 ? 8.883 9.008 3.236 1 96.38 10 PHE B CA 1
ATOM 2958 C C . PHE B 1 10 ? 7.43 9.039 2.781 1 96.38 10 PHE B C 1
ATOM 2960 O O . PHE B 1 10 ? 7.137 8.844 1.601 1 96.38 10 PHE B O 1
ATOM 2967 N N . THR B 1 11 ? 6.441 9.32 3.609 1 94.5 11 THR B N 1
ATOM 2968 C CA . THR B 1 11 ? 5.012 9.117 3.398 1 94.5 11 THR B CA 1
ATOM 2969 C C . THR B 1 11 ? 4.523 9.914 2.191 1 94.5 11 THR B C 1
ATOM 2971 O O . THR B 1 11 ? 3.666 9.453 1.438 1 94.5 11 THR B O 1
ATOM 2974 N N . PRO B 1 12 ? 5.148 11.07 1.928 1 95.06 12 PRO B N 1
ATOM 2975 C CA . PRO B 1 12 ? 4.699 11.828 0.753 1 95.06 12 PRO B CA 1
ATOM 2976 C C . PRO B 1 12 ? 5.023 11.117 -0.561 1 95.06 12 PRO B C 1
ATOM 2978 O O . PRO B 1 12 ? 4.465 11.461 -1.605 1 95.06 12 PRO B O 1
ATOM 2981 N N . LEU B 1 13 ? 5.914 10.117 -0.564 1 97.38 13 LEU B N 1
ATOM 2982 C CA . LEU B 1 13 ? 6.316 9.406 -1.773 1 97.38 13 LEU B CA 1
ATOM 2983 C C . LEU B 1 13 ? 5.352 8.258 -2.076 1 97.38 13 LEU B C 1
ATOM 2985 O O . LEU B 1 13 ? 5.332 7.738 -3.193 1 97.38 13 LEU B O 1
ATOM 2989 N N . VAL B 1 14 ? 4.547 7.879 -1.119 1 97 14 VAL B N 1
ATOM 2990 C CA . VAL B 1 14 ? 3.801 6.625 -1.176 1 97 14 VAL B CA 1
ATOM 2991 C C . VAL B 1 14 ? 2.803 6.672 -2.33 1 97 14 VAL B C 1
ATOM 2993 O O . VAL B 1 14 ? 2.748 5.75 -3.148 1 97 14 VAL B O 1
ATOM 2996 N N . PRO B 1 15 ? 2.031 7.789 -2.529 1 97.06 15 PRO B N 1
ATOM 2997 C CA . PRO B 1 15 ? 1.078 7.812 -3.641 1 97.06 15 PRO B CA 1
ATOM 2998 C C . PRO B 1 15 ? 1.76 7.715 -5.004 1 97.06 15 PRO B C 1
ATOM 3000 O O . PRO B 1 15 ? 1.224 7.094 -5.926 1 97.06 15 PRO B O 1
ATOM 3003 N N . LEU B 1 16 ? 2.908 8.328 -5.105 1 97.94 16 LEU B N 1
ATOM 3004 C CA . LEU B 1 16 ? 3.652 8.211 -6.355 1 97.94 16 LEU B CA 1
ATOM 3005 C C . LEU B 1 16 ? 4.125 6.777 -6.574 1 97.94 16 LEU B C 1
ATOM 3007 O O . LEU B 1 16 ? 4.074 6.266 -7.695 1 97.94 16 LEU B O 1
ATOM 3011 N N . ALA B 1 17 ? 4.598 6.145 -5.508 1 97.31 17 ALA B N 1
ATOM 3012 C CA . ALA B 1 17 ? 4.984 4.738 -5.594 1 97.31 17 ALA B CA 1
ATOM 3013 C C . ALA B 1 17 ? 3.822 3.877 -6.078 1 97.31 17 ALA B C 1
ATOM 3015 O O . ALA B 1 17 ? 3.998 3.02 -6.949 1 97.31 17 ALA B O 1
ATOM 3016 N N . TRP B 1 18 ? 2.639 4.125 -5.559 1 96.56 18 TRP B N 1
ATOM 3017 C CA . TRP B 1 18 ? 1.45 3.383 -5.957 1 96.56 18 TRP B CA 1
ATOM 3018 C C . TRP B 1 18 ? 1.142 3.605 -7.434 1 96.56 18 TRP B C 1
ATOM 3020 O O . TRP B 1 18 ? 0.821 2.66 -8.156 1 96.56 18 TRP B O 1
ATOM 3030 N N . ALA B 1 19 ? 1.216 4.84 -7.848 1 97.5 19 ALA B N 1
ATOM 3031 C CA . ALA B 1 19 ? 0.955 5.164 -9.25 1 97.5 19 ALA B CA 1
ATOM 3032 C C . ALA B 1 19 ? 1.917 4.422 -10.172 1 97.5 19 ALA B C 1
ATOM 3034 O O . ALA B 1 19 ? 1.502 3.855 -11.188 1 97.5 19 ALA B O 1
ATOM 3035 N N . LEU B 1 20 ? 3.184 4.414 -9.805 1 97.5 20 LEU B N 1
ATOM 3036 C CA . LEU B 1 20 ? 4.195 3.723 -10.602 1 97.5 20 LEU B CA 1
ATOM 3037 C C . LEU B 1 20 ? 3.934 2.221 -10.617 1 97.5 20 LEU B C 1
ATOM 3039 O O . LEU B 1 20 ? 4.008 1.586 -11.672 1 97.5 20 LEU B O 1
ATOM 3043 N N . LYS B 1 21 ? 3.576 1.686 -9.484 1 94.56 21 LYS B N 1
ATOM 3044 C CA . LYS B 1 21 ? 3.266 0.261 -9.398 1 94.56 21 LYS B CA 1
ATOM 3045 C C . LYS B 1 21 ? 2.027 -0.08 -10.227 1 94.56 21 LYS B C 1
ATOM 3047 O O . LYS B 1 21 ? 2.016 -1.067 -10.961 1 94.56 21 LYS B O 1
ATOM 3052 N N . GLY B 1 22 ? 1.018 0.776 -10.125 1 93.69 22 GLY B N 1
ATOM 3053 C CA . GLY B 1 22 ? -0.199 0.583 -10.898 1 93.69 22 GLY B CA 1
ATOM 3054 C C . GLY B 1 22 ? 0.032 0.635 -12.398 1 93.69 22 GLY B C 1
ATOM 3055 O O . GLY B 1 22 ? -0.725 0.04 -13.164 1 93.69 22 GLY B O 1
ATOM 3056 N N . ALA B 1 23 ? 1.086 1.321 -12.758 1 94.56 23 ALA B N 1
ATOM 3057 C CA . ALA B 1 23 ? 1.439 1.449 -14.172 1 94.56 23 ALA B CA 1
ATOM 3058 C C . ALA B 1 23 ? 2.322 0.289 -14.625 1 94.56 23 ALA B C 1
ATOM 3060 O O . ALA B 1 23 ? 2.697 0.205 -15.797 1 94.56 23 ALA B O 1
ATOM 3061 N N . GLY B 1 24 ? 2.672 -0.596 -13.695 1 92 24 GLY B N 1
ATOM 3062 C CA . GLY B 1 24 ? 3.391 -1.807 -14.062 1 92 24 GLY B CA 1
ATOM 3063 C C . GLY B 1 24 ? 4.875 -1.729 -13.766 1 92 24 GLY B C 1
ATOM 3064 O O . GLY B 1 24 ? 5.625 -2.654 -14.086 1 92 24 GLY B O 1
ATOM 3065 N N . HIS B 1 25 ? 5.316 -0.641 -13.094 1 94 25 HIS B N 1
ATOM 3066 C CA . HIS B 1 25 ? 6.734 -0.482 -12.812 1 94 25 HIS B CA 1
ATOM 3067 C C . HIS B 1 25 ? 7.117 -1.192 -11.516 1 94 25 HIS B C 1
ATOM 3069 O O . HIS B 1 25 ? 6.289 -1.346 -10.617 1 94 25 HIS B O 1
ATOM 3075 N N . GLU B 1 26 ? 8.328 -1.662 -11.492 1 90.88 26 GLU B N 1
ATOM 3076 C CA . GLU B 1 26 ? 8.898 -2.182 -10.25 1 90.88 26 GLU B CA 1
ATOM 3077 C C . GLU B 1 26 ? 9.43 -1.051 -9.375 1 90.88 26 GLU B C 1
ATOM 3079 O O . GLU B 1 26 ? 10.234 -0.232 -9.82 1 90.88 26 GLU B O 1
ATOM 3084 N N . VAL B 1 27 ? 8.922 -0.975 -8.156 1 94.31 27 VAL B N 1
ATOM 3085 C CA . VAL B 1 27 ? 9.328 0.065 -7.215 1 94.31 27 VAL B CA 1
ATOM 3086 C C . VAL B 1 27 ? 9.945 -0.574 -5.969 1 94.31 27 VAL B C 1
ATOM 3088 O O . VAL B 1 27 ? 9.359 -1.481 -5.375 1 94.31 27 VAL B O 1
ATOM 3091 N N . THR B 1 28 ? 11.086 -0.148 -5.582 1 93.38 28 THR B N 1
ATOM 3092 C CA . THR B 1 28 ? 11.742 -0.616 -4.367 1 93.38 28 THR B CA 1
ATOM 3093 C C . THR B 1 28 ? 12.266 0.561 -3.549 1 93.38 28 THR B C 1
ATOM 3095 O O . THR B 1 28 ? 12.82 1.511 -4.105 1 93.38 28 THR B O 1
ATOM 3098 N N . VAL B 1 29 ? 12.086 0.459 -2.25 1 96 29 VAL B N 1
ATOM 3099 C CA . VAL B 1 29 ? 12.609 1.462 -1.329 1 96 29 VAL B CA 1
ATOM 3100 C C . VAL B 1 29 ? 13.891 0.946 -0.677 1 96 29 VAL B C 1
ATOM 3102 O O . VAL B 1 29 ? 13.914 -0.154 -0.12 1 96 29 VAL B O 1
ATOM 3105 N N . ALA B 1 30 ? 14.953 1.643 -0.823 1 95.38 30 ALA B N 1
ATOM 3106 C CA . ALA B 1 30 ? 16.188 1.359 -0.1 1 95.38 30 ALA B CA 1
ATOM 3107 C C . ALA B 1 30 ? 16.453 2.404 0.981 1 95.38 30 ALA B C 1
ATOM 3109 O O . ALA B 1 30 ? 16.625 3.588 0.68 1 95.38 30 ALA B O 1
ATOM 3110 N N . ALA B 1 31 ? 16.453 2.035 2.188 1 96.31 31 ALA B N 1
ATOM 3111 C CA . ALA B 1 31 ? 16.578 2.941 3.328 1 96.31 31 ALA B CA 1
ATOM 3112 C C . ALA B 1 31 ? 16.891 2.172 4.605 1 96.31 31 ALA B C 1
ATOM 3114 O O . ALA B 1 31 ? 17.047 0.947 4.582 1 96.31 31 ALA B O 1
ATOM 3115 N N . GLN B 1 32 ? 17.141 2.898 5.648 1 95.69 32 GLN B N 1
ATOM 3116 C CA . GLN B 1 32 ? 17.297 2.271 6.957 1 95.69 32 GLN B CA 1
ATOM 3117 C C . GLN B 1 32 ? 15.953 1.766 7.484 1 95.69 32 GLN B C 1
ATOM 3119 O O . GLN B 1 32 ? 14.898 2.189 7.016 1 95.69 32 GLN B O 1
ATOM 3124 N N . PRO B 1 33 ? 15.961 0.854 8.438 1 93.94 33 PRO B N 1
ATOM 3125 C CA . PRO B 1 33 ? 14.75 0.161 8.883 1 93.94 33 PRO B CA 1
ATOM 3126 C C . PRO B 1 33 ? 13.672 1.12 9.375 1 93.94 33 PRO B C 1
ATOM 3128 O O . PRO B 1 33 ? 12.484 0.8 9.312 1 93.94 33 PRO B O 1
ATOM 3131 N N . ASP B 1 34 ? 14.016 2.346 9.797 1 92.88 34 ASP B N 1
ATOM 3132 C CA . ASP B 1 34 ? 13.047 3.359 10.195 1 92.88 34 ASP B CA 1
ATOM 3133 C C . ASP B 1 34 ? 12.023 3.611 9.094 1 92.88 34 ASP B C 1
ATOM 3135 O O . ASP B 1 34 ? 10.836 3.783 9.367 1 92.88 34 ASP B O 1
ATOM 3139 N N . VAL B 1 35 ? 12.523 3.504 7.934 1 95 35 VAL B N 1
ATOM 3140 C CA . VAL B 1 35 ? 11.711 3.871 6.773 1 95 35 VAL B CA 1
ATOM 3141 C C . VAL B 1 35 ? 11.188 2.609 6.09 1 95 35 VAL B C 1
ATOM 3143 O O . VAL B 1 35 ? 10.047 2.58 5.617 1 95 35 VAL B O 1
ATOM 3146 N N . THR B 1 36 ? 11.977 1.534 6.039 1 94.75 36 THR B N 1
ATOM 3147 C CA . THR B 1 36 ? 11.555 0.352 5.301 1 94.75 36 THR B CA 1
ATOM 3148 C C . THR B 1 36 ? 10.352 -0.303 5.973 1 94.75 36 THR B C 1
ATOM 3150 O O . THR B 1 36 ? 9.492 -0.884 5.301 1 94.75 36 THR B O 1
ATOM 3153 N N . ASP B 1 37 ? 10.172 -0.128 7.25 1 91.94 37 ASP B N 1
ATOM 3154 C CA . ASP B 1 37 ? 8.969 -0.583 7.938 1 91.94 37 ASP B CA 1
ATOM 3155 C C . ASP B 1 37 ? 7.73 0.147 7.418 1 91.94 37 ASP B C 1
ATOM 3157 O O . ASP B 1 37 ? 6.703 -0.478 7.145 1 91.94 37 ASP B O 1
ATOM 3161 N N . ALA B 1 38 ? 7.891 1.422 7.27 1 92.75 38 ALA B N 1
ATOM 3162 C CA . ALA B 1 38 ? 6.789 2.236 6.762 1 92.75 38 ALA B CA 1
ATOM 3163 C C . ALA B 1 38 ? 6.48 1.896 5.309 1 92.75 38 ALA B C 1
ATOM 3165 O O . ALA B 1 38 ? 5.312 1.876 4.902 1 92.75 38 ALA B O 1
ATOM 3166 N N . ALA B 1 39 ? 7.535 1.669 4.539 1 94.56 39 ALA B N 1
ATOM 3167 C CA . ALA B 1 39 ? 7.355 1.298 3.139 1 94.56 39 ALA B CA 1
ATOM 3168 C C . ALA B 1 39 ? 6.598 -0.021 3.014 1 94.56 39 ALA B C 1
ATOM 3170 O O . ALA B 1 39 ? 5.633 -0.12 2.254 1 94.56 39 ALA B O 1
ATOM 3171 N N . ARG B 1 40 ? 6.945 -0.959 3.812 1 91.81 40 ARG B N 1
ATOM 3172 C CA . ARG B 1 40 ? 6.273 -2.254 3.803 1 91.81 40 ARG B CA 1
ATOM 3173 C C . ARG B 1 40 ? 4.824 -2.121 4.25 1 91.81 40 ARG B C 1
ATOM 3175 O O . ARG B 1 40 ? 3.932 -2.752 3.676 1 91.81 40 ARG B O 1
ATOM 3182 N N . ALA B 1 41 ? 4.605 -1.276 5.191 1 91.12 41 ALA B N 1
ATOM 3183 C CA . ALA B 1 41 ? 3.244 -1.032 5.664 1 91.12 41 ALA B CA 1
ATOM 3184 C C . ALA B 1 41 ? 2.385 -0.408 4.57 1 91.12 41 ALA B C 1
ATOM 3186 O O . ALA B 1 41 ? 1.158 -0.539 4.582 1 91.12 41 ALA B O 1
ATOM 3187 N N . ALA B 1 42 ? 3.039 0.228 3.645 1 93.38 42 ALA B N 1
ATOM 3188 C CA . ALA B 1 42 ? 2.332 0.861 2.533 1 93.38 42 ALA B CA 1
ATOM 3189 C C . ALA B 1 42 ? 2.229 -0.084 1.339 1 93.38 42 ALA B C 1
ATOM 3191 O O . ALA B 1 42 ? 1.759 0.307 0.268 1 93.38 42 ALA B O 1
ATOM 3192 N N . GLY B 1 43 ? 2.715 -1.33 1.517 1 91.12 43 GLY B N 1
ATOM 3193 C CA . GLY B 1 43 ? 2.637 -2.312 0.447 1 91.12 43 GLY B CA 1
ATOM 3194 C C . GLY B 1 43 ? 3.762 -2.188 -0.562 1 91.12 43 GLY B C 1
ATOM 3195 O O . GLY B 1 43 ? 3.641 -2.654 -1.696 1 91.12 43 GLY B O 1
ATOM 3196 N N . ILE B 1 44 ? 4.844 -1.552 -0.258 1 93 44 ILE B N 1
ATOM 3197 C CA . ILE B 1 44 ? 5.957 -1.324 -1.172 1 93 44 ILE B CA 1
ATOM 3198 C C . ILE B 1 44 ? 7.152 -2.17 -0.746 1 93 44 ILE B C 1
ATOM 3200 O O . ILE B 1 44 ? 7.488 -2.232 0.44 1 93 44 ILE B O 1
ATOM 3204 N N . THR B 1 45 ? 7.773 -2.793 -1.677 1 89.19 45 THR B N 1
ATOM 3205 C CA . THR B 1 45 ? 8.969 -3.588 -1.41 1 89.19 45 THR B CA 1
ATOM 3206 C C . THR B 1 45 ? 10.109 -2.701 -0.931 1 89.19 45 THR B C 1
ATOM 3208 O O . THR B 1 45 ? 10.32 -1.607 -1.459 1 89.19 45 THR B O 1
ATOM 3211 N N . ALA B 1 46 ? 10.875 -3.252 0.044 1 92.44 46 ALA B N 1
ATOM 3212 C CA . ALA B 1 46 ? 11.938 -2.436 0.62 1 92.44 46 ALA B CA 1
ATOM 3213 C C . ALA B 1 46 ? 13.172 -3.279 0.922 1 92.44 46 ALA B C 1
ATOM 3215 O O . ALA B 1 46 ? 13.07 -4.492 1.118 1 92.44 46 ALA B O 1
ATOM 3216 N N . VAL B 1 47 ? 14.258 -2.641 0.902 1 91.12 47 VAL B N 1
ATOM 3217 C CA . VAL B 1 47 ? 15.547 -3.225 1.257 1 91.12 47 VAL B CA 1
ATOM 3218 C C . VAL B 1 47 ? 16.188 -2.428 2.396 1 91.12 47 VAL B C 1
ATOM 3220 O O . VAL B 1 47 ? 16.312 -1.205 2.309 1 91.12 47 VAL B O 1
ATOM 3223 N N . ASP B 1 48 ? 16.594 -3.145 3.418 1 92.56 48 ASP B N 1
ATOM 3224 C CA . ASP B 1 48 ? 17.234 -2.502 4.559 1 92.56 48 ASP B CA 1
ATOM 3225 C C . ASP B 1 48 ? 18.703 -2.186 4.25 1 92.56 48 ASP B C 1
ATOM 3227 O O . ASP B 1 48 ? 19.469 -3.074 3.867 1 92.56 48 ASP B O 1
ATOM 3231 N N . ILE B 1 49 ? 18.984 -0.966 4.32 1 93.94 49 ILE B N 1
ATOM 3232 C CA . ILE B 1 49 ? 20.359 -0.519 4.188 1 93.94 49 ILE B CA 1
ATOM 3233 C C . ILE B 1 49 ? 20.859 0.053 5.516 1 93.94 49 ILE B C 1
ATOM 3235 O O . ILE B 1 49 ? 20.344 1.075 5.98 1 93.94 49 ILE B O 1
ATOM 3239 N 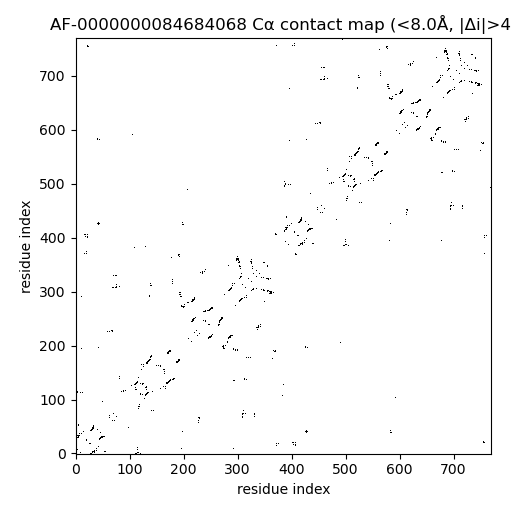N . GLY B 1 50 ? 21.797 -0.61 6.105 1 91.88 50 GLY B N 1
ATOM 3240 C CA . GLY B 1 50 ? 22.312 -0.151 7.383 1 91.88 50 GLY B CA 1
ATOM 3241 C C . GLY B 1 50 ? 21.406 -0.479 8.547 1 91.88 50 GLY B C 1
ATOM 3242 O O . GLY B 1 50 ? 20.484 -1.293 8.422 1 91.88 50 GLY B O 1
ATOM 3243 N N . ASP B 1 51 ? 21.719 0.187 9.727 1 92.12 51 ASP B N 1
ATOM 3244 C CA . ASP B 1 51 ? 20.984 -0.036 10.969 1 92.12 51 ASP B CA 1
ATOM 3245 C C . ASP B 1 51 ? 19.922 1.041 11.18 1 92.12 51 ASP B C 1
ATOM 3247 O O . ASP B 1 51 ? 19.922 2.066 10.492 1 92.12 51 ASP B O 1
ATOM 3251 N N . ARG B 1 52 ? 19.062 0.704 12.102 1 93.19 52 ARG B N 1
ATOM 3252 C CA . ARG B 1 52 ? 18.078 1.703 12.5 1 93.19 52 ARG B CA 1
ATOM 3253 C C . ARG B 1 52 ? 18.75 2.975 13 1 93.19 52 ARG B C 1
ATOM 3255 O O . ARG B 1 52 ? 19.703 2.912 13.773 1 93.19 52 ARG B O 1
ATOM 3262 N N . PHE B 1 53 ? 18.297 4.133 12.578 1 90.44 53 PHE B N 1
ATOM 3263 C CA . PHE B 1 53 ? 18.922 5.422 12.828 1 90.44 53 PHE B CA 1
ATOM 3264 C C . PHE B 1 53 ? 18.5 5.973 14.188 1 90.44 53 PHE B C 1
ATOM 3266 O O . PHE B 1 53 ? 19.281 6.668 14.852 1 90.44 53 PHE B O 1
ATOM 3273 N N . HIS B 1 54 ? 17.297 5.75 14.664 1 87.62 54 HIS B N 1
ATOM 3274 C CA . HIS B 1 54 ? 16.734 6.273 15.898 1 87.62 54 HIS B CA 1
ATOM 3275 C C . HIS B 1 54 ? 16.766 7.797 15.922 1 87.62 54 HIS B C 1
ATOM 3277 O O . HIS B 1 54 ? 17.312 8.398 16.844 1 87.62 54 HIS B O 1
ATOM 3283 N N . GLY B 1 55 ? 16.156 8.445 14.953 1 83.44 55 GLY B N 1
ATOM 3284 C CA . GLY B 1 55 ? 16.203 9.883 14.742 1 83.44 55 GLY B CA 1
ATOM 3285 C C . GLY B 1 55 ? 15.742 10.68 15.945 1 83.44 55 GLY B C 1
ATOM 3286 O O . GLY B 1 55 ? 16.234 11.781 16.203 1 83.44 55 GLY B O 1
ATOM 3287 N N . LEU B 1 56 ? 14.844 10.25 16.719 1 79.44 56 LEU B N 1
ATOM 3288 C CA . LEU B 1 56 ? 14.297 10.961 17.859 1 79.44 56 LEU B CA 1
ATOM 3289 C C . LEU B 1 56 ? 15.359 11.164 18.938 1 79.44 56 LEU B C 1
ATOM 3291 O O . LEU B 1 56 ? 15.328 12.156 19.672 1 79.44 56 LEU B O 1
ATOM 3295 N N . ASP B 1 57 ? 16.312 10.227 18.984 1 81.69 57 ASP B N 1
ATOM 3296 C CA . ASP B 1 57 ? 17.391 10.344 19.953 1 81.69 57 ASP B CA 1
ATOM 3297 C C . ASP B 1 57 ? 18.234 11.594 19.688 1 81.69 57 ASP B C 1
ATOM 3299 O O . ASP B 1 57 ? 18.688 12.25 20.625 1 81.69 57 ASP B O 1
ATOM 3303 N N . VAL B 1 58 ? 18.328 11.93 18.469 1 77.81 58 VAL B N 1
ATOM 3304 C CA . VAL B 1 58 ? 19.156 13.07 18.078 1 77.81 58 VAL B CA 1
ATOM 3305 C C . VAL B 1 58 ? 18.438 14.367 18.438 1 77.81 58 VAL B C 1
ATOM 3307 O O . VAL B 1 58 ? 19.078 15.305 18.938 1 77.81 58 VAL B O 1
ATOM 3310 N N . LEU B 1 59 ? 17.172 14.398 18.281 1 76 59 LEU B N 1
ATOM 3311 C CA . LEU B 1 59 ? 16.391 15.602 18.578 1 76 59 LEU B CA 1
ATOM 3312 C C . LEU B 1 59 ? 16.25 15.805 20.078 1 76 59 LEU B C 1
ATOM 3314 O O . LEU B 1 59 ? 16.297 16.938 20.562 1 76 59 LEU B O 1
ATOM 3318 N N . GLN B 1 60 ? 16.156 14.734 20.766 1 77.69 60 GLN B N 1
ATOM 3319 C CA . GLN B 1 60 ? 15.898 14.781 22.203 1 77.69 60 GLN B CA 1
ATOM 3320 C C . GLN B 1 60 ? 17.156 15.188 22.969 1 77.69 60 GLN B C 1
ATOM 3322 O O . GLN B 1 60 ? 17.078 15.789 24.047 1 77.69 60 GLN B O 1
ATOM 3327 N N . ARG B 1 61 ? 18.281 14.875 22.438 1 77.12 61 ARG B N 1
ATOM 3328 C CA . ARG B 1 61 ? 19.562 15.102 23.125 1 77.12 61 ARG B CA 1
ATOM 3329 C C . ARG B 1 61 ? 19.734 16.562 23.5 1 77.12 61 ARG B C 1
ATOM 3331 O O . ARG B 1 61 ? 20.359 16.875 24.516 1 77.12 61 ARG B O 1
ATOM 3338 N N . HIS B 1 62 ? 19.047 17.391 22.781 1 76.25 62 HIS B N 1
ATOM 3339 C CA . HIS B 1 62 ? 19.297 18.828 22.969 1 76.25 62 HIS B CA 1
ATOM 3340 C C . HIS B 1 62 ? 18.156 19.484 23.734 1 76.25 62 HIS B C 1
ATOM 3342 O O . HIS B 1 62 ? 18.188 20.688 23.984 1 76.25 62 HIS B O 1
ATOM 3348 N N . LEU B 1 63 ? 17.219 18.672 24.141 1 82.88 63 LEU B N 1
ATOM 3349 C CA . LEU B 1 63 ? 16.047 19.234 24.797 1 82.88 63 LEU B CA 1
ATOM 3350 C C . LEU B 1 63 ? 16.062 18.922 26.281 1 82.88 63 LEU B C 1
ATOM 3352 O O . LEU B 1 63 ? 16.094 17.766 26.688 1 82.88 63 LEU B O 1
ATOM 3356 N N . PRO B 1 64 ? 16.094 20.016 27.062 1 84.25 64 PRO B N 1
ATOM 3357 C CA . PRO B 1 64 ? 15.922 19.766 28.484 1 84.25 64 PRO B CA 1
ATOM 3358 C C . PRO B 1 64 ? 14.594 19.094 28.812 1 84.25 64 PRO B C 1
ATOM 3360 O O . PRO B 1 64 ? 13.617 19.266 28.078 1 84.25 64 PRO B O 1
ATOM 3363 N N . PRO B 1 65 ? 14.602 18.297 29.906 1 80.5 65 PRO B N 1
ATOM 3364 C CA . PRO B 1 65 ? 13.359 17.625 30.281 1 80.5 65 PRO B CA 1
ATOM 3365 C C . PRO B 1 65 ? 12.195 18.594 30.469 1 80.5 65 PRO B C 1
ATOM 3367 O O . PRO B 1 65 ? 12.344 19.609 31.141 1 80.5 65 PRO B O 1
ATOM 3370 N N . GLY B 1 66 ? 11.18 18.297 29.781 1 80.44 66 GLY B N 1
ATOM 3371 C CA . GLY B 1 66 ? 9.945 19.031 29.984 1 80.44 66 GLY B CA 1
ATOM 3372 C C . GLY B 1 66 ? 9.859 20.281 29.109 1 80.44 66 GLY B C 1
ATOM 3373 O O . GLY B 1 66 ? 8.859 21 29.156 1 80.44 66 GLY B O 1
ATOM 3374 N N . VAL B 1 67 ? 10.914 20.641 28.453 1 88.06 67 VAL B N 1
ATOM 3375 C CA . VAL B 1 67 ? 10.93 21.828 27.609 1 88.06 67 VAL B CA 1
ATOM 3376 C C . VAL B 1 67 ? 10.664 21.438 26.156 1 88.06 67 VAL B C 1
ATOM 3378 O O . VAL B 1 67 ? 11.336 20.562 25.609 1 88.06 67 VAL B O 1
ATOM 3381 N N . ARG B 1 68 ? 9.68 22.078 25.578 1 91.19 68 ARG B N 1
ATOM 3382 C CA . ARG B 1 68 ? 9.367 21.812 24.172 1 91.19 68 ARG B CA 1
ATOM 3383 C C . ARG B 1 68 ? 10.344 22.531 23.25 1 91.19 68 ARG B C 1
ATOM 3385 O O . ARG B 1 68 ? 10.922 23.562 23.625 1 91.19 68 ARG B O 1
ATOM 3392 N N . PRO B 1 69 ? 10.461 22.047 22.078 1 89.88 69 PRO B N 1
ATOM 3393 C CA . PRO B 1 69 ? 11.367 22.703 21.125 1 89.88 69 PRO B CA 1
ATOM 3394 C C . PRO B 1 69 ? 11.023 24.172 20.906 1 89.88 69 PRO B C 1
ATOM 3396 O O . PRO B 1 69 ? 11.922 25.016 20.891 1 89.88 69 PRO B O 1
ATOM 3399 N N . LEU B 1 70 ? 9.797 24.469 20.859 1 92.69 70 LEU B N 1
ATOM 3400 C CA . LEU B 1 70 ? 9.352 25.844 20.656 1 92.69 70 LEU B CA 1
ATOM 3401 C C . LEU B 1 70 ? 9.789 26.719 21.812 1 92.69 70 LEU B C 1
ATOM 3403 O O . LEU B 1 70 ? 10.141 27.891 21.625 1 92.69 70 LEU B O 1
ATOM 3407 N N . GLU B 1 71 ? 9.766 26.188 22.969 1 92.31 71 GLU B N 1
ATOM 3408 C CA . GLU B 1 71 ? 10.125 26.953 24.156 1 92.31 71 GLU B CA 1
ATOM 3409 C C . GLU B 1 71 ? 11.625 27.219 24.219 1 92.31 71 GLU B C 1
ATOM 3411 O O . GLU B 1 71 ? 12.055 28.266 24.703 1 92.31 71 GLU B O 1
ATOM 3416 N N . LEU B 1 72 ? 12.328 26.281 23.75 1 87.12 72 LEU B N 1
ATOM 3417 C CA . LEU B 1 72 ? 13.781 26.391 23.812 1 87.12 72 LEU B CA 1
ATOM 3418 C C . LEU B 1 72 ? 14.312 27.219 22.641 1 87.12 72 LEU B C 1
ATOM 3420 O O . LEU B 1 72 ? 15.156 28.094 22.828 1 87.12 72 LEU B O 1
ATOM 3424 N N . MET B 1 73 ? 13.781 26.953 21.438 1 85.62 73 MET B N 1
ATOM 3425 C CA . MET B 1 73 ? 14.43 27.453 20.234 1 85.62 73 MET B CA 1
ATOM 3426 C C . MET B 1 73 ? 13.586 28.547 19.578 1 85.62 73 MET B C 1
ATOM 3428 O O . MET B 1 73 ? 14.094 29.328 18.766 1 85.62 73 MET B O 1
ATOM 3432 N N . GLY B 1 74 ? 12.32 28.625 19.953 1 85.81 74 GLY B N 1
ATOM 3433 C CA . GLY B 1 74 ? 11.438 29.531 19.234 1 85.81 74 GLY B CA 1
ATOM 3434 C C . GLY B 1 74 ? 11.328 29.188 17.75 1 85.81 74 GLY B C 1
ATOM 3435 O O . GLY B 1 74 ? 11.742 28.109 17.328 1 85.81 74 GLY B O 1
ATOM 3436 N N . PRO B 1 75 ? 10.688 30.094 17.016 1 85.81 75 PRO B N 1
ATOM 3437 C CA . PRO B 1 75 ? 10.633 29.891 15.562 1 85.81 75 PRO B CA 1
ATOM 3438 C C . PRO B 1 75 ? 12.008 29.922 14.906 1 85.81 75 PRO B C 1
ATOM 3440 O O . PRO B 1 75 ? 12.867 30.719 15.312 1 85.81 75 PRO B O 1
ATOM 3443 N N . THR B 1 76 ? 12.234 29.031 14.055 1 81.81 76 THR B N 1
ATOM 3444 C CA . THR B 1 76 ? 13.523 28.969 13.367 1 81.81 76 THR B CA 1
ATOM 3445 C C . THR B 1 76 ? 13.594 30.016 12.258 1 81.81 76 THR B C 1
ATOM 3447 O O . THR B 1 76 ? 12.852 29.938 11.281 1 81.81 76 THR B O 1
ATOM 3450 N N . PRO B 1 77 ? 14.469 30.891 12.406 1 80 77 PRO B N 1
ATOM 3451 C CA . PRO B 1 77 ? 14.602 31.891 11.336 1 80 77 PRO B CA 1
ATOM 3452 C C . PRO B 1 77 ? 15.25 31.328 10.078 1 80 77 PRO B C 1
ATOM 3454 O O . PRO B 1 77 ? 15.961 30.312 10.141 1 80 77 PRO B O 1
ATOM 3457 N N . PRO B 1 78 ? 14.992 31.891 8.977 1 78.25 78 PRO B N 1
ATOM 3458 C CA . PRO B 1 78 ? 15.5 31.406 7.691 1 78.25 78 PRO B CA 1
ATOM 3459 C C . PRO B 1 78 ? 17.016 31.203 7.699 1 78.25 78 PRO B C 1
ATOM 3461 O O . PRO B 1 78 ? 17.5 30.234 7.117 1 78.25 78 PRO B O 1
ATOM 3464 N N . GLU B 1 79 ? 17.703 32.094 8.406 1 78.75 79 GLU B N 1
ATOM 3465 C CA . GLU B 1 79 ? 19.172 32.062 8.391 1 78.75 79 GLU B CA 1
ATOM 3466 C C . GLU B 1 79 ? 19.703 30.828 9.125 1 78.75 79 GLU B C 1
ATOM 3468 O O . GLU B 1 79 ? 20.859 30.438 8.945 1 78.75 79 GLU B O 1
ATOM 3473 N N . LYS B 1 80 ? 18.906 30.234 9.977 1 81.81 80 LYS B N 1
ATOM 3474 C CA . LYS B 1 80 ? 19.359 29.109 10.789 1 81.81 80 LYS B CA 1
ATOM 3475 C C . LYS B 1 80 ? 18.875 27.781 10.203 1 81.81 80 LYS B C 1
ATOM 3477 O O . LYS B 1 80 ? 19.172 26.719 10.734 1 81.81 80 LYS B O 1
ATOM 3482 N N . MET B 1 81 ? 18.172 27.859 9.117 1 82.75 81 MET B N 1
ATOM 3483 C CA . MET B 1 81 ? 17.594 26.656 8.539 1 82.75 81 MET B CA 1
ATOM 3484 C C . MET B 1 81 ? 18.672 25.688 8.062 1 82.75 81 MET B C 1
ATOM 3486 O O . MET B 1 81 ? 18.531 24.469 8.188 1 82.75 81 MET B O 1
ATOM 3490 N N . ALA B 1 82 ? 19.75 26.281 7.582 1 78 82 ALA B N 1
ATOM 3491 C CA . ALA B 1 82 ? 20.859 25.453 7.094 1 78 82 ALA B CA 1
ATOM 3492 C C . ALA B 1 82 ? 21.422 24.594 8.219 1 78 82 ALA B C 1
ATOM 3494 O O . ALA B 1 82 ? 21.812 23.438 7.996 1 78 82 ALA B O 1
ATOM 3495 N N . GLY B 1 83 ? 21.531 25.141 9.336 1 80 83 GLY B N 1
ATOM 3496 C CA . GLY B 1 83 ? 22.078 24.438 10.477 1 80 83 GLY B CA 1
ATOM 3497 C C . GLY B 1 83 ? 21.219 23.25 10.898 1 80 83 GLY B C 1
ATOM 3498 O O . GLY B 1 83 ? 21.734 22.25 11.406 1 80 83 GLY B O 1
ATOM 3499 N N . THR B 1 84 ? 19.984 23.312 10.562 1 81.94 84 THR B N 1
ATOM 3500 C CA . THR B 1 84 ? 19.031 22.281 10.977 1 81.94 84 THR B CA 1
ATOM 3501 C C . THR B 1 84 ? 19.094 21.078 10.047 1 81.94 84 THR B C 1
ATOM 3503 O O . THR B 1 84 ? 18.578 20.016 10.367 1 81.94 84 THR B O 1
ATOM 3506 N N . THR B 1 85 ? 19.812 21.25 8.945 1 86.62 85 THR B N 1
ATOM 3507 C CA . THR B 1 85 ? 19.781 20.188 7.938 1 86.62 85 THR B CA 1
ATOM 3508 C C . THR B 1 85 ? 21.094 19.422 7.906 1 86.62 85 THR B C 1
ATOM 3510 O O . THR B 1 85 ? 21.234 18.484 7.125 1 86.62 85 THR B O 1
ATOM 3513 N N . LYS B 1 86 ? 22.031 19.734 8.789 1 87.06 86 LYS B N 1
ATOM 3514 C CA . LYS B 1 86 ? 23.344 19.109 8.828 1 87.06 86 LYS B CA 1
ATOM 3515 C C . LYS B 1 86 ? 23.234 17.609 9.078 1 87.06 86 LYS B C 1
ATOM 3517 O O . LYS B 1 86 ? 24.047 16.828 8.578 1 87.06 86 LYS B O 1
ATOM 3522 N N . LEU B 1 87 ? 22.234 17.328 9.82 1 87.56 87 LEU B N 1
ATOM 3523 C CA . LEU B 1 87 ? 22 15.922 10.125 1 87.56 87 LEU B CA 1
ATOM 3524 C C . LEU B 1 87 ? 21.828 15.109 8.852 1 87.56 87 LEU B C 1
ATOM 3526 O O . LEU B 1 87 ? 22.375 14.016 8.719 1 87.56 87 LEU B O 1
ATOM 3530 N N . TRP B 1 88 ? 21.125 15.617 7.918 1 91.56 88 TRP B N 1
ATOM 3531 C CA . TRP B 1 88 ? 20.797 14.883 6.703 1 91.56 88 TRP B CA 1
ATOM 3532 C C . TRP B 1 88 ? 22 14.828 5.758 1 91.56 88 TRP B C 1
ATOM 3534 O O . TRP B 1 88 ? 22.188 13.844 5.043 1 91.56 88 TRP B O 1
ATOM 3544 N N . GLU B 1 89 ? 22.844 15.875 5.82 1 92.5 89 GLU B N 1
ATOM 3545 C CA . GLU B 1 89 ? 24.094 15.859 5.059 1 92.5 89 GLU B CA 1
ATOM 3546 C C . GLU B 1 89 ? 25.031 14.75 5.547 1 92.5 89 GLU B C 1
ATOM 3548 O O . GLU B 1 89 ? 25.594 14.008 4.742 1 92.5 89 GLU B O 1
ATOM 3553 N N . THR B 1 90 ? 25.109 14.758 6.82 1 91.25 90 THR B N 1
ATOM 3554 C CA . THR B 1 90 ? 25.953 13.742 7.434 1 91.25 90 THR B CA 1
ATOM 3555 C C . THR B 1 90 ? 25.406 12.344 7.137 1 91.25 90 THR B C 1
ATOM 3557 O O . THR B 1 90 ? 26.172 11.438 6.789 1 91.25 90 THR B O 1
ATOM 3560 N N . HIS B 1 91 ? 24.125 12.227 7.27 1 92.69 91 HIS B N 1
ATOM 3561 C CA . HIS B 1 91 ? 23.469 10.953 6.98 1 92.69 91 HIS B CA 1
ATOM 3562 C C . HIS B 1 91 ? 23.75 10.508 5.547 1 92.69 91 HIS B C 1
ATOM 3564 O O . HIS B 1 91 ? 24.141 9.367 5.312 1 92.69 91 HIS B O 1
ATOM 3570 N N . ALA B 1 92 ? 23.562 11.383 4.625 1 93.69 92 ALA B N 1
ATOM 3571 C CA . ALA B 1 92 ? 23.797 11.086 3.211 1 93.69 92 ALA B CA 1
ATOM 3572 C C . ALA B 1 92 ? 25.234 10.641 2.969 1 93.69 92 ALA B C 1
ATOM 3574 O O . ALA B 1 92 ? 25.469 9.648 2.273 1 93.69 92 ALA B O 1
ATOM 3575 N N . ARG B 1 93 ? 26.172 11.352 3.557 1 92.5 93 ARG B N 1
ATOM 3576 C CA . ARG B 1 93 ? 27.594 11.062 3.361 1 92.5 93 ARG B CA 1
ATOM 3577 C C . ARG B 1 93 ? 27.922 9.641 3.814 1 92.5 93 ARG B C 1
ATOM 3579 O O . ARG B 1 93 ? 28.641 8.914 3.127 1 92.5 93 ARG B O 1
ATOM 3586 N N . TYR B 1 94 ? 27.344 9.258 4.836 1 91.88 94 TYR B N 1
ATOM 3587 C CA . TYR B 1 94 ? 27.797 8.023 5.461 1 91.88 94 TYR B CA 1
ATOM 3588 C C . TYR B 1 94 ? 27.047 6.82 4.883 1 91.88 94 TYR B C 1
ATOM 3590 O O . TYR B 1 94 ? 27.547 5.688 4.953 1 91.88 94 TYR B O 1
ATOM 3598 N N . LEU B 1 95 ? 25.891 7.066 4.305 1 95.38 95 LEU B N 1
ATOM 3599 C CA . LEU B 1 95 ? 25.141 5.949 3.734 1 95.38 95 LEU B CA 1
ATOM 3600 C C . LEU B 1 95 ? 25.375 5.867 2.227 1 95.38 95 LEU B C 1
ATOM 3602 O O . LEU B 1 95 ? 24.984 4.883 1.592 1 95.38 95 LEU B O 1
ATOM 3606 N N . LEU B 1 96 ? 26 6.828 1.66 1 96.94 96 LEU B N 1
ATOM 3607 C CA . LEU B 1 96 ? 26.141 6.945 0.213 1 96.94 96 LEU B CA 1
ATOM 3608 C C . LEU B 1 96 ? 26.781 5.691 -0.369 1 96.94 96 LEU B C 1
ATOM 3610 O O . LEU B 1 96 ? 26.328 5.164 -1.383 1 96.94 96 LEU B O 1
ATOM 3614 N N . GLY B 1 97 ? 27.859 5.219 0.221 1 96.5 97 GLY B N 1
ATOM 3615 C CA . GLY B 1 97 ? 28.531 4.027 -0.265 1 96.5 97 GLY B CA 1
ATOM 3616 C C . GLY B 1 97 ? 27.625 2.812 -0.336 1 96.5 97 GLY B C 1
ATOM 3617 O O . GLY B 1 97 ? 27.625 2.094 -1.336 1 96.5 97 GLY B O 1
ATOM 3618 N N . SER B 1 98 ? 26.859 2.582 0.697 1 96.25 98 SER B N 1
ATOM 3619 C CA . SER B 1 98 ? 25.938 1.45 0.751 1 96.25 98 SER B CA 1
ATOM 3620 C C . SER B 1 98 ? 24.812 1.593 -0.28 1 96.25 98 SER B C 1
ATOM 3622 O O . SER B 1 98 ? 24.422 0.61 -0.907 1 96.25 98 SER B O 1
ATOM 3624 N N . TYR B 1 99 ? 24.312 2.783 -0.448 1 97.12 99 TYR B N 1
ATOM 3625 C CA . TYR B 1 99 ? 23.281 3.029 -1.45 1 97.12 99 TYR B CA 1
ATOM 3626 C C . TYR B 1 99 ? 23.812 2.76 -2.854 1 97.12 99 TYR B C 1
ATOM 3628 O O . TYR B 1 99 ? 23.109 2.182 -3.688 1 97.12 99 TYR B O 1
ATOM 3636 N N . LEU B 1 100 ? 25.062 3.16 -3.104 1 97.31 100 LEU B N 1
ATOM 3637 C CA . LEU B 1 100 ? 25.672 2.949 -4.414 1 97.31 100 LEU B CA 1
ATOM 3638 C C . LEU B 1 100 ? 25.844 1.463 -4.695 1 97.31 100 LEU B C 1
ATOM 3640 O O . LEU B 1 100 ? 25.578 0.999 -5.805 1 97.31 100 LEU B O 1
ATOM 3644 N N . GLU B 1 101 ? 26.297 0.749 -3.701 1 94.75 101 GLU B N 1
ATOM 3645 C CA . GLU B 1 101 ? 26.469 -0.694 -3.852 1 94.75 101 GLU B CA 1
ATOM 3646 C C . GLU B 1 101 ? 25.141 -1.361 -4.227 1 94.75 101 GLU B C 1
ATOM 3648 O O . GLU B 1 101 ? 25.078 -2.125 -5.195 1 94.75 101 GLU B O 1
ATOM 3653 N N . PHE B 1 102 ? 24.094 -1.03 -3.543 1 93.56 102 PHE B N 1
ATOM 3654 C CA . PHE B 1 102 ? 22.781 -1.581 -3.818 1 93.56 102 PHE B CA 1
ATOM 3655 C C . PHE B 1 102 ? 22.297 -1.171 -5.207 1 93.56 102 PHE B C 1
ATOM 3657 O O . PHE B 1 102 ? 21.797 -2.002 -5.969 1 93.56 102 PHE B O 1
ATOM 3664 N N . ALA B 1 103 ? 22.438 0.072 -5.5 1 95.69 103 ALA B N 1
ATOM 3665 C CA . ALA B 1 103 ? 21.922 0.612 -6.75 1 95.69 103 ALA B CA 1
ATOM 3666 C C . ALA B 1 103 ? 22.609 -0.025 -7.953 1 95.69 103 ALA B C 1
ATOM 3668 O O . ALA B 1 103 ? 21.969 -0.274 -8.984 1 95.69 103 ALA B O 1
ATOM 3669 N N . ARG B 1 104 ? 23.906 -0.242 -7.863 1 93.94 104 ARG B N 1
ATOM 3670 C CA . ARG B 1 104 ? 24.656 -0.883 -8.945 1 93.94 104 ARG B CA 1
ATOM 3671 C C . ARG B 1 104 ? 24.141 -2.295 -9.203 1 93.94 104 ARG B C 1
ATOM 3673 O O . ARG B 1 104 ? 24.078 -2.742 -10.344 1 93.94 104 ARG B O 1
ATOM 3680 N N . GLU B 1 105 ? 23.766 -2.898 -8.117 1 86.88 105 GLU B N 1
ATOM 3681 C CA . GLU B 1 105 ? 23.234 -4.25 -8.227 1 86.88 105 GLU B CA 1
ATOM 3682 C C . GLU B 1 105 ? 21.797 -4.23 -8.758 1 86.88 105 GLU B C 1
ATOM 3684 O O . GLU B 1 105 ? 21.438 -5.035 -9.617 1 86.88 105 GLU B O 1
ATOM 3689 N N . TRP B 1 106 ? 21 -3.32 -8.289 1 87.94 106 TRP B N 1
ATOM 3690 C CA . TRP B 1 106 ? 19.578 -3.236 -8.609 1 87.94 106 TRP B CA 1
ATOM 3691 C C . TRP B 1 106 ? 19.359 -2.662 -10.008 1 87.94 106 TRP B C 1
ATOM 3693 O O . TRP B 1 106 ? 18.375 -2.982 -10.672 1 87.94 106 TRP B O 1
ATOM 3703 N N . ARG B 1 107 ? 20.203 -1.753 -10.461 1 92.38 107 ARG B N 1
ATOM 3704 C CA . ARG B 1 107 ? 20.203 -1.14 -11.781 1 92.38 107 ARG B CA 1
ATOM 3705 C C . ARG B 1 107 ? 18.875 -0.421 -12.055 1 92.38 107 ARG B C 1
ATOM 3707 O O . ARG B 1 107 ? 18.203 -0.717 -13.031 1 92.38 107 ARG B O 1
ATOM 3714 N N . PRO B 1 108 ? 18.562 0.565 -11.211 1 95.81 108 PRO B N 1
ATOM 3715 C CA . PRO B 1 108 ? 17.344 1.335 -11.445 1 95.81 108 PRO B CA 1
ATOM 3716 C C . PRO B 1 108 ? 17.406 2.164 -12.727 1 95.81 108 PRO B C 1
ATOM 3718 O O . PRO B 1 108 ? 18.484 2.559 -13.156 1 95.81 108 PRO B O 1
ATOM 3721 N N . ASP B 1 109 ? 16.219 2.387 -13.352 1 97.56 109 ASP B N 1
ATOM 3722 C CA . ASP B 1 109 ? 16.109 3.281 -14.5 1 97.56 109 ASP B CA 1
ATOM 3723 C C . ASP B 1 109 ? 15.844 4.719 -14.055 1 97.56 109 ASP B C 1
ATOM 3725 O O . ASP B 1 109 ? 15.984 5.652 -14.844 1 97.56 109 ASP B O 1
ATOM 3729 N N . LEU B 1 110 ? 15.43 4.855 -12.805 1 98.44 110 LEU B N 1
ATOM 3730 C CA . LEU B 1 110 ? 15.055 6.137 -12.211 1 98.44 110 LEU B CA 1
ATOM 3731 C C . LEU B 1 110 ? 15.273 6.121 -10.703 1 98.44 110 LEU B C 1
ATOM 3733 O O . LEU B 1 110 ? 14.969 5.133 -10.031 1 98.44 110 LEU B O 1
ATOM 3737 N N . VAL B 1 111 ? 15.852 7.164 -10.164 1 98.69 111 VAL B N 1
ATOM 3738 C CA . VAL B 1 111 ? 16.016 7.316 -8.719 1 98.69 111 VAL B CA 1
ATOM 3739 C C . VAL B 1 111 ? 15.086 8.422 -8.219 1 98.69 111 VAL B C 1
ATOM 3741 O O . VAL B 1 111 ? 15.141 9.555 -8.703 1 98.69 111 VAL B O 1
ATOM 3744 N N . VAL B 1 112 ? 14.195 8.117 -7.281 1 98.75 112 VAL B N 1
ATOM 3745 C CA . VAL B 1 112 ? 13.281 9.078 -6.684 1 98.75 112 VAL B CA 1
ATOM 3746 C C . VAL B 1 112 ? 13.625 9.273 -5.207 1 98.75 112 VAL B C 1
ATOM 3748 O O . VAL B 1 112 ? 13.789 8.297 -4.469 1 98.75 112 VAL B O 1
ATOM 3751 N N . SER B 1 113 ? 13.766 10.453 -4.766 1 98.25 113 SER B N 1
ATOM 3752 C CA . SER B 1 113 ? 14.055 10.758 -3.369 1 98.25 113 SER B CA 1
ATOM 3753 C C . SER B 1 113 ? 13.195 11.922 -2.871 1 98.25 113 SER B C 1
ATOM 3755 O O . SER B 1 113 ? 12.633 12.672 -3.672 1 98.25 113 SER B O 1
ATOM 3757 N N . GLU B 1 114 ? 13.016 12.031 -1.561 1 97.25 114 GLU B N 1
ATOM 3758 C CA . GLU B 1 114 ? 12.344 13.188 -0.984 1 97.25 114 GLU B CA 1
ATOM 3759 C C . GLU B 1 114 ? 13.328 14.336 -0.768 1 97.25 114 GLU B C 1
ATOM 3761 O O . GLU B 1 114 ? 14.523 14.188 -0.992 1 97.25 114 GLU B O 1
ATOM 3766 N N . GLN B 1 115 ? 12.883 15.492 -0.426 1 94.19 115 GLN B N 1
ATOM 3767 C CA . GLN B 1 115 ? 13.531 16.781 -0.584 1 94.19 115 GLN B CA 1
ATOM 3768 C C . GLN B 1 115 ? 14.805 16.875 0.258 1 94.19 115 GLN B C 1
ATOM 3770 O O . GLN B 1 115 ? 15.727 17.625 -0.073 1 94.19 115 GLN B O 1
ATOM 3775 N N . LEU B 1 116 ? 14.953 16.062 1.361 1 95.25 116 LEU B N 1
ATOM 3776 C CA . LEU B 1 116 ? 16.125 16.219 2.207 1 95.25 116 LEU B CA 1
ATOM 3777 C C . LEU B 1 116 ? 17.031 14.992 2.1 1 95.25 116 LEU B C 1
ATOM 3779 O O . LEU B 1 116 ? 18.031 14.898 2.814 1 95.25 116 LEU B O 1
ATOM 3783 N N . GLU B 1 117 ? 16.656 14.078 1.271 1 96.62 117 GLU B N 1
ATOM 3784 C CA . GLU B 1 117 ? 17.516 12.938 0.985 1 96.62 117 GLU B CA 1
ATOM 3785 C C . GLU B 1 117 ? 18.516 13.266 -0.114 1 96.62 117 GLU B C 1
ATOM 3787 O O . GLU B 1 117 ? 18.172 13.258 -1.299 1 96.62 117 GLU B O 1
ATOM 3792 N N . LEU B 1 118 ? 19.75 13.453 0.223 1 96.12 118 LEU B N 1
ATOM 3793 C CA . LEU B 1 118 ? 20.75 14.055 -0.656 1 96.12 118 LEU B CA 1
ATOM 3794 C C . LEU B 1 118 ? 21.547 12.984 -1.394 1 96.12 118 LEU B C 1
ATOM 3796 O O . LEU B 1 118 ? 22.219 13.281 -2.383 1 96.12 118 LEU B O 1
ATOM 3800 N N . ALA B 1 119 ? 21.484 11.773 -0.97 1 96.88 119 ALA B N 1
ATOM 3801 C CA . ALA B 1 119 ? 22.234 10.703 -1.629 1 96.88 119 ALA B CA 1
ATOM 3802 C C . ALA B 1 119 ? 21.594 10.336 -2.969 1 96.88 119 ALA B C 1
ATOM 3804 O O . ALA B 1 119 ? 22.281 9.875 -3.883 1 96.88 119 ALA B O 1
ATOM 3805 N N . GLY B 1 120 ? 20.297 10.531 -3.139 1 97.25 120 GLY B N 1
ATOM 3806 C CA . GLY B 1 120 ? 19.547 10.125 -4.324 1 97.25 120 GLY B CA 1
ATOM 3807 C C . GLY B 1 120 ? 20.125 10.695 -5.609 1 97.25 120 GLY B C 1
ATOM 3808 O O . GLY B 1 120 ? 20.516 9.945 -6.508 1 97.25 120 GLY B O 1
ATOM 3809 N N . PRO B 1 121 ? 20.266 12.008 -5.645 1 97.38 121 PRO B N 1
ATOM 3810 C CA . PRO B 1 121 ? 20.828 12.625 -6.848 1 97.38 121 PRO B CA 1
ATOM 3811 C C . PRO B 1 121 ? 22.25 12.164 -7.133 1 97.38 121 PRO B C 1
ATOM 3813 O O . PRO B 1 121 ? 22.641 12.023 -8.297 1 97.38 121 PRO B O 1
ATOM 3816 N N . VAL B 1 122 ? 23.078 11.945 -6.121 1 98.25 122 VAL B N 1
ATOM 3817 C CA . VAL B 1 122 ? 24.453 11.5 -6.297 1 98.25 122 VAL B CA 1
ATOM 3818 C C . VAL B 1 122 ? 24.469 10.086 -6.879 1 98.25 122 VAL B C 1
ATOM 3820 O O . VAL B 1 122 ? 25.172 9.82 -7.855 1 98.25 122 VAL B O 1
ATOM 3823 N N . VAL B 1 123 ? 23.641 9.211 -6.301 1 98.44 123 VAL B N 1
ATOM 3824 C CA . VAL B 1 123 ? 23.547 7.832 -6.773 1 98.44 123 VAL B CA 1
ATOM 3825 C C . VAL B 1 123 ? 23.109 7.82 -8.234 1 98.44 123 VAL B C 1
ATOM 3827 O O . VAL B 1 123 ? 23.703 7.117 -9.062 1 98.44 123 VAL B O 1
ATOM 3830 N N . ALA B 1 124 ? 22.094 8.586 -8.57 1 98.56 124 ALA B N 1
ATOM 3831 C CA . ALA B 1 124 ? 21.578 8.656 -9.938 1 98.56 124 ALA B CA 1
ATOM 3832 C C . ALA B 1 124 ? 22.656 9.125 -10.906 1 98.56 124 ALA B C 1
ATOM 3834 O O . ALA B 1 124 ? 22.828 8.539 -11.977 1 98.56 124 ALA B O 1
ATOM 3835 N N . ALA B 1 125 ? 23.406 10.133 -10.523 1 98.31 125 ALA B N 1
ATOM 3836 C CA . ALA B 1 125 ? 24.453 10.695 -11.375 1 98.31 125 ALA B CA 1
ATOM 3837 C C . ALA B 1 125 ? 25.547 9.672 -11.633 1 98.31 125 ALA B C 1
ATOM 3839 O O . ALA B 1 125 ? 26.016 9.523 -12.758 1 98.31 125 ALA B O 1
ATOM 3840 N N . VAL B 1 126 ? 25.984 9.023 -10.609 1 98.19 126 VAL B N 1
ATOM 3841 C CA . VAL B 1 126 ? 27.031 8.031 -10.734 1 98.19 126 VAL B CA 1
ATOM 3842 C C . VAL B 1 126 ? 26.578 6.91 -11.672 1 98.19 126 VAL B C 1
ATOM 3844 O O . VAL B 1 126 ? 27.375 6.398 -12.469 1 98.19 126 VAL B O 1
ATOM 3847 N N . LEU B 1 127 ? 25.297 6.52 -11.602 1 97.69 127 LEU B N 1
ATOM 3848 C CA . LEU B 1 127 ? 24.766 5.418 -12.398 1 97.69 127 LEU B CA 1
ATOM 3849 C C . LEU B 1 127 ? 24.406 5.891 -13.797 1 97.69 127 LEU B C 1
ATOM 3851 O O . LEU B 1 127 ? 24.125 5.07 -14.68 1 97.69 127 LEU B O 1
ATOM 3855 N N . GLY B 1 128 ? 24.328 7.191 -13.992 1 97.56 128 GLY B N 1
ATOM 3856 C CA . GLY B 1 128 ? 23.938 7.738 -15.281 1 97.56 128 GLY B CA 1
ATOM 3857 C C . GLY B 1 128 ? 22.438 7.633 -15.547 1 97.56 128 GLY B C 1
ATOM 3858 O O . GLY B 1 128 ? 22.031 7.402 -16.688 1 97.56 128 GLY B O 1
ATOM 3859 N N . VAL B 1 129 ? 21.594 7.617 -14.539 1 98.31 129 VAL B N 1
ATOM 3860 C CA . VAL B 1 129 ? 20.141 7.582 -14.68 1 98.31 129 VAL B CA 1
ATOM 3861 C C . VAL B 1 129 ? 19.547 8.867 -14.117 1 98.31 129 VAL B C 1
ATOM 3863 O O . VAL B 1 129 ? 20.188 9.586 -13.359 1 98.31 129 VAL B O 1
ATOM 3866 N N . PRO B 1 130 ? 18.344 9.227 -14.469 1 98.56 130 PRO B N 1
ATOM 3867 C CA . PRO B 1 130 ? 17.734 10.469 -13.969 1 98.56 130 PRO B CA 1
ATOM 3868 C C . PRO B 1 130 ? 17.328 10.375 -12.5 1 98.56 130 PRO B C 1
ATOM 3870 O O . PRO B 1 130 ? 17.094 9.273 -11.992 1 98.56 130 PRO B O 1
ATOM 3873 N N . SER B 1 131 ? 17.297 11.555 -11.906 1 98.19 131 SER B N 1
ATOM 3874 C CA . SER B 1 131 ? 16.844 11.68 -10.523 1 98.19 131 SER B CA 1
ATOM 3875 C C . SER B 1 131 ? 15.648 12.617 -10.406 1 98.19 131 SER B C 1
ATOM 3877 O O . SER B 1 131 ? 15.586 13.633 -11.102 1 98.19 131 SER B O 1
ATOM 3879 N N . VAL B 1 132 ? 14.688 12.195 -9.617 1 98.44 132 VAL B N 1
ATOM 3880 C CA . VAL B 1 132 ? 13.5 12.984 -9.289 1 98.44 132 VAL B CA 1
ATOM 3881 C C . VAL B 1 132 ? 13.445 13.234 -7.781 1 98.44 132 VAL B C 1
ATOM 3883 O O . VAL B 1 132 ? 13.695 12.32 -6.988 1 98.44 132 VAL B O 1
ATOM 3886 N N . GLN B 1 133 ? 13.211 14.398 -7.422 1 97.88 133 GLN B N 1
ATOM 3887 C CA . GLN B 1 133 ? 13 14.742 -6.02 1 97.88 133 GLN B CA 1
ATOM 3888 C C . GLN B 1 133 ? 11.562 15.211 -5.777 1 97.88 133 GLN B C 1
ATOM 3890 O O . GLN B 1 133 ? 11 15.945 -6.586 1 97.88 133 GLN B O 1
ATOM 3895 N N . VAL B 1 134 ? 11 14.781 -4.672 1 98 134 VAL B N 1
ATOM 3896 C CA . VAL B 1 134 ? 9.633 15.133 -4.312 1 98 134 VAL B CA 1
ATOM 3897 C C . VAL B 1 134 ? 9.625 15.938 -3.014 1 98 134 VAL B C 1
ATOM 3899 O O . VAL B 1 134 ? 10.172 15.492 -2 1 98 134 VAL B O 1
ATOM 3902 N N . ARG B 1 135 ? 9 17.078 -3.043 1 97.19 135 ARG B N 1
ATOM 3903 C CA . ARG B 1 135 ? 8.844 17.891 -1.837 1 97.19 135 ARG B CA 1
ATOM 3904 C C . ARG B 1 135 ? 7.762 17.312 -0.93 1 97.19 135 ARG B C 1
ATOM 3906 O O . ARG B 1 135 ? 6.844 16.641 -1.4 1 97.19 135 ARG B O 1
ATOM 3913 N N . TRP B 1 136 ? 7.887 17.703 0.371 1 95.69 136 TRP B N 1
ATOM 3914 C CA . TRP B 1 136 ? 6.887 17.281 1.35 1 95.69 136 TRP B CA 1
ATOM 3915 C C . TRP B 1 136 ? 5.66 18.188 1.292 1 95.69 136 TRP B C 1
ATOM 3917 O O . TRP B 1 136 ? 4.539 17.734 1.557 1 95.69 136 TRP B O 1
ATOM 3927 N N . GLY B 1 137 ? 5.793 19.359 1.039 1 95.69 137 GLY B N 1
ATOM 3928 C CA . GLY B 1 137 ? 4.883 20.5 1.133 1 95.69 137 GLY B CA 1
ATOM 3929 C C . GLY B 1 137 ? 5.586 21.828 1.088 1 95.69 137 GLY B C 1
ATOM 3930 O O . GLY B 1 137 ? 6.449 22.062 0.236 1 95.69 137 GLY B O 1
ATOM 3931 N N . VAL B 1 138 ? 5.258 22.672 2.033 1 94.75 138 VAL B N 1
ATOM 3932 C CA . VAL B 1 138 ? 5.969 23.938 2.162 1 94.75 138 VAL B CA 1
ATOM 3933 C C . VAL B 1 138 ? 7.441 23.672 2.465 1 94.75 138 VAL B C 1
ATOM 3935 O O . VAL B 1 138 ? 7.77 22.922 3.391 1 94.75 138 VAL B O 1
ATOM 3938 N N . ASP B 1 139 ? 8.297 24.281 1.642 1 93.62 139 ASP B N 1
ATOM 3939 C CA . ASP B 1 139 ? 9.695 23.875 1.692 1 93.62 139 ASP B CA 1
ATOM 3940 C C . ASP B 1 139 ? 10.617 25.062 1.938 1 93.62 139 ASP B C 1
ATOM 3942 O O . ASP B 1 139 ? 11.203 25.609 1 1 93.62 139 ASP B O 1
ATOM 3946 N N . PRO B 1 140 ? 10.875 25.328 3.184 1 92.5 140 PRO B N 1
ATOM 3947 C CA . PRO B 1 140 ? 11.883 26.344 3.512 1 92.5 140 PRO B CA 1
ATOM 3948 C C . PRO B 1 140 ? 13.281 25.75 3.666 1 92.5 140 PRO B C 1
ATOM 3950 O O . PRO B 1 140 ? 14.234 26.469 3.963 1 92.5 140 PRO B O 1
ATOM 3953 N N . LEU B 1 141 ? 13.398 24.469 3.471 1 92.94 141 LEU B N 1
ATOM 3954 C CA . LEU B 1 141 ? 14.594 23.766 3.928 1 92.94 141 LEU B CA 1
ATOM 3955 C C . LEU B 1 141 ? 15.5 23.422 2.754 1 92.94 141 LEU B C 1
ATOM 3957 O O . LEU B 1 141 ? 16.719 23.453 2.881 1 92.94 141 LEU B O 1
ATOM 3961 N N . SER B 1 142 ? 14.945 23.047 1.62 1 91.94 142 SER B N 1
ATOM 3962 C CA . SER B 1 142 ? 15.719 22.438 0.54 1 91.94 142 SER B CA 1
ATOM 3963 C C . SER B 1 142 ? 16.812 23.391 0.04 1 91.94 142 SER B C 1
ATOM 3965 O O . SER B 1 142 ? 17.938 22.969 -0.213 1 91.94 142 SER B O 1
ATOM 3967 N N . GLY B 1 143 ? 16.469 24.703 -0.111 1 90.5 143 GLY B N 1
ATOM 3968 C CA . GLY B 1 143 ? 17.469 25.672 -0.567 1 90.5 143 GLY B CA 1
ATOM 3969 C C . GLY B 1 143 ? 18.688 25.734 0.317 1 90.5 143 GLY B C 1
ATOM 3970 O O . GLY B 1 143 ? 19.797 25.391 -0.117 1 90.5 143 GLY B O 1
ATOM 3971 N N . PRO B 1 144 ? 18.469 26.078 1.564 1 90.19 144 PRO B N 1
ATOM 3972 C CA . PRO B 1 144 ? 19.594 26.125 2.506 1 90.19 144 PRO B CA 1
ATOM 3973 C C . PRO B 1 144 ? 20.312 24.797 2.637 1 90.19 144 PRO B C 1
ATOM 3975 O O . PRO B 1 144 ? 21.547 24.75 2.75 1 90.19 144 PRO B O 1
ATOM 3978 N N . SER B 1 145 ? 19.562 23.719 2.639 1 91.19 145 SER B N 1
ATOM 3979 C CA . SER B 1 145 ? 20.172 22.406 2.77 1 91.19 145 SER B CA 1
ATOM 3980 C C . SER B 1 145 ? 21.109 22.094 1.599 1 91.19 145 SER B C 1
ATOM 3982 O O . SER B 1 145 ? 22.234 21.656 1.797 1 91.19 145 SER B O 1
ATOM 3984 N N . ARG B 1 146 ? 20.688 22.359 0.429 1 92.31 146 ARG B N 1
ATOM 3985 C CA . ARG B 1 146 ? 21.484 22.062 -0.757 1 92.31 146 ARG B CA 1
ATOM 3986 C C . ARG B 1 146 ? 22.719 22.953 -0.814 1 92.31 146 ARG B C 1
ATOM 3988 O O . ARG B 1 146 ? 23.797 22.5 -1.222 1 92.31 146 ARG B O 1
ATOM 3995 N N . ALA B 1 147 ? 22.547 24.156 -0.457 1 91.62 147 ALA B N 1
ATOM 3996 C CA . ALA B 1 147 ? 23.688 25.062 -0.422 1 91.62 147 ALA B CA 1
ATOM 3997 C C . ALA B 1 147 ? 24.766 24.547 0.53 1 91.62 147 ALA B C 1
ATOM 3999 O O . ALA B 1 147 ? 25.953 24.516 0.182 1 91.62 147 ALA B O 1
ATOM 4000 N N . SER B 1 148 ? 24.344 24.188 1.673 1 92.88 148 SER B N 1
ATOM 4001 C CA . SER B 1 148 ? 25.266 23.641 2.662 1 92.88 148 SER B CA 1
ATOM 4002 C C . SER B 1 148 ? 25.844 22.312 2.193 1 92.88 148 SER B C 1
ATOM 4004 O O . SER B 1 148 ? 27.047 22.062 2.338 1 92.88 148 SER B O 1
ATOM 4006 N N . ALA B 1 149 ? 25.047 21.5 1.612 1 94.5 149 ALA B N 1
ATOM 4007 C CA . ALA B 1 149 ? 25.453 20.172 1.189 1 94.5 149 ALA B CA 1
ATOM 4008 C C . ALA B 1 149 ? 26.469 20.234 0.053 1 94.5 149 ALA B C 1
ATOM 4010 O O . ALA B 1 149 ? 27.344 19.375 -0.055 1 94.5 149 ALA B O 1
ATOM 4011 N N . ARG B 1 150 ? 26.344 21.203 -0.817 1 95.44 150 ARG B N 1
ATOM 4012 C CA . ARG B 1 150 ? 27.297 21.359 -1.914 1 95.44 150 ARG B CA 1
ATOM 4013 C C . ARG B 1 150 ? 28.734 21.484 -1.39 1 95.44 150 ARG B C 1
ATOM 4015 O O . ARG B 1 150 ? 29.656 20.922 -1.979 1 95.44 150 ARG B O 1
ATOM 4022 N N . ASN B 1 151 ? 28.812 22.141 -0.3 1 94.19 151 ASN B N 1
ATOM 4023 C CA . ASN B 1 151 ? 30.141 22.266 0.312 1 94.19 151 ASN B CA 1
ATOM 4024 C C . ASN B 1 151 ? 30.531 21 1.066 1 94.19 151 ASN B C 1
ATOM 4026 O O . ASN B 1 151 ? 31.641 20.484 0.877 1 94.19 151 ASN B O 1
ATOM 4030 N N . PHE B 1 152 ? 29.625 20.547 1.803 1 94.19 152 PHE B N 1
ATOM 4031 C CA . PHE B 1 152 ? 29.922 19.438 2.713 1 94.19 152 PHE B CA 1
ATOM 4032 C C . PHE B 1 152 ? 30.203 18.156 1.938 1 94.19 152 PHE B C 1
ATOM 4034 O O . PHE B 1 152 ? 31.062 17.375 2.332 1 94.19 152 PHE B O 1
ATOM 4041 N N . LEU B 1 153 ? 29.469 17.953 0.849 1 95.75 153 LEU B N 1
ATOM 4042 C CA . LEU B 1 153 ? 29.562 16.703 0.11 1 95.75 153 LEU B CA 1
ATOM 4043 C C . LEU B 1 153 ? 30.484 16.859 -1.099 1 95.75 153 LEU B C 1
ATOM 4045 O O . LEU B 1 153 ? 30.625 15.922 -1.894 1 95.75 153 LEU B O 1
ATOM 4049 N N . HIS B 1 154 ? 31.172 17.984 -1.261 1 95.94 154 HIS B N 1
ATOM 4050 C CA . HIS B 1 154 ? 31.984 18.266 -2.436 1 95.94 154 HIS B CA 1
ATOM 4051 C C . HIS B 1 154 ? 33.062 17.219 -2.625 1 95.94 154 HIS B C 1
ATOM 4053 O O . HIS B 1 154 ? 33.188 16.625 -3.697 1 95.94 154 HIS B O 1
ATOM 4059 N N . GLY B 1 155 ? 33.844 17.047 -1.595 1 95.19 155 GLY B N 1
ATOM 4060 C CA . GLY B 1 155 ? 34.906 16.062 -1.689 1 95.19 155 GLY B CA 1
ATOM 4061 C C . GLY B 1 155 ? 34.438 14.68 -2.059 1 95.19 155 GLY B C 1
ATOM 4062 O O . GLY B 1 155 ? 35.031 13.992 -2.877 1 95.19 155 GLY B O 1
ATOM 4063 N N . THR B 1 156 ? 33.312 14.328 -1.433 1 95.94 156 THR B N 1
ATOM 4064 C CA . THR B 1 156 ? 32.719 13.023 -1.714 1 95.94 156 THR B CA 1
ATOM 4065 C C . THR B 1 156 ? 32.312 12.93 -3.178 1 95.94 156 THR B C 1
ATOM 4067 O O . THR B 1 156 ? 32.594 11.93 -3.844 1 95.94 156 THR B O 1
ATOM 4070 N N . CYS B 1 157 ? 31.688 13.945 -3.729 1 97.31 157 CYS B N 1
ATOM 4071 C CA . CYS B 1 157 ? 31.234 13.969 -5.113 1 97.31 157 CYS B CA 1
ATOM 4072 C C . CYS B 1 157 ? 32.406 13.922 -6.078 1 97.31 157 CYS B C 1
ATOM 4074 O O . CYS B 1 157 ? 32.406 13.156 -7.047 1 97.31 157 CYS B O 1
ATOM 4076 N N . VAL B 1 158 ? 33.469 14.578 -5.746 1 96.69 158 VAL B N 1
ATOM 4077 C CA . VAL B 1 158 ? 34.625 14.633 -6.602 1 96.69 158 VAL B CA 1
ATOM 4078 C C . VAL B 1 158 ? 35.312 13.258 -6.648 1 96.69 158 VAL B C 1
ATOM 4080 O O . VAL B 1 158 ? 35.719 12.797 -7.719 1 96.69 158 VAL B O 1
ATOM 4083 N N . ARG B 1 159 ? 35.375 12.648 -5.543 1 96.5 159 ARG B N 1
ATOM 4084 C CA . ARG B 1 159 ? 35.969 11.32 -5.484 1 96.5 159 ARG B CA 1
ATOM 4085 C C . ARG B 1 159 ? 35.156 10.32 -6.297 1 96.5 159 ARG B C 1
ATOM 4087 O O . ARG B 1 159 ? 35.688 9.297 -6.746 1 96.5 159 ARG B O 1
ATOM 4094 N N . LEU B 1 160 ? 33.875 10.625 -6.539 1 96.88 160 LEU B N 1
ATOM 4095 C CA . LEU B 1 160 ? 33 9.742 -7.305 1 96.88 160 LEU B CA 1
ATOM 4096 C C . LEU B 1 160 ? 33 10.148 -8.773 1 96.88 160 LEU B C 1
ATOM 4098 O O . LEU B 1 160 ? 32.219 9.578 -9.57 1 96.88 160 LEU B O 1
ATOM 4102 N N . GLY B 1 161 ? 33.688 11.156 -9.117 1 97.38 161 GLY B N 1
ATOM 4103 C CA . GLY B 1 161 ? 33.812 11.57 -10.508 1 97.38 161 GLY B CA 1
ATOM 4104 C C . GLY B 1 161 ? 32.812 12.625 -10.906 1 97.38 161 GLY B C 1
ATOM 4105 O O . GLY B 1 161 ? 32.562 12.828 -12.102 1 97.38 161 GLY B O 1
ATOM 4106 N N . LEU B 1 162 ? 32.281 13.266 -9.891 1 97.81 162 LEU B N 1
ATOM 4107 C CA . LEU B 1 162 ? 31.281 14.297 -10.172 1 97.81 162 LEU B CA 1
ATOM 4108 C C . LEU B 1 162 ? 31.844 15.688 -9.922 1 97.81 162 LEU B C 1
ATOM 4110 O O . LEU B 1 162 ? 32.781 15.844 -9.117 1 97.81 162 LEU B O 1
ATOM 4114 N N . ASP B 1 163 ? 31.328 16.703 -10.5 1 96 163 ASP B N 1
ATOM 4115 C CA . ASP B 1 163 ? 31.797 18.078 -10.352 1 96 163 ASP B CA 1
ATOM 4116 C C . ASP B 1 163 ? 31.281 18.703 -9.062 1 96 163 ASP B C 1
ATOM 4118 O O . ASP B 1 163 ? 31.75 19.766 -8.648 1 96 163 ASP B O 1
ATOM 4122 N N . GLY B 1 164 ? 30.359 18.094 -8.492 1 96.19 164 GLY B N 1
ATOM 4123 C CA . GLY B 1 164 ? 29.672 18.562 -7.305 1 96.19 164 GLY B CA 1
ATOM 4124 C C . GLY B 1 164 ? 28.359 17.844 -7.051 1 96.19 164 GLY B C 1
ATOM 4125 O O . GLY B 1 164 ? 28.094 16.812 -7.672 1 96.19 164 GLY B O 1
ATOM 4126 N N . LEU B 1 165 ? 27.641 18.406 -6.09 1 96.81 165 LEU B N 1
ATOM 4127 C CA . LEU B 1 165 ? 26.344 17.812 -5.793 1 96.81 165 LEU B CA 1
ATOM 4128 C C . LEU B 1 165 ? 25.359 18.031 -6.949 1 96.81 165 LEU B C 1
ATOM 4130 O O . LEU B 1 165 ? 25.031 19.172 -7.281 1 96.81 165 LEU B O 1
ATOM 4134 N N . PRO B 1 166 ? 24.891 16.984 -7.547 1 97.19 166 PRO B N 1
ATOM 4135 C CA . PRO B 1 166 ? 24 17.156 -8.695 1 97.19 166 PRO B CA 1
ATOM 4136 C C . PRO B 1 166 ? 22.609 17.656 -8.289 1 97.19 166 PRO B C 1
ATOM 4138 O O . PRO B 1 166 ? 22.125 17.312 -7.215 1 97.19 166 PRO B O 1
ATOM 4141 N N . ASP B 1 167 ? 22.031 18.453 -9.148 1 95.25 167 ASP B N 1
ATOM 4142 C CA . ASP B 1 167 ? 20.625 18.797 -9.016 1 95.25 167 ASP B CA 1
ATOM 4143 C C . ASP B 1 167 ? 19.734 17.688 -9.555 1 95.25 167 ASP B C 1
ATOM 4145 O O . ASP B 1 167 ? 20.125 16.938 -10.453 1 95.25 167 ASP B O 1
ATOM 4149 N N . PRO B 1 168 ? 18.562 17.531 -8.969 1 95.94 168 PRO B N 1
ATOM 4150 C CA . PRO B 1 168 ? 17.641 16.562 -9.578 1 95.94 168 PRO B CA 1
ATOM 4151 C C . PRO B 1 168 ? 17.203 16.969 -10.984 1 95.94 168 PRO B C 1
ATOM 4153 O O . PRO B 1 168 ? 17.141 18.156 -11.297 1 95.94 168 PRO B O 1
ATOM 4156 N N . ASP B 1 169 ? 16.875 15.992 -11.805 1 97.12 169 ASP B N 1
ATOM 4157 C CA . ASP B 1 169 ? 16.406 16.25 -13.164 1 97.12 169 ASP B CA 1
ATOM 4158 C C . ASP B 1 169 ? 14.977 16.781 -13.164 1 97.12 169 ASP B C 1
ATOM 4160 O O . ASP B 1 169 ? 14.57 17.469 -14.102 1 97.12 169 ASP B O 1
ATOM 4164 N N . LEU B 1 170 ? 14.242 16.453 -12.164 1 97.44 170 LEU B N 1
ATOM 4165 C CA . LEU B 1 170 ? 12.859 16.891 -11.984 1 97.44 170 LEU B CA 1
ATOM 4166 C C . LEU B 1 170 ? 12.531 17.047 -10.508 1 97.44 170 LEU B C 1
ATOM 4168 O O . LEU B 1 170 ? 12.883 16.188 -9.688 1 97.44 170 LEU B O 1
ATOM 4172 N N . LEU B 1 171 ? 12.008 18.188 -10.148 1 97.25 171 LEU B N 1
ATOM 4173 C CA . LEU B 1 171 ? 11.5 18.438 -8.805 1 97.25 171 LEU B CA 1
ATOM 4174 C C . LEU B 1 171 ? 9.977 18.5 -8.805 1 97.25 171 LEU B C 1
ATOM 4176 O O . LEU B 1 171 ? 9.383 19.297 -9.531 1 97.25 171 LEU B O 1
ATOM 4180 N N . LEU B 1 172 ? 9.359 17.625 -8.031 1 98 172 LEU B N 1
ATOM 4181 C CA . LEU B 1 172 ? 7.902 17.594 -7.914 1 98 172 LEU B CA 1
ATOM 4182 C C . LEU B 1 172 ? 7.441 18.328 -6.656 1 98 172 LEU B C 1
ATOM 4184 O O . LEU B 1 172 ? 8.008 18.141 -5.582 1 98 172 LEU B O 1
ATOM 4188 N N . ASP B 1 173 ? 6.488 19.172 -6.824 1 97.5 173 ASP B N 1
ATOM 4189 C CA . ASP B 1 173 ? 6.016 20.047 -5.758 1 97.5 173 ASP B CA 1
ATOM 4190 C C . ASP B 1 173 ? 4.527 19.844 -5.492 1 97.5 173 ASP B C 1
ATOM 4192 O O . ASP B 1 173 ? 3.688 20.156 -6.336 1 97.5 173 ASP B O 1
ATOM 4196 N N . PRO B 1 174 ? 4.172 19.375 -4.289 1 96.69 174 PRO B N 1
ATOM 4197 C CA . PRO B 1 174 ? 2.758 19.125 -3.996 1 96.69 174 PRO B CA 1
ATOM 4198 C C . PRO B 1 174 ? 2.025 20.359 -3.494 1 96.69 174 PRO B C 1
ATOM 4200 O O . PRO B 1 174 ? 0.821 20.312 -3.234 1 96.69 174 PRO B O 1
ATOM 4203 N N . CYS B 1 175 ? 2.664 21.469 -3.338 1 96.06 175 CYS B N 1
ATOM 4204 C CA . CYS B 1 175 ? 2.055 22.672 -2.771 1 96.06 175 CYS B CA 1
ATOM 4205 C C . CYS B 1 175 ? 1.183 23.375 -3.803 1 96.06 175 CYS B C 1
ATOM 4207 O O . CYS B 1 175 ? 1.63 23.641 -4.918 1 96.06 175 CYS B O 1
ATOM 4209 N N . PRO B 1 176 ? -0.05 23.656 -3.393 1 96.31 176 PRO B N 1
ATOM 4210 C CA . PRO B 1 176 ? -0.754 24.625 -4.246 1 96.31 176 PRO B CA 1
ATOM 4211 C C . PRO B 1 176 ? -0.039 25.969 -4.336 1 96.31 176 PRO B C 1
ATOM 4213 O O . PRO B 1 176 ? 0.744 26.312 -3.449 1 96.31 176 PRO B O 1
ATOM 4216 N N . PRO B 1 177 ? -0.269 26.672 -5.344 1 94.5 177 PRO B N 1
ATOM 4217 C CA . PRO B 1 177 ? 0.486 27.906 -5.598 1 94.5 177 PRO B CA 1
ATOM 4218 C C . PRO B 1 177 ? 0.487 28.844 -4.402 1 94.5 177 PRO B C 1
ATOM 4220 O O . PRO B 1 177 ? 1.524 29.422 -4.07 1 94.5 177 PRO B O 1
ATOM 4223 N N . ALA B 1 178 ? -0.563 28.953 -3.656 1 96 178 ALA B N 1
ATOM 4224 C CA . ALA B 1 178 ? -0.702 29.891 -2.549 1 96 178 ALA B CA 1
ATOM 4225 C C . ALA B 1 178 ? 0.209 29.516 -1.387 1 96 178 ALA B C 1
ATOM 4227 O O . ALA B 1 178 ? 0.5 30.344 -0.519 1 96 178 ALA B O 1
ATOM 4228 N N . LEU B 1 179 ? 0.678 28.266 -1.396 1 97.12 179 LEU B N 1
ATOM 4229 C CA . LEU B 1 179 ? 1.468 27.797 -0.264 1 97.12 179 LEU B CA 1
ATOM 4230 C C . LEU B 1 179 ? 2.932 27.625 -0.656 1 97.12 179 LEU B C 1
ATOM 4232 O O . LEU B 1 179 ? 3.744 27.156 0.147 1 97.12 179 LEU B O 1
ATOM 4236 N N . ARG B 1 180 ? 3.287 27.984 -1.812 1 95.06 180 ARG B N 1
ATOM 4237 C CA . ARG B 1 180 ? 4.68 27.875 -2.236 1 95.06 180 ARG B CA 1
ATOM 4238 C C . ARG B 1 180 ? 5.559 28.891 -1.512 1 95.06 180 ARG B C 1
ATOM 4240 O O . ARG B 1 180 ? 5.266 30.078 -1.512 1 95.06 180 ARG B O 1
ATOM 4247 N N . HIS B 1 181 ? 6.527 28.344 -0.9 1 93.62 181 HIS B N 1
ATOM 4248 C CA . HIS B 1 181 ? 7.465 29.234 -0.209 1 93.62 181 HIS B CA 1
ATOM 4249 C C . HIS B 1 181 ? 8.242 30.094 -1.196 1 93.62 181 HIS B C 1
ATOM 4251 O O . HIS B 1 181 ? 8.727 29.594 -2.213 1 93.62 181 HIS B O 1
ATOM 4257 N N . PRO B 1 182 ? 8.453 31.266 -0.915 1 90.06 182 PRO B N 1
ATOM 4258 C CA . PRO B 1 182 ? 9.062 32.188 -1.874 1 90.06 182 PRO B CA 1
ATOM 4259 C C . PRO B 1 182 ? 10.492 31.797 -2.238 1 90.06 182 PRO B C 1
ATOM 4261 O O . PRO B 1 182 ? 10.953 32.094 -3.348 1 90.06 182 PRO B O 1
ATOM 4264 N N . THR B 1 183 ? 11.117 31.141 -1.358 1 88.31 183 THR B N 1
ATOM 4265 C CA . THR B 1 183 ? 12.523 30.828 -1.616 1 88.31 183 THR B CA 1
ATOM 4266 C C . THR B 1 183 ? 12.664 29.406 -2.152 1 88.31 183 THR B C 1
ATOM 4268 O O . THR B 1 183 ? 13.773 28.953 -2.455 1 88.31 183 THR B O 1
ATOM 4271 N N . ALA B 1 184 ? 11.602 28.703 -2.229 1 89.56 184 ALA B N 1
ATOM 4272 C CA . ALA B 1 184 ? 11.688 27.328 -2.729 1 89.56 184 ALA B CA 1
ATOM 4273 C C . ALA B 1 184 ? 11.961 27.312 -4.23 1 89.56 184 ALA B C 1
ATOM 4275 O O . ALA B 1 184 ? 11.344 28.062 -4.988 1 89.56 184 ALA B O 1
ATOM 4276 N N . PRO B 1 185 ? 12.906 26.484 -4.645 1 87.69 185 PRO B N 1
ATOM 4277 C CA . PRO B 1 185 ? 13.102 26.359 -6.09 1 87.69 185 PRO B CA 1
ATOM 4278 C C . PRO B 1 185 ? 11.828 25.922 -6.816 1 87.69 185 PRO B C 1
ATOM 4280 O O . PRO B 1 185 ? 11.023 25.172 -6.266 1 87.69 185 PRO B O 1
ATOM 4283 N N . PRO B 1 186 ? 11.688 26.422 -7.996 1 89.5 186 PRO B N 1
ATOM 4284 C CA . PRO B 1 186 ? 10.492 26.031 -8.742 1 89.5 186 PRO B CA 1
ATOM 4285 C C . PRO B 1 186 ? 10.43 24.531 -9.016 1 89.5 186 PRO B C 1
ATOM 4287 O O . PRO B 1 186 ? 11.445 23.906 -9.328 1 89.5 186 PRO B O 1
ATOM 4290 N N . GLY B 1 187 ? 9.336 23.953 -8.805 1 94.25 187 GLY B N 1
ATOM 4291 C CA . GLY B 1 187 ? 9.094 22.547 -9.078 1 94.25 187 GLY B CA 1
ATOM 4292 C C . GLY B 1 187 ? 7.875 22.312 -9.953 1 94.25 187 GLY B C 1
ATOM 4293 O O . GLY B 1 187 ? 7.109 23.25 -10.227 1 94.25 187 GLY B O 1
ATOM 4294 N N . SER B 1 188 ? 7.75 21.156 -10.57 1 96.62 188 SER B N 1
ATOM 4295 C CA . SER B 1 188 ? 6.562 20.734 -11.312 1 96.62 188 SER B CA 1
ATOM 4296 C C . SER B 1 188 ? 5.445 20.312 -10.367 1 96.62 188 SER B C 1
ATOM 4298 O O . SER B 1 188 ? 5.695 19.641 -9.367 1 96.62 188 SER B O 1
ATOM 4300 N N . PRO B 1 189 ? 4.219 20.766 -10.648 1 97.06 189 PRO B N 1
ATOM 4301 C CA . PRO B 1 189 ? 3.109 20.453 -9.75 1 97.06 189 PRO B CA 1
ATOM 4302 C C . PRO B 1 189 ? 2.822 18.953 -9.672 1 97.06 189 PRO B C 1
ATOM 4304 O O . PRO B 1 189 ? 2.918 18.25 -10.68 1 97.06 189 PRO B O 1
ATOM 4307 N N . LEU B 1 190 ? 2.582 18.484 -8.531 1 97.06 190 LEU B N 1
ATOM 4308 C CA . LEU B 1 190 ? 2.109 17.156 -8.203 1 97.06 190 LEU B CA 1
ATOM 4309 C C . LEU B 1 190 ? 0.944 17.219 -7.219 1 97.06 190 LEU B C 1
ATOM 4311 O O . LEU B 1 190 ? 1.114 17.641 -6.074 1 97.06 190 LEU B O 1
ATOM 4315 N N . GLY B 1 191 ? -0.24 16.828 -7.715 1 95.62 191 GLY B N 1
ATOM 4316 C CA . GLY B 1 191 ? -1.368 16.812 -6.797 1 95.62 191 GLY B CA 1
ATOM 4317 C C . GLY B 1 191 ? -1.142 15.914 -5.594 1 95.62 191 GLY B C 1
ATOM 4318 O O . GLY B 1 191 ? -0.631 14.797 -5.727 1 95.62 191 GLY B O 1
ATOM 4319 N N . HIS B 1 192 ? -1.475 16.422 -4.41 1 95.31 192 HIS B N 1
ATOM 4320 C CA . HIS B 1 192 ? -1.326 15.664 -3.17 1 95.31 192 HIS B CA 1
ATOM 4321 C C . HIS B 1 192 ? -2.443 14.641 -3.016 1 95.31 192 HIS B C 1
ATOM 4323 O O . HIS B 1 192 ? -3.625 14.992 -3.072 1 95.31 192 HIS B O 1
ATOM 4329 N N . VAL B 1 193 ? -2.072 13.406 -2.922 1 94.62 193 VAL B N 1
ATOM 4330 C CA . VAL B 1 193 ? -2.959 12.32 -2.512 1 94.62 193 VAL B CA 1
ATOM 4331 C C . VAL B 1 193 ? -2.621 11.891 -1.087 1 94.62 193 VAL B C 1
ATOM 4333 O O . VAL B 1 193 ? -1.501 11.453 -0.812 1 94.62 193 VAL B O 1
ATOM 4336 N N . PRO B 1 194 ? -3.625 12.055 -0.211 1 94.25 194 PRO B N 1
ATOM 4337 C CA . PRO B 1 194 ? -3.314 11.805 1.199 1 94.25 194 PRO B CA 1
ATOM 4338 C C . PRO B 1 194 ? -2.953 10.352 1.481 1 94.25 194 PRO B C 1
ATOM 4340 O O . PRO B 1 194 ? -3.625 9.438 0.991 1 94.25 194 PRO B O 1
ATOM 4343 N N . TYR B 1 195 ? -1.891 10.125 2.139 1 94.81 195 TYR B N 1
ATOM 4344 C CA . TYR B 1 195 ? -1.503 8.891 2.814 1 94.81 195 TYR B CA 1
ATOM 4345 C C . TYR B 1 195 ? -0.977 9.18 4.215 1 94.81 195 TYR B C 1
ATOM 4347 O O . TYR B 1 195 ? 0.134 9.695 4.375 1 94.81 195 TYR B O 1
ATOM 4355 N N . ASN B 1 196 ? -1.741 8.789 5.176 1 92.81 196 ASN B N 1
ATOM 4356 C CA . ASN B 1 196 ? -1.4 9.086 6.562 1 92.81 196 ASN B CA 1
ATOM 4357 C C . ASN B 1 196 ? -1.165 7.809 7.367 1 92.81 196 ASN B C 1
ATOM 4359 O O . ASN B 1 196 ? -1.407 7.773 8.57 1 92.81 196 ASN B O 1
ATOM 4363 N N . GLY B 1 197 ? -0.758 6.73 6.668 1 88.44 197 GLY B N 1
ATOM 4364 C CA . GLY B 1 197 ? -0.508 5.453 7.32 1 88.44 197 GLY B CA 1
ATOM 4365 C C . GLY B 1 197 ? -1.66 4.477 7.184 1 88.44 197 GLY B C 1
ATOM 4366 O O . GLY B 1 197 ? -2.58 4.699 6.395 1 88.44 197 GLY B O 1
ATOM 4367 N N . VAL B 1 198 ? -1.443 3.361 7.863 1 83.19 198 VAL B N 1
ATOM 4368 C CA . VAL B 1 198 ? -2.455 2.311 7.832 1 83.19 198 VAL B CA 1
ATOM 4369 C C . VAL B 1 198 ? -3.023 2.1 9.234 1 83.19 198 VAL B C 1
ATOM 4371 O O . VAL B 1 198 ? -2.301 2.205 10.227 1 83.19 198 VAL B O 1
ATOM 4374 N N . GLY B 1 199 ? -4.238 1.976 9.336 1 78.88 199 GLY B N 1
ATOM 4375 C CA . GLY B 1 199 ? -4.898 1.744 10.609 1 78.88 199 GLY B CA 1
ATOM 4376 C C . GLY B 1 199 ? -6.379 1.462 10.477 1 78.88 199 GLY B C 1
ATOM 4377 O O . GLY B 1 199 ? -6.91 1.426 9.359 1 78.88 199 GLY B O 1
ATOM 4378 N N . THR B 1 200 ? -6.938 1.156 11.617 1 78.62 200 THR B N 1
ATOM 4379 C CA . THR B 1 200 ? -8.367 0.877 11.672 1 78.62 200 THR B CA 1
ATOM 4380 C C . THR B 1 200 ? -9.125 2.064 12.258 1 78.62 200 THR B C 1
ATOM 4382 O O . THR B 1 200 ? -8.711 2.637 13.266 1 78.62 200 THR B O 1
ATOM 4385 N N . VAL B 1 201 ? -10.156 2.453 11.555 1 81.62 201 VAL B N 1
ATOM 4386 C CA . VAL B 1 201 ? -11 3.535 12.047 1 81.62 201 VAL B CA 1
ATOM 4387 C C . VAL B 1 201 ? -12.141 2.957 12.883 1 81.62 201 VAL B C 1
ATOM 4389 O O . VAL B 1 201 ? -12.906 2.117 12.406 1 81.62 201 VAL B O 1
ATOM 4392 N N . PRO B 1 202 ? -12.188 3.398 14.109 1 84.25 202 PRO B N 1
ATOM 4393 C CA . PRO B 1 202 ? -13.328 2.943 14.898 1 84.25 202 PRO B CA 1
ATOM 4394 C C . PRO B 1 202 ? -14.672 3.258 14.242 1 84.25 202 PRO B C 1
ATOM 4396 O O . PRO B 1 202 ? -14.797 4.273 13.555 1 84.25 202 PRO B O 1
ATOM 4399 N N . GLU B 1 203 ? -15.625 2.42 14.531 1 81.19 203 GLU B N 1
ATOM 4400 C CA . GLU B 1 203 ? -16.922 2.5 13.875 1 81.19 203 GLU B CA 1
ATOM 4401 C C . GLU B 1 203 ? -17.578 3.867 14.086 1 81.19 203 GLU B C 1
ATOM 4403 O O . GLU B 1 203 ? -18.094 4.465 13.141 1 81.19 203 GLU B O 1
ATOM 4408 N N . TRP B 1 204 ? -17.453 4.387 15.258 1 85.44 204 TRP B N 1
ATOM 4409 C CA . TRP B 1 204 ? -18.141 5.637 15.578 1 85.44 204 TRP B CA 1
ATOM 4410 C C . TRP B 1 204 ? -17.516 6.805 14.82 1 85.44 204 TRP B C 1
ATOM 4412 O O . TRP B 1 204 ? -18.156 7.84 14.625 1 85.44 204 TRP B O 1
ATOM 4422 N N . LEU B 1 205 ? -16.281 6.668 14.469 1 87.12 205 LEU B N 1
ATOM 4423 C CA . LEU B 1 205 ? -15.555 7.723 13.773 1 87.12 205 LEU B CA 1
ATOM 4424 C C . LEU B 1 205 ? -15.844 7.691 12.273 1 87.12 205 LEU B C 1
ATOM 4426 O O . LEU B 1 205 ? -15.555 8.648 11.562 1 87.12 205 LEU B O 1
ATOM 4430 N N . ARG B 1 206 ? -16.578 6.656 11.859 1 79.31 206 ARG B N 1
ATOM 4431 C CA . ARG B 1 206 ? -16.891 6.508 10.438 1 79.31 206 ARG B CA 1
ATOM 4432 C C . ARG B 1 206 ? -18.203 7.207 10.102 1 79.31 206 ARG B C 1
ATOM 4434 O O . ARG B 1 206 ? -18.547 7.348 8.922 1 79.31 206 ARG B O 1
ATOM 4441 N N . VAL B 1 207 ? -18.891 7.664 11.164 1 79.88 207 VAL B N 1
ATOM 4442 C CA . VAL B 1 207 ? -20.172 8.32 10.922 1 79.88 207 VAL B CA 1
ATOM 4443 C C . VAL B 1 207 ? -20.047 9.82 11.195 1 79.88 207 VAL B C 1
ATOM 4445 O O . VAL B 1 207 ? -19.234 10.242 12.023 1 79.88 207 VAL B O 1
ATOM 4448 N N . PRO B 1 208 ? -20.859 10.547 10.5 1 84.75 208 PRO B N 1
ATOM 4449 C CA . PRO B 1 208 ? -20.844 11.992 10.734 1 84.75 208 PRO B CA 1
ATOM 4450 C C . PRO B 1 208 ? -21.219 12.359 12.172 1 84.75 208 PRO B C 1
ATOM 4452 O O . PRO B 1 208 ? -21.891 11.594 12.852 1 84.75 208 PRO B O 1
ATOM 4455 N N . ALA B 1 209 ? -20.625 13.508 12.578 1 87.69 209 ALA B N 1
ATOM 4456 C CA . ALA B 1 209 ? -21.031 14.039 13.875 1 87.69 209 ALA B CA 1
ATOM 4457 C C . ALA B 1 209 ? -22.531 14.266 13.938 1 87.69 209 ALA B C 1
ATOM 4459 O O . ALA B 1 209 ? -23.188 14.461 12.906 1 87.69 209 ALA B O 1
ATOM 4460 N N . PRO B 1 210 ? -23.062 14.156 15.164 1 87.38 210 PRO B N 1
ATOM 4461 C CA . PRO B 1 210 ? -24.484 14.461 15.305 1 87.38 210 PRO B CA 1
ATOM 4462 C C . PRO B 1 210 ? -24.859 15.836 14.75 1 87.38 210 PRO B C 1
ATOM 4464 O O . PRO B 1 210 ? -24 16.719 14.648 1 87.38 210 PRO B O 1
ATOM 4467 N N . GLN B 1 211 ? -26.094 15.93 14.414 1 90.12 211 GLN B N 1
ATOM 4468 C CA . GLN B 1 211 ? -26.578 17.203 13.883 1 90.12 211 GLN B CA 1
ATOM 4469 C C . GLN B 1 211 ? -26.281 18.344 14.844 1 90.12 211 GLN B C 1
ATOM 4471 O O . GLN B 1 211 ? -26.516 18.219 16.047 1 90.12 211 GLN B O 1
ATOM 4476 N N . GLY B 1 212 ? -25.719 19.344 14.375 1 92.56 212 GLY B N 1
ATOM 4477 C CA . GLY B 1 212 ? -25.453 20.531 15.172 1 92.56 212 GLY B CA 1
ATOM 4478 C C . GLY B 1 212 ? -24.109 20.484 15.867 1 92.56 212 GLY B C 1
ATOM 4479 O O . GLY B 1 212 ? -23.688 21.469 16.484 1 92.56 212 GLY B O 1
ATOM 4480 N N . VAL B 1 213 ? -23.422 19.422 15.789 1 95.75 213 VAL B N 1
ATOM 4481 C CA . VAL B 1 213 ? -22.125 19.281 16.438 1 95.75 213 VAL B CA 1
ATOM 4482 C C . VAL B 1 213 ? -21.016 19.297 15.383 1 95.75 213 VAL B C 1
ATOM 4484 O O . VAL B 1 213 ? -21.094 18.562 14.391 1 95.75 213 VAL B O 1
ATOM 4487 N N . ARG B 1 214 ? -20.047 20.188 15.555 1 97.12 214 ARG B N 1
ATOM 4488 C CA . ARG B 1 214 ? -18.891 20.25 14.68 1 97.12 214 ARG B CA 1
ATOM 4489 C C . ARG B 1 214 ? -17.766 19.359 15.211 1 97.12 214 ARG B C 1
ATOM 4491 O O . ARG B 1 214 ? -17.547 19.297 16.422 1 97.12 214 ARG B O 1
ATOM 4498 N N . ARG B 1 215 ? -17.172 18.719 14.352 1 97.56 215 ARG B N 1
ATOM 4499 C CA . ARG B 1 215 ? -16.094 17.797 14.711 1 97.56 215 ARG B CA 1
ATOM 4500 C C . ARG B 1 215 ? -14.734 18.406 14.367 1 97.56 215 ARG B C 1
ATOM 4502 O O . ARG B 1 215 ? -14.523 18.859 13.242 1 97.56 215 ARG B O 1
ATOM 4509 N N . VAL B 1 216 ? -13.844 18.391 15.344 1 98.75 216 VAL B N 1
ATOM 4510 C CA . VAL B 1 216 ? -12.484 18.891 15.18 1 98.75 216 VAL B CA 1
ATOM 4511 C C . VAL B 1 216 ? -11.484 17.766 15.406 1 98.75 216 VAL B C 1
ATOM 4513 O O . VAL B 1 216 ? -11.508 17.094 16.438 1 98.75 216 VAL B O 1
ATOM 4516 N N . ALA B 1 217 ? -10.633 17.516 14.391 1 98.31 217 ALA B N 1
ATOM 4517 C CA . ALA B 1 217 ? -9.562 16.547 14.547 1 98.31 217 ALA B CA 1
ATOM 4518 C C . ALA B 1 217 ? -8.305 17.188 15.133 1 98.31 217 ALA B C 1
ATOM 4520 O O . ALA B 1 217 ? -7.949 18.312 14.766 1 98.31 217 ALA B O 1
ATOM 4521 N N . VAL B 1 218 ? -7.684 16.5 16.062 1 98.31 218 VAL B N 1
ATOM 4522 C CA . VAL B 1 218 ? -6.438 16.938 16.688 1 98.31 218 VAL B CA 1
ATOM 4523 C C . VAL B 1 218 ? -5.352 15.883 16.453 1 98.31 218 VAL B C 1
ATOM 4525 O O . VAL B 1 218 ? -5.469 14.75 16.922 1 98.31 218 VAL B O 1
ATOM 4528 N N . CYS B 1 219 ? -4.312 16.281 15.734 1 96.62 219 CYS B N 1
ATOM 4529 C CA . CYS B 1 219 ? -3.18 15.398 15.461 1 96.62 219 CYS B CA 1
ATOM 4530 C C . CYS B 1 219 ? -1.868 16.172 15.484 1 96.62 219 CYS B C 1
ATOM 4532 O O . CYS B 1 219 ? -1.592 16.953 14.578 1 96.62 219 CYS B O 1
ATOM 4534 N N . LEU B 1 220 ? -1.079 15.922 16.469 1 94.12 220 LEU B N 1
ATOM 4535 C CA . LEU B 1 220 ? 0.202 16.609 16.562 1 94.12 220 LEU B CA 1
ATOM 4536 C C . LEU B 1 220 ? 1.355 15.672 16.234 1 94.12 220 LEU B C 1
ATOM 4538 O O . LEU B 1 220 ? 2.467 15.844 16.75 1 94.12 220 LEU B O 1
ATOM 4542 N N . GLY B 1 221 ? 1.049 14.617 15.5 1 84.12 221 GLY B N 1
ATOM 4543 C CA . GLY B 1 221 ? 2.074 13.672 15.094 1 84.12 221 GLY B CA 1
ATOM 4544 C C . GLY B 1 221 ? 2.582 12.82 16.234 1 84.12 221 GLY B C 1
ATOM 4545 O O . GLY B 1 221 ? 2.287 13.094 17.406 1 84.12 221 GLY B O 1
ATOM 4546 N N . ASN B 1 222 ? 3.441 11.906 15.945 1 78.06 222 ASN B N 1
ATOM 4547 C CA . ASN B 1 222 ? 3.945 10.969 16.938 1 78.06 222 ASN B CA 1
ATOM 4548 C C . ASN B 1 222 ? 5.156 11.531 17.688 1 78.06 222 ASN B C 1
ATOM 4550 O O . ASN B 1 222 ? 5.402 11.18 18.828 1 78.06 222 ASN B O 1
ATOM 4554 N N . GLN B 1 223 ? 5.801 12.453 17.078 1 82.31 223 GLN B N 1
ATOM 4555 C CA . GLN B 1 223 ? 7.035 12.977 17.641 1 82.31 223 GLN B CA 1
ATOM 4556 C C . GLN B 1 223 ? 6.746 14.039 18.703 1 82.31 223 GLN B C 1
ATOM 4558 O O . GLN B 1 223 ? 7.547 14.25 19.609 1 82.31 223 GLN B O 1
ATOM 4563 N N . THR B 1 224 ? 5.613 14.625 18.609 1 84.56 224 THR B N 1
ATOM 4564 C CA . THR B 1 224 ? 5.297 15.727 19.516 1 84.56 224 THR B CA 1
ATOM 4565 C C . THR B 1 224 ? 5.211 15.25 20.953 1 84.56 224 THR B C 1
ATOM 4567 O O . THR B 1 224 ? 5.754 15.883 21.859 1 84.56 224 THR B O 1
ATOM 4570 N N . LEU B 1 225 ? 4.59 14.141 21.125 1 84.88 225 LEU B N 1
ATOM 4571 C CA . LEU B 1 225 ? 4.445 13.648 22.484 1 84.88 225 LEU B CA 1
ATOM 4572 C C . LEU B 1 225 ? 5.797 13.242 23.062 1 84.88 225 LEU B C 1
ATOM 4574 O O . LEU B 1 225 ? 6.039 13.414 24.266 1 84.88 225 LEU B O 1
ATOM 4578 N N . VAL B 1 226 ? 6.645 12.781 22.219 1 82.44 226 VAL B N 1
ATOM 4579 C CA . VAL B 1 226 ? 7.969 12.367 22.656 1 82.44 226 VAL B CA 1
ATOM 4580 C C . VAL B 1 226 ? 8.812 13.586 23 1 82.44 226 VAL B C 1
ATOM 4582 O O . VAL B 1 226 ? 9.508 13.609 24.016 1 82.44 226 VAL B O 1
ATOM 4585 N N . LEU B 1 227 ? 8.672 14.633 22.25 1 85.25 227 LEU B N 1
ATOM 4586 C CA . LEU B 1 227 ? 9.539 15.797 22.375 1 85.25 227 LEU B CA 1
ATOM 4587 C C . LEU B 1 227 ? 8.938 16.828 23.328 1 85.25 227 LEU B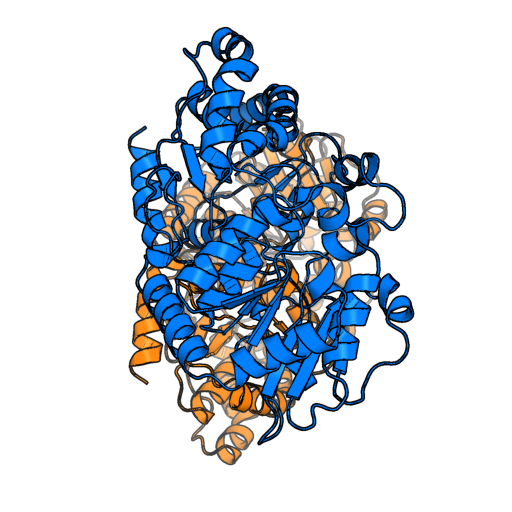 C 1
ATOM 4589 O O . LEU B 1 227 ? 9.664 17.625 23.922 1 85.25 227 LEU B O 1
ATOM 4593 N N . ASN B 1 228 ? 7.609 16.781 23.438 1 83.62 228 ASN B N 1
ATOM 4594 C CA . ASN B 1 228 ? 6.945 17.875 24.141 1 83.62 228 ASN B CA 1
ATOM 4595 C C . ASN B 1 228 ? 6.254 17.406 25.406 1 83.62 228 ASN B C 1
ATOM 4597 O O . ASN B 1 228 ? 5.82 18.203 26.234 1 83.62 228 ASN B O 1
ATOM 4601 N N . GLY B 1 229 ? 6.145 16.109 25.578 1 85.38 229 GLY B N 1
ATOM 4602 C CA . GLY B 1 229 ? 5.309 15.602 26.656 1 85.38 229 GLY B CA 1
ATOM 4603 C C . GLY B 1 229 ? 3.826 15.82 26.422 1 85.38 229 GLY B C 1
ATOM 4604 O O . GLY B 1 229 ? 3.41 16.109 25.297 1 85.38 229 GLY B O 1
ATOM 4605 N N . SER B 1 230 ? 3.031 15.695 27.469 1 91.31 230 SER B N 1
ATOM 4606 C CA . SER B 1 230 ? 1.58 15.688 27.312 1 91.31 230 SER B CA 1
ATOM 4607 C C . SER B 1 230 ? 0.996 17.078 27.516 1 91.31 230 SER B C 1
ATOM 4609 O O . SER B 1 230 ? -0.198 17.297 27.297 1 91.31 230 SER B O 1
ATOM 4611 N N . GLY B 1 231 ? 1.837 18.062 27.906 1 91.31 231 GLY B N 1
ATOM 4612 C CA . GLY B 1 231 ? 1.362 19.391 28.281 1 91.31 231 GLY B CA 1
ATOM 4613 C C . GLY B 1 231 ? 0.552 20.062 27.203 1 91.31 231 GLY B C 1
ATOM 4614 O O . GLY B 1 231 ? -0.543 20.578 27.453 1 91.31 231 GLY B O 1
ATOM 4615 N N . LEU B 1 232 ? 1.105 20.109 26.031 1 94.31 232 LEU B N 1
ATOM 4616 C CA . LEU B 1 232 ? 0.414 20.75 24.922 1 94.31 232 LEU B CA 1
ATOM 4617 C C . LEU B 1 232 ? -0.924 20.062 24.656 1 94.31 232 LEU B C 1
ATOM 4619 O O . LEU B 1 232 ? -1.933 20.75 24.438 1 94.31 232 LEU B O 1
ATOM 4623 N N . PHE B 1 233 ? -0.955 18.719 24.656 1 95.81 233 PHE B N 1
ATOM 4624 C CA . PHE B 1 233 ? -2.195 17.969 24.484 1 95.81 233 PHE B CA 1
ATOM 4625 C C . PHE B 1 233 ? -3.211 18.328 25.547 1 95.81 233 PHE B C 1
ATOM 4627 O O . PHE B 1 233 ? -4.395 18.531 25.25 1 95.81 233 PHE B O 1
ATOM 4634 N N . ARG B 1 234 ? -2.734 18.5 26.781 1 95.75 234 ARG B N 1
ATOM 4635 C CA . ARG B 1 234 ? -3.621 18.859 27.875 1 95.75 234 ARG B CA 1
ATOM 4636 C C . ARG B 1 234 ? -4.273 20.203 27.641 1 95.75 234 ARG B C 1
ATOM 4638 O O . ARG B 1 234 ? -5.477 20.375 27.859 1 95.75 234 ARG B O 1
ATOM 4645 N N . THR B 1 235 ? -3.432 21.094 27.234 1 96.5 235 THR B N 1
ATOM 4646 C CA . THR B 1 235 ? -3.941 22.438 26.969 1 96.5 235 THR B CA 1
ATOM 4647 C C . THR B 1 235 ? -4.984 22.422 25.859 1 96.5 235 THR B C 1
ATOM 4649 O O . THR B 1 235 ? -6.039 23.047 25.969 1 96.5 235 THR B O 1
ATOM 4652 N N . ILE B 1 236 ? -4.738 21.688 24.766 1 98.06 236 ILE B N 1
ATOM 4653 C CA . ILE B 1 236 ? -5.656 21.578 23.641 1 98.06 236 ILE B CA 1
ATOM 4654 C C . ILE B 1 236 ? -6.961 20.922 24.094 1 98.06 236 ILE B C 1
ATOM 4656 O O . ILE B 1 236 ? -8.047 21.422 23.797 1 98.06 236 ILE B O 1
ATOM 4660 N N . ILE B 1 237 ? -6.836 19.844 24.828 1 98.12 237 ILE B N 1
ATOM 4661 C CA . ILE B 1 237 ? -8 19.125 25.312 1 98.12 237 ILE B CA 1
ATOM 4662 C C . ILE B 1 237 ? -8.836 20.031 26.219 1 98.12 237 ILE B C 1
ATOM 4664 O O . ILE B 1 237 ? -10.062 20.109 26.062 1 98.12 237 ILE B O 1
ATOM 4668 N N . GLU B 1 238 ? -8.18 20.734 27.125 1 97.69 238 GLU B N 1
ATOM 4669 C CA . GLU B 1 238 ? -8.852 21.672 28.031 1 97.69 238 GLU B CA 1
ATOM 4670 C C . GLU B 1 238 ? -9.594 22.75 27.266 1 97.69 238 GLU B C 1
ATOM 4672 O O . GLU B 1 238 ? -10.641 23.234 27.703 1 97.69 238 GLU B O 1
ATOM 4677 N N . SER B 1 239 ? -9.062 23.125 26.141 1 98.25 239 SER B N 1
ATOM 4678 C CA . SER B 1 239 ? -9.641 24.203 25.344 1 98.25 239 SER B CA 1
ATOM 4679 C C . SER B 1 239 ? -11.039 23.844 24.844 1 98.25 239 SER B C 1
ATOM 4681 O O . SER B 1 239 ? -11.805 24.719 24.453 1 98.25 239 SER B O 1
ATOM 4683 N N . PHE B 1 240 ? -11.414 22.594 24.844 1 98.31 240 PHE B N 1
ATOM 4684 C CA . PHE B 1 240 ? -12.711 22.156 24.344 1 98.31 240 PHE B CA 1
ATOM 4685 C C . PHE B 1 240 ? -13.758 22.172 25.453 1 98.31 240 PHE B C 1
ATOM 4687 O O . PHE B 1 240 ? -14.945 21.984 25.203 1 98.31 240 PHE B O 1
ATOM 4694 N N . GLU B 1 241 ? -13.25 22.375 26.688 1 96.38 241 GLU B N 1
ATOM 4695 C CA . GLU B 1 241 ? -14.188 22.438 27.797 1 96.38 241 GLU B CA 1
ATOM 4696 C C . GLU B 1 241 ? -15.203 23.562 27.594 1 96.38 241 GLU B C 1
ATOM 4698 O O . GLU B 1 241 ? -14.844 24.688 27.266 1 96.38 241 GLU B O 1
ATOM 4703 N N . GLY B 1 242 ? -16.438 23.219 27.766 1 92.19 242 GLY B N 1
ATOM 4704 C CA . GLY B 1 242 ? -17.5 24.219 27.688 1 92.19 242 GLY B CA 1
ATOM 4705 C C . GLY B 1 242 ? -18.062 24.391 26.297 1 92.19 242 GLY B C 1
ATOM 4706 O O . GLY B 1 242 ? -19.094 25.047 26.109 1 92.19 242 GLY B O 1
ATOM 4707 N N . LEU B 1 243 ? -17.391 23.859 25.281 1 95.38 243 LEU B N 1
ATOM 4708 C CA . LEU B 1 243 ? -17.938 23.891 23.938 1 95.38 243 LEU B CA 1
ATOM 4709 C C . LEU B 1 243 ? -18.984 22.812 23.75 1 95.38 243 LEU B C 1
ATOM 4711 O O . LEU B 1 243 ? -18.672 21.625 23.703 1 95.38 243 LEU B O 1
ATOM 4715 N N . THR B 1 244 ? -20.188 23.156 23.625 1 92.25 244 THR B N 1
ATOM 4716 C CA . THR B 1 244 ? -21.281 22.188 23.609 1 92.25 244 THR B CA 1
ATOM 4717 C C . THR B 1 244 ? -21.609 21.75 22.188 1 92.25 244 THR B C 1
ATOM 4719 O O . THR B 1 244 ? -22.25 20.719 21.984 1 92.25 244 THR B O 1
ATOM 4722 N N . ASP B 1 245 ? -21.172 22.484 21.266 1 96.31 245 ASP B N 1
ATOM 4723 C CA . ASP B 1 245 ? -21.516 22.156 19.891 1 96.31 245 ASP B CA 1
ATOM 4724 C C . ASP B 1 245 ? -20.281 21.734 19.109 1 96.31 245 ASP B C 1
ATOM 4726 O O . ASP B 1 245 ? -20.281 21.797 17.875 1 96.31 245 ASP B O 1
ATOM 4730 N N . VAL B 1 246 ? -19.234 21.469 19.812 1 97.88 246 VAL B N 1
ATOM 4731 C CA . VAL B 1 246 ? -18 21.031 19.188 1 97.88 246 VAL B CA 1
ATOM 4732 C C . VAL B 1 246 ? -17.5 19.75 19.828 1 97.88 246 VAL B C 1
ATOM 4734 O O . VAL B 1 246 ? -17.5 19.625 21.062 1 97.88 246 VAL B O 1
ATOM 4737 N N . GLN B 1 247 ? -17.141 18.781 19.047 1 97.19 247 GLN B N 1
ATOM 4738 C CA . GLN B 1 247 ? -16.484 17.578 19.547 1 97.19 247 GLN B CA 1
ATOM 4739 C C . GLN B 1 247 ? -15.062 17.469 18.984 1 97.19 247 GLN B C 1
ATOM 4741 O O . GLN B 1 247 ? -14.805 17.812 17.844 1 97.19 247 GLN B O 1
ATOM 4746 N N . ALA B 1 248 ? -14.18 17.031 19.812 1 98.06 248 ALA B N 1
ATOM 4747 C CA . ALA B 1 248 ? -12.781 16.844 19.406 1 98.06 248 ALA B CA 1
ATOM 4748 C C . ALA B 1 248 ? -12.414 15.367 19.344 1 98.06 248 ALA B C 1
ATOM 4750 O O . ALA B 1 248 ? -12.812 14.578 20.203 1 98.06 248 ALA B O 1
ATOM 4751 N N . VAL B 1 249 ? -11.797 14.977 18.266 1 97.38 249 VAL B N 1
ATOM 4752 C CA . VAL B 1 249 ? -11.156 13.672 18.141 1 97.38 249 VAL B CA 1
ATOM 4753 C C . VAL B 1 249 ? -9.641 13.836 18.203 1 97.38 249 VAL B C 1
ATOM 4755 O O . VAL B 1 249 ? -9.023 14.328 17.25 1 97.38 249 VAL B O 1
ATOM 4758 N N . VAL B 1 250 ? -9.031 13.414 19.312 1 97.19 250 VAL B N 1
ATOM 4759 C CA . VAL B 1 250 ? -7.598 13.555 19.547 1 97.19 250 VAL B CA 1
ATOM 4760 C C . VAL B 1 250 ? -6.898 12.227 19.266 1 97.19 250 VAL B C 1
ATOM 4762 O O . VAL B 1 250 ? -7.211 11.211 19.906 1 97.19 250 VAL B O 1
ATOM 4765 N N . THR B 1 251 ? -5.977 12.25 18.328 1 95.56 251 THR B N 1
ATOM 4766 C CA . THR B 1 251 ? -5.219 11.031 18.047 1 95.56 251 THR B CA 1
ATOM 4767 C C . THR B 1 251 ? -3.883 11.047 18.781 1 95.56 251 THR B C 1
ATOM 4769 O O . THR B 1 251 ? -3.1 11.992 18.641 1 95.56 251 THR B O 1
ATOM 4772 N N . ALA B 1 252 ? -3.639 10.039 19.578 1 94.81 252 ALA B N 1
ATOM 4773 C CA . ALA B 1 252 ? -2.393 9.922 20.328 1 94.81 252 ALA B CA 1
ATOM 4774 C C . ALA B 1 252 ? -2.117 8.461 20.688 1 94.81 252 ALA B C 1
ATOM 4776 O O . ALA B 1 252 ? -3.047 7.672 20.859 1 94.81 252 ALA B O 1
ATOM 4777 N N . ALA B 1 253 ? -0.859 8.18 20.781 1 92.38 253 ALA B N 1
ATOM 4778 C CA . ALA B 1 253 ? -0.48 6.832 21.188 1 92.38 253 ALA B CA 1
ATOM 4779 C C . ALA B 1 253 ? -1.049 6.488 22.562 1 92.38 253 ALA B C 1
ATOM 4781 O O . ALA B 1 253 ? -1.068 7.332 23.469 1 92.38 253 ALA B O 1
ATOM 4782 N N . PRO B 1 254 ? -1.403 5.246 22.766 1 92.56 254 PRO B N 1
ATOM 4783 C CA . PRO B 1 254 ? -2.104 4.848 23.984 1 92.56 254 PRO B CA 1
ATOM 4784 C C . PRO B 1 254 ? -1.265 5.066 25.234 1 92.56 254 PRO B C 1
ATOM 4786 O O . PRO B 1 254 ? -1.811 5.355 26.312 1 92.56 254 PRO B O 1
ATOM 4789 N N . GLU B 1 255 ? 0.005 4.941 25.141 1 92 255 GLU B N 1
ATOM 4790 C CA . GLU B 1 255 ? 0.881 5.051 26.297 1 92 255 GLU B CA 1
ATOM 4791 C C . GLU B 1 255 ? 0.828 6.453 26.891 1 92 255 GLU B C 1
ATOM 4793 O O . GLU B 1 255 ? 1.226 6.66 28.047 1 92 255 GLU B O 1
ATOM 4798 N N . TYR B 1 256 ? 0.252 7.406 26.156 1 92.62 256 TYR B N 1
ATOM 4799 C CA . TYR B 1 256 ? 0.232 8.781 26.656 1 92.62 256 TYR B CA 1
ATOM 4800 C C . TYR B 1 256 ? -1.159 9.164 27.141 1 92.62 256 TYR B C 1
ATOM 4802 O O . TYR B 1 256 ? -1.35 10.242 27.703 1 92.62 256 TYR B O 1
ATOM 4810 N N . HIS B 1 257 ? -2.141 8.344 26.969 1 94.25 257 HIS B N 1
ATOM 4811 C CA . HIS B 1 257 ? -3.533 8.688 27.234 1 94.25 257 HIS B CA 1
ATOM 4812 C C . HIS B 1 257 ? -3.736 9.078 28.688 1 94.25 257 HIS B C 1
ATOM 4814 O O . HIS B 1 257 ? -4.441 10.047 28.984 1 94.25 257 HIS B O 1
ATOM 4820 N N . GLU B 1 258 ? -3.08 8.391 29.562 1 91.88 258 GLU B N 1
ATOM 4821 C CA . GLU B 1 258 ? -3.24 8.656 30.984 1 91.88 258 GLU B CA 1
ATOM 4822 C C . GLU B 1 258 ? -2.744 10.055 31.344 1 91.88 258 GLU B C 1
ATOM 4824 O O . GLU B 1 258 ? -3.295 10.711 32.219 1 91.88 258 GLU B O 1
ATOM 4829 N N . GLY B 1 259 ? -1.781 10.516 30.641 1 91.44 259 GLY B N 1
ATOM 4830 C CA . GLY B 1 259 ? -1.165 11.805 30.906 1 91.44 259 GLY B CA 1
ATOM 4831 C C . GLY B 1 259 ? -2.055 12.977 30.547 1 91.44 259 GLY B C 1
ATOM 4832 O O . GLY B 1 259 ? -1.785 14.117 30.953 1 91.44 259 GLY B O 1
ATOM 4833 N N . PHE B 1 260 ? -3.156 12.719 29.891 1 94.31 260 PHE B N 1
ATOM 4834 C CA . PHE B 1 260 ? -4.039 13.797 29.453 1 94.31 260 PHE B CA 1
ATOM 4835 C C . PHE B 1 260 ? -5.043 14.141 30.547 1 94.31 260 PHE B C 1
ATOM 4837 O O . PHE B 1 260 ? -5.684 15.195 30.516 1 94.31 260 PHE B O 1
ATOM 4844 N N . GLY B 1 261 ? -5.113 13.266 31.578 1 91.38 261 GLY B N 1
ATOM 4845 C CA . GLY B 1 261 ? -6.031 13.5 32.688 1 91.38 261 GLY B CA 1
ATOM 4846 C C . GLY B 1 261 ? -7.488 13.32 32.281 1 91.38 261 GLY B C 1
ATOM 4847 O O . GLY B 1 261 ? -7.809 12.5 31.422 1 91.38 261 GLY B O 1
ATOM 4848 N N . ARG B 1 262 ? -8.344 14 33 1 92.38 262 ARG B N 1
ATOM 4849 C CA . ARG B 1 262 ? -9.773 13.906 32.75 1 92.38 262 ARG B CA 1
ATOM 4850 C C . ARG B 1 262 ? -10.133 14.594 31.438 1 92.38 262 ARG B C 1
ATOM 4852 O O . ARG B 1 262 ? -9.703 15.719 31.188 1 92.38 262 ARG B O 1
ATOM 4859 N N . LEU B 1 263 ? -10.867 13.914 30.703 1 96.69 263 LEU B N 1
ATOM 4860 C CA . LEU B 1 263 ? -11.289 14.438 29.406 1 96.69 263 LEU B CA 1
ATOM 4861 C C . LEU B 1 263 ? -12.664 15.094 29.516 1 96.69 263 LEU B C 1
ATOM 4863 O O . LEU B 1 263 ? -13.562 14.555 30.156 1 96.69 263 LEU B O 1
ATOM 4867 N N . PRO B 1 264 ? -12.773 16.312 28.938 1 96.88 264 PRO B N 1
ATOM 4868 C CA . PRO B 1 264 ? -14.133 16.812 28.766 1 96.88 264 PRO B CA 1
ATOM 4869 C C . PRO B 1 264 ? -15.039 15.828 28.016 1 96.88 264 PRO B C 1
ATOM 4871 O O . PRO B 1 264 ? -14.547 14.977 27.281 1 96.88 264 PRO B O 1
ATOM 4874 N N . ASP B 1 265 ? -16.359 15.906 28.109 1 95.25 265 ASP B N 1
ATOM 4875 C CA . ASP B 1 265 ? -17.328 14.969 27.547 1 95.25 265 ASP B CA 1
ATOM 4876 C C . ASP B 1 265 ? -17.281 14.984 26.031 1 95.25 265 ASP B C 1
ATOM 4878 O O . ASP B 1 265 ? -17.594 13.977 25.375 1 95.25 265 ASP B O 1
ATOM 4882 N N . ASN B 1 266 ? -16.922 16.109 25.516 1 97.06 266 ASN B N 1
ATOM 4883 C CA . ASN B 1 266 ? -16.953 16.266 24.062 1 97.06 266 ASN B CA 1
ATOM 4884 C C . ASN B 1 266 ? -15.602 15.984 23.438 1 97.06 266 ASN B C 1
ATOM 4886 O O . ASN B 1 266 ? -15.359 16.344 22.281 1 97.06 266 ASN B O 1
ATOM 4890 N N . VAL B 1 267 ? -14.695 15.414 24.234 1 97.69 267 VAL B N 1
ATOM 4891 C CA . VAL B 1 267 ? -13.383 15.07 23.703 1 97.69 267 VAL B CA 1
ATOM 4892 C C . VAL B 1 267 ? -13.18 13.555 23.75 1 97.69 267 VAL B C 1
ATOM 4894 O O . VAL B 1 267 ? -13.391 12.93 24.797 1 97.69 267 VAL B O 1
ATOM 4897 N N . ARG B 1 268 ? -12.812 12.969 22.656 1 96.06 268 ARG B N 1
ATOM 4898 C CA . ARG B 1 268 ? -12.43 11.562 22.578 1 96.06 268 ARG B CA 1
ATOM 4899 C C . ARG B 1 268 ? -10.977 11.406 22.125 1 96.06 268 ARG B C 1
ATOM 4901 O O . ARG B 1 268 ? -10.57 11.984 21.125 1 96.06 268 ARG B O 1
ATOM 4908 N N . VAL B 1 269 ? -10.188 10.727 22.922 1 96.19 269 VAL B N 1
ATOM 4909 C CA . VAL B 1 269 ? -8.82 10.383 22.562 1 96.19 269 VAL B CA 1
ATOM 4910 C C . VAL B 1 269 ? -8.773 8.961 22 1 96.19 269 VAL B C 1
ATOM 4912 O O . VAL B 1 269 ? -9.289 8.031 22.625 1 96.19 269 VAL B O 1
ATOM 4915 N N . VAL B 1 270 ? -8.234 8.859 20.828 1 94.56 270 VAL B N 1
ATOM 4916 C CA . VAL B 1 270 ? -8.148 7.547 20.188 1 94.56 270 VAL B CA 1
ATOM 4917 C C . VAL B 1 270 ? -6.699 7.242 19.828 1 94.56 270 VAL B C 1
ATOM 4919 O O . VAL B 1 270 ? -5.863 8.148 19.766 1 94.56 270 VAL B O 1
ATOM 4922 N N . GLU B 1 271 ? -6.41 5.938 19.672 1 92.44 271 GLU B N 1
ATOM 4923 C CA . GLU B 1 271 ? -5.117 5.562 19.094 1 92.44 271 GLU B CA 1
ATOM 4924 C C . GLU B 1 271 ? -4.93 6.168 17.719 1 92.44 271 GLU B C 1
ATOM 4926 O O . GLU B 1 271 ? -5.902 6.559 17.062 1 92.44 271 GLU B O 1
ATOM 4931 N N . PRO B 1 272 ? -3.73 6.27 17.344 1 90.19 272 PRO B N 1
ATOM 4932 C CA . PRO B 1 272 ? -3.477 6.891 16.047 1 90.19 272 PRO B CA 1
ATOM 4933 C C . PRO B 1 272 ? -4.262 6.23 14.914 1 90.19 272 PRO B C 1
ATOM 4935 O O . PRO B 1 272 ? -4.223 5.008 14.758 1 90.19 272 PRO B O 1
ATOM 4938 N N . VAL B 1 273 ? -5.008 7.043 14.234 1 89.81 273 VAL B N 1
ATOM 4939 C CA . VAL B 1 273 ? -5.781 6.699 13.047 1 89.81 273 VAL B CA 1
ATOM 4940 C C . VAL B 1 273 ? -5.352 7.582 11.883 1 89.81 273 VAL B C 1
ATOM 4942 O O . VAL B 1 273 ? -5.117 8.781 12.047 1 89.81 273 VAL B O 1
ATOM 4945 N N . PRO B 1 274 ? -5.156 6.93 10.727 1 90.75 274 PRO B N 1
ATOM 4946 C CA . PRO B 1 274 ? -4.824 7.781 9.578 1 90.75 274 PRO B CA 1
ATOM 4947 C C . PRO B 1 274 ? -5.875 8.859 9.328 1 90.75 274 PRO B C 1
ATOM 4949 O O . PRO B 1 274 ? -7.055 8.555 9.156 1 90.75 274 PRO B O 1
ATOM 4952 N N . LEU B 1 275 ? -5.41 10.07 9.25 1 92.69 275 LEU B N 1
ATOM 4953 C CA . LEU B 1 275 ? -6.289 11.234 9.156 1 92.69 275 LEU B CA 1
ATOM 4954 C C . LEU B 1 275 ? -7.18 11.148 7.922 1 92.69 275 LEU B C 1
ATOM 4956 O O . LEU B 1 275 ? -8.352 11.516 7.973 1 92.69 275 LEU B O 1
ATOM 4960 N N . ASN B 1 276 ? -6.633 10.695 6.867 1 89.94 276 ASN B N 1
ATOM 4961 C CA . ASN B 1 276 ? -7.359 10.688 5.602 1 89.94 276 ASN B CA 1
ATOM 4962 C C . ASN B 1 276 ? -8.578 9.773 5.664 1 89.94 276 ASN B C 1
ATOM 4964 O O . ASN B 1 276 ? -9.445 9.82 4.789 1 89.94 276 ASN B O 1
ATOM 4968 N N . LEU B 1 277 ? -8.758 9.023 6.723 1 86.62 277 LEU B N 1
ATOM 4969 C CA . LEU B 1 277 ? -9.859 8.062 6.816 1 86.62 277 LEU B CA 1
ATOM 4970 C C . LEU B 1 277 ? -11.078 8.703 7.461 1 86.62 277 LEU B C 1
ATOM 4972 O O . LEU B 1 277 ? -12.188 8.156 7.391 1 86.62 277 LEU B O 1
ATOM 4976 N N . PHE B 1 278 ? -10.883 9.93 8.07 1 90.31 278 PHE B N 1
ATOM 4977 C CA . PHE B 1 278 ? -12.07 10.445 8.75 1 90.31 278 PHE B CA 1
ATOM 4978 C C . PHE B 1 278 ? -12.141 11.961 8.641 1 90.31 278 PHE B C 1
ATOM 4980 O O . PHE B 1 278 ? -13.125 12.57 9.062 1 90.31 278 PHE B O 1
ATOM 4987 N N . LEU B 1 279 ? -11.195 12.633 7.988 1 94.25 279 LEU B N 1
ATOM 4988 C CA . LEU B 1 279 ? -11.18 14.086 7.93 1 94.25 279 LEU B CA 1
ATOM 4989 C C . LEU B 1 279 ? -12.328 14.609 7.07 1 94.25 279 LEU B C 1
ATOM 4991 O O . LEU B 1 279 ? -12.703 15.781 7.184 1 94.25 279 LEU B O 1
ATOM 4995 N N . ARG B 1 280 ? -12.836 13.789 6.262 1 89.62 280 ARG B N 1
ATOM 4996 C CA . ARG B 1 280 ? -13.938 14.203 5.395 1 89.62 280 ARG B CA 1
ATOM 4997 C C . ARG B 1 280 ? -15.141 14.664 6.211 1 89.62 280 ARG B C 1
ATOM 4999 O O . ARG B 1 280 ? -15.953 15.453 5.734 1 89.62 280 ARG B O 1
ATOM 5006 N N . ASP B 1 281 ? -15.211 14.156 7.441 1 92.25 281 ASP B N 1
ATOM 5007 C CA . ASP B 1 281 ? -16.359 14.461 8.289 1 92.25 281 ASP B CA 1
ATOM 5008 C C . ASP B 1 281 ? -15.969 15.43 9.406 1 92.25 281 ASP B C 1
ATOM 5010 O O . ASP B 1 281 ? -16.641 15.492 10.445 1 92.25 281 ASP B O 1
ATOM 5014 N N . CYS B 1 282 ? -14.898 16.109 9.227 1 96.38 282 CYS B N 1
ATOM 5015 C CA . CYS B 1 282 ? -14.453 17.078 10.219 1 96.38 282 CYS B CA 1
ATOM 5016 C C . CYS B 1 282 ? -14.648 18.5 9.711 1 96.38 282 CYS B C 1
ATOM 5018 O O . CYS B 1 282 ? -14.82 18.719 8.508 1 96.38 282 CYS B O 1
ATOM 5020 N N . ASP B 1 283 ? -14.688 19.406 10.648 1 98.12 283 ASP B N 1
ATOM 5021 C CA . ASP B 1 283 ? -14.945 20.812 10.32 1 98.12 283 ASP B CA 1
ATOM 5022 C C . ASP B 1 283 ? -13.68 21.641 10.469 1 98.12 283 ASP B C 1
ATOM 5024 O O . ASP B 1 283 ? -13.602 22.766 9.961 1 98.12 283 ASP B O 1
ATOM 5028 N N . ALA B 1 284 ? -12.727 21.125 11.172 1 98.69 284 ALA B N 1
ATOM 5029 C CA . ALA B 1 284 ? -11.438 21.781 11.359 1 98.69 284 ALA B CA 1
ATOM 5030 C C . ALA B 1 284 ? -10.375 20.781 11.812 1 98.69 284 ALA B C 1
ATOM 5032 O O . ALA B 1 284 ? -10.695 19.656 12.203 1 98.69 284 ALA B O 1
ATOM 5033 N N . LEU B 1 285 ? -9.148 21.156 11.688 1 98.75 285 LEU B N 1
ATOM 5034 C CA . LEU B 1 285 ? -7.996 20.328 12.047 1 98.75 285 LEU B CA 1
ATOM 5035 C C . LEU B 1 285 ? -7 21.125 12.883 1 98.75 285 LEU B C 1
ATOM 5037 O O . LEU B 1 285 ? -6.641 22.25 12.523 1 98.75 285 LEU B O 1
ATOM 5041 N N . ILE B 1 286 ? -6.621 20.578 14.023 1 98.81 286 ILE B N 1
ATOM 5042 C CA . ILE B 1 286 ? -5.566 21.141 14.859 1 98.81 286 ILE B CA 1
ATOM 5043 C C . ILE B 1 286 ? -4.301 20.297 14.734 1 98.81 286 ILE B C 1
ATOM 5045 O O . ILE B 1 286 ? -4.336 19.078 14.922 1 98.81 286 ILE B O 1
ATOM 5049 N N . HIS B 1 287 ? -3.211 20.891 14.367 1 98.12 287 HIS B N 1
ATOM 5050 C CA . HIS B 1 287 ? -1.963 20.141 14.203 1 98.12 287 HIS B CA 1
ATOM 5051 C C . HIS B 1 287 ? -0.754 21.062 14.406 1 98.12 287 HIS B C 1
ATOM 5053 O O . HIS B 1 287 ? -0.908 22.25 14.641 1 98.12 287 HIS B O 1
ATOM 5059 N N . HIS B 1 288 ? 0.465 20.531 14.344 1 96.75 288 HIS B N 1
ATOM 5060 C CA . HIS B 1 288 ? 1.674 21.281 14.656 1 96.75 288 HIS B CA 1
ATOM 5061 C C . HIS B 1 288 ? 2.305 21.859 13.391 1 96.75 288 HIS B C 1
ATOM 5063 O O . HIS B 1 288 ? 3.346 22.516 13.453 1 96.75 288 HIS B O 1
ATOM 5069 N N . GLY B 1 289 ? 1.765 21.531 12.305 1 96 289 GLY B N 1
ATOM 5070 C CA . GLY B 1 289 ? 2.293 22.109 11.07 1 96 289 GLY B CA 1
ATOM 5071 C C . GLY B 1 289 ? 3.141 21.141 10.273 1 96 289 GLY B C 1
ATOM 5072 O O . GLY B 1 289 ? 3.896 21.547 9.391 1 96 289 GLY B O 1
ATOM 5073 N N . GLY B 1 290 ? 3.061 19.859 10.57 1 95.12 290 GLY B N 1
ATOM 5074 C CA . GLY B 1 290 ? 3.744 18.859 9.758 1 95.12 290 GLY B CA 1
ATOM 5075 C C . GLY B 1 290 ? 3.312 18.875 8.305 1 95.12 290 GLY B C 1
ATOM 5076 O O . GLY B 1 290 ? 2.139 19.109 8.008 1 95.12 290 GLY B O 1
ATOM 5077 N N . ALA B 1 291 ? 4.223 18.578 7.461 1 95 291 ALA B N 1
ATOM 5078 C CA . ALA B 1 291 ? 4 18.719 6.023 1 95 291 ALA B CA 1
ATOM 5079 C C . ALA B 1 291 ? 2.84 17.844 5.555 1 95 291 ALA B C 1
ATOM 5081 O O . ALA B 1 291 ? 1.903 18.344 4.918 1 95 291 ALA B O 1
ATOM 5082 N N . ASN B 1 292 ? 2.902 16.594 5.879 1 95.19 292 ASN B N 1
ATOM 5083 C CA . ASN B 1 292 ? 1.876 15.664 5.406 1 95.19 292 ASN B CA 1
ATOM 5084 C C . ASN B 1 292 ? 0.505 16 5.98 1 95.19 292 ASN B C 1
ATOM 5086 O O . ASN B 1 292 ? -0.503 15.938 5.277 1 95.19 292 ASN B O 1
ATOM 5090 N N . THR B 1 293 ? 0.463 16.375 7.27 1 96.31 293 THR B N 1
ATOM 5091 C CA . THR B 1 293 ? -0.794 16.75 7.906 1 96.31 293 THR B CA 1
ATOM 5092 C C . THR B 1 293 ? -1.351 18.031 7.289 1 96.31 293 THR B C 1
ATOM 5094 O O . THR B 1 293 ? -2.547 18.125 7.012 1 96.31 293 THR B O 1
ATOM 5097 N N . THR B 1 294 ? -0.451 18.969 7.082 1 97.31 294 THR B N 1
ATOM 5098 C CA . THR B 1 294 ? -0.838 20.234 6.449 1 97.31 294 THR B CA 1
ATOM 5099 C C . THR B 1 294 ? -1.45 19.984 5.074 1 97.31 294 THR B C 1
ATOM 5101 O O . THR B 1 294 ? -2.549 20.453 4.785 1 97.31 294 THR B O 1
ATOM 5104 N N . MET B 1 295 ? -0.78 19.203 4.246 1 97.69 295 MET B N 1
ATOM 5105 C CA . MET B 1 295 ? -1.25 18.922 2.893 1 97.69 295 MET B CA 1
ATOM 5106 C C . MET B 1 295 ? -2.553 18.141 2.918 1 97.69 295 MET B C 1
ATOM 5108 O O . MET B 1 295 ? -3.443 18.375 2.098 1 97.69 295 MET B O 1
ATOM 5112 N N . THR B 1 296 ? -2.662 17.25 3.893 1 97.19 296 THR B N 1
ATOM 5113 C CA . THR B 1 296 ? -3.891 16.469 4.035 1 97.19 296 THR B CA 1
ATOM 5114 C C . THR B 1 296 ? -5.062 17.375 4.398 1 97.19 296 THR B C 1
ATOM 5116 O O . THR B 1 296 ? -6.156 17.25 3.848 1 97.19 296 THR B O 1
ATOM 5119 N N . GLY B 1 297 ? -4.812 18.328 5.332 1 98.19 297 GLY B N 1
ATOM 5120 C CA . GLY B 1 297 ? -5.832 19.312 5.656 1 98.19 297 GLY B CA 1
ATOM 5121 C C . GLY B 1 297 ? -6.281 20.125 4.457 1 98.19 297 GLY B C 1
ATOM 5122 O O . GLY B 1 297 ? -7.477 20.375 4.273 1 98.19 297 GLY B O 1
ATOM 5123 N N . CYS B 1 298 ? -5.332 20.516 3.619 1 98.38 298 CYS B N 1
ATOM 5124 C CA . CYS B 1 298 ? -5.645 21.266 2.404 1 98.38 298 CYS B CA 1
ATOM 5125 C C . CYS B 1 298 ? -6.465 20.406 1.44 1 98.38 298 CYS B C 1
ATOM 5127 O O . CYS B 1 298 ? -7.422 20.906 0.837 1 98.38 298 CYS B O 1
ATOM 5129 N N . HIS B 1 299 ? -6.098 19.172 1.327 1 97.69 299 HIS B N 1
ATOM 5130 C CA . HIS B 1 299 ? -6.789 18.25 0.436 1 97.69 299 HIS B CA 1
ATOM 5131 C C . HIS B 1 299 ? -8.273 18.172 0.77 1 97.69 299 HIS B C 1
ATOM 5133 O O . HIS B 1 299 ? -9.117 18.156 -0.13 1 97.69 299 HIS B O 1
ATOM 5139 N N . PHE B 1 300 ? -8.625 18.203 2.012 1 97.06 300 PHE B N 1
ATOM 5140 C CA . PHE B 1 300 ? -10.008 18.062 2.445 1 97.06 300 PHE B CA 1
ATOM 5141 C C . PHE B 1 300 ? -10.68 19.422 2.584 1 97.06 300 PHE B C 1
ATOM 5143 O O . PHE B 1 300 ? -11.867 19.5 2.912 1 97.06 300 PHE B O 1
ATOM 5150 N N . GLY B 1 301 ? -9.961 20.516 2.369 1 98.44 301 GLY B N 1
ATOM 5151 C CA . GLY B 1 301 ? -10.516 21.859 2.447 1 98.44 301 GLY B CA 1
ATOM 5152 C C . GLY B 1 301 ? -10.922 22.25 3.852 1 98.44 301 GLY B C 1
ATOM 5153 O O . GLY B 1 301 ? -11.961 22.891 4.047 1 98.44 301 GLY B O 1
ATOM 5154 N N . LEU B 1 302 ? -10.117 21.891 4.82 1 98.69 302 LEU B N 1
ATOM 5155 C CA . LEU B 1 302 ? -10.469 22.141 6.211 1 98.69 302 LEU B CA 1
ATOM 5156 C C . LEU B 1 302 ? -9.766 23.391 6.727 1 98.69 302 LEU B C 1
ATOM 5158 O O . LEU B 1 302 ? -8.578 23.594 6.461 1 98.69 302 LEU B O 1
ATOM 5162 N N . PRO B 1 303 ? -10.477 24.234 7.453 1 98.81 303 PRO B N 1
ATOM 5163 C CA . PRO B 1 303 ? -9.773 25.203 8.281 1 98.81 303 PRO B CA 1
ATOM 5164 C C . PRO B 1 303 ? -8.805 24.562 9.273 1 98.81 303 PRO B C 1
ATOM 5166 O O . PRO B 1 303 ? -9.094 23.484 9.805 1 98.81 303 PRO B O 1
ATOM 5169 N N . GLN B 1 304 ? -7.699 25.25 9.5 1 98.88 304 GLN B N 1
ATOM 5170 C CA . GLN B 1 304 ? -6.676 24.625 10.336 1 98.88 304 GLN B CA 1
ATOM 5171 C C . GLN B 1 304 ? -6.273 25.547 11.484 1 98.88 304 GLN B C 1
ATOM 5173 O O . GLN B 1 304 ? -6.215 26.766 11.312 1 98.88 304 GLN B O 1
ATOM 5178 N N . VAL B 1 305 ? -6.074 25.031 12.656 1 98.88 305 VAL B N 1
ATOM 5179 C CA . VAL B 1 305 ? -5.363 25.672 13.758 1 98.88 305 VAL B CA 1
ATOM 5180 C C . VAL B 1 305 ? -3.971 25.062 13.898 1 98.88 305 VAL B C 1
ATOM 5182 O O . VAL B 1 305 ? -3.836 23.859 14.18 1 98.88 305 VAL B O 1
ATOM 5185 N N . VAL B 1 306 ? -3.002 25.875 13.656 1 98.75 306 VAL B N 1
ATOM 5186 C CA . VAL B 1 306 ? -1.643 25.359 13.609 1 98.75 306 VAL B CA 1
ATOM 5187 C C . VAL B 1 306 ? -0.86 25.828 14.828 1 98.75 306 VAL B C 1
ATOM 5189 O O . VAL B 1 306 ? -0.847 27.031 15.141 1 98.75 306 VAL B O 1
ATOM 5192 N N . LEU B 1 307 ? -0.265 24.906 15.531 1 98.12 307 LEU B N 1
ATOM 5193 C CA . LEU B 1 307 ? 0.575 25.109 16.703 1 98.12 307 LEU B CA 1
ATOM 5194 C C . LEU B 1 307 ? 1.995 24.625 16.453 1 98.12 307 LEU B C 1
ATOM 5196 O O . LEU B 1 307 ? 2.406 23.594 17 1 98.12 307 LEU B O 1
ATOM 5200 N N . PRO B 1 308 ? 2.768 25.344 15.711 1 96.81 308 PRO B N 1
ATOM 5201 C CA . PRO B 1 308 ? 4.086 24.859 15.305 1 96.81 308 PRO B CA 1
ATOM 5202 C C . PRO B 1 308 ? 5.039 24.672 16.484 1 96.81 308 PRO B C 1
ATOM 5204 O O . PRO B 1 308 ? 4.941 25.406 17.484 1 96.81 308 PRO B O 1
ATOM 5207 N N . GLN B 1 309 ? 5.918 23.688 16.328 1 93.38 309 GLN B N 1
ATOM 5208 C CA . GLN B 1 309 ? 6.859 23.375 17.391 1 93.38 309 GLN B CA 1
ATOM 5209 C C . GLN B 1 309 ? 8.305 23.5 16.922 1 93.38 309 GLN B C 1
ATOM 5211 O O . GLN B 1 309 ? 9.195 23.812 17.703 1 93.38 309 GLN B O 1
ATOM 5216 N N . LEU B 1 310 ? 8.531 23.203 15.633 1 88.31 310 LEU B N 1
ATOM 5217 C CA . LEU B 1 310 ? 9.938 23.203 15.234 1 88.31 310 LEU B CA 1
ATOM 5218 C C . LEU B 1 310 ? 10.07 23.359 13.719 1 88.31 310 LEU B C 1
ATOM 5220 O O . LEU B 1 310 ? 9.203 22.922 12.969 1 88.31 310 LEU B O 1
ATOM 5224 N N . VAL B 1 311 ? 11.094 24.094 13.297 1 88.81 311 VAL B N 1
ATOM 5225 C CA . VAL B 1 311 ? 11.766 24.141 12.008 1 88.81 311 VAL B CA 1
ATOM 5226 C C . VAL B 1 311 ? 10.781 24.562 10.922 1 88.81 311 VAL B C 1
ATOM 5228 O O . VAL B 1 311 ? 10.258 25.672 10.938 1 88.81 311 VAL B O 1
ATOM 5231 N N . ASP B 1 312 ? 10.352 23.547 10.023 1 91.31 312 ASP B N 1
ATOM 5232 C CA . ASP B 1 312 ? 9.594 23.891 8.828 1 91.31 312 ASP B CA 1
ATOM 5233 C C . ASP B 1 312 ? 8.109 24.078 9.148 1 91.31 312 ASP B C 1
ATOM 5235 O O . ASP B 1 312 ? 7.363 24.641 8.344 1 91.31 312 ASP B O 1
ATOM 5239 N N . GLN B 1 313 ? 7.746 23.781 10.336 1 95 313 GLN B N 1
ATOM 5240 C CA . GLN B 1 313 ? 6.348 23.891 10.75 1 95 313 GLN B CA 1
ATOM 5241 C C . GLN B 1 313 ? 5.898 25.359 10.781 1 95 313 GLN B C 1
ATOM 5243 O O . GLN B 1 313 ? 4.742 25.656 10.469 1 95 313 GLN B O 1
ATOM 5248 N N . PHE B 1 314 ? 6.848 26.219 11.086 1 95.12 314 PHE B N 1
ATOM 5249 C CA . PHE B 1 314 ? 6.523 27.641 11.18 1 95.12 314 PHE B CA 1
ATOM 5250 C C . PHE B 1 314 ? 6.234 28.219 9.797 1 95.12 314 PHE B C 1
ATOM 5252 O O . PHE B 1 314 ? 5.305 29.016 9.633 1 95.12 314 PHE B O 1
ATOM 5259 N N . ALA B 1 315 ? 7.004 27.797 8.852 1 94.62 315 ALA B N 1
ATOM 5260 C CA . ALA B 1 315 ? 6.758 28.25 7.488 1 94.62 315 ALA B CA 1
ATOM 5261 C C . ALA B 1 315 ? 5.402 27.766 6.98 1 94.62 315 ALA B C 1
ATOM 5263 O O . ALA B 1 315 ? 4.664 28.516 6.344 1 94.62 315 ALA B O 1
ATOM 5264 N N . SER B 1 316 ? 5.059 26.516 7.277 1 95.69 316 SER B N 1
ATOM 5265 C CA . SER B 1 316 ? 3.758 25.969 6.902 1 95.69 316 SER B CA 1
ATOM 5266 C C . SER B 1 316 ? 2.623 26.766 7.543 1 95.69 316 SER B C 1
ATOM 5268 O O . SER B 1 316 ? 1.648 27.109 6.875 1 95.69 316 SER B O 1
ATOM 5270 N N . ALA B 1 317 ? 2.814 27.062 8.789 1 97.12 317 ALA B N 1
ATOM 5271 C CA . ALA B 1 317 ? 1.81 27.797 9.547 1 97.12 317 ALA B CA 1
ATOM 5272 C C . ALA B 1 317 ? 1.613 29.203 8.961 1 97.12 317 ALA B C 1
ATOM 5274 O O . ALA B 1 317 ? 0.48 29.625 8.734 1 97.12 317 ALA B O 1
ATOM 5275 N N . GLU B 1 318 ? 2.684 29.828 8.68 1 95.81 318 GLU B N 1
ATOM 5276 C CA . GLU B 1 318 ? 2.654 31.203 8.188 1 95.81 318 GLU B CA 1
ATOM 5277 C C . GLU B 1 318 ? 1.99 31.281 6.816 1 95.81 318 GLU B C 1
ATOM 5279 O O . GLU B 1 318 ? 1.168 32.188 6.57 1 95.81 318 GLU B O 1
ATOM 5284 N N . LEU B 1 319 ? 2.307 30.391 5.977 1 97.25 319 LEU B N 1
ATOM 5285 C CA . LEU B 1 319 ? 1.768 30.438 4.625 1 97.25 319 LEU B CA 1
ATOM 5286 C C . LEU B 1 319 ? 0.297 30.031 4.613 1 97.25 319 LEU B C 1
ATOM 5288 O O . LEU B 1 319 ? -0.492 30.562 3.828 1 97.25 319 LEU B O 1
ATOM 5292 N N . LEU B 1 320 ? -0.081 29.125 5.484 1 98.25 320 LEU B N 1
ATOM 5293 C CA . LEU B 1 320 ? -1.49 28.781 5.621 1 98.25 320 LEU B CA 1
ATOM 5294 C C . LEU B 1 320 ? -2.305 29.969 6.102 1 98.25 320 LEU B C 1
ATOM 5296 O O . LEU B 1 320 ? -3.404 30.219 5.602 1 98.25 320 LEU B O 1
ATOM 5300 N N . ALA B 1 321 ? -1.722 30.672 7.066 1 98.44 321 ALA B N 1
ATOM 5301 C CA . ALA B 1 321 ? -2.391 31.859 7.59 1 98.44 321 ALA B CA 1
ATOM 5302 C C . ALA B 1 321 ? -2.512 32.938 6.512 1 98.44 321 ALA B C 1
ATOM 5304 O O . ALA B 1 321 ? -3.564 33.562 6.363 1 98.44 321 ALA B O 1
ATOM 5305 N N . ALA B 1 322 ? -1.447 33.094 5.785 1 98.12 322 ALA B N 1
ATOM 5306 C CA . ALA B 1 322 ? -1.441 34.094 4.715 1 98.12 322 ALA B CA 1
ATOM 5307 C C . ALA B 1 322 ? -2.48 33.75 3.646 1 98.12 322 ALA B C 1
ATOM 5309 O O . ALA B 1 322 ? -3.084 34.656 3.055 1 98.12 322 ALA B O 1
ATOM 5310 N N . ALA B 1 323 ? -2.703 32.469 3.43 1 98.25 323 ALA B N 1
ATOM 5311 C CA . ALA B 1 323 ? -3.689 32 2.453 1 98.25 323 ALA B CA 1
ATOM 5312 C C . ALA B 1 323 ? -5.105 32.125 3.014 1 98.25 323 ALA B C 1
ATOM 5314 O O . ALA B 1 323 ? -6.082 31.875 2.295 1 98.25 323 ALA B O 1
ATOM 5315 N N . GLY B 1 324 ? -5.215 32.375 4.312 1 98.69 324 GLY B N 1
ATOM 5316 C CA . GLY B 1 324 ? -6.508 32.594 4.945 1 98.69 324 GLY B CA 1
ATOM 5317 C C . GLY B 1 324 ? -7.137 31.312 5.441 1 98.69 324 GLY B C 1
ATOM 5318 O O . GLY B 1 324 ? -8.305 31.297 5.832 1 98.69 324 GLY B O 1
ATOM 5319 N N . ALA B 1 325 ? -6.383 30.234 5.465 1 98.75 325 ALA B N 1
ATOM 5320 C CA . ALA B 1 325 ? -6.973 28.922 5.742 1 98.75 325 ALA B CA 1
ATOM 5321 C C . ALA B 1 325 ? -6.668 28.484 7.168 1 98.75 325 ALA B C 1
ATOM 5323 O O . ALA B 1 325 ? -7.133 27.422 7.609 1 98.75 325 ALA B O 1
ATOM 5324 N N . ALA B 1 326 ? -5.898 29.328 7.961 1 98.88 326 ALA B N 1
ATOM 5325 C CA . ALA B 1 326 ? -5.512 28.828 9.273 1 98.88 326 ALA B CA 1
ATOM 5326 C C . ALA B 1 326 ? -5.41 29.953 10.289 1 98.88 326 ALA B C 1
ATOM 5328 O O . ALA B 1 326 ? -5.109 31.094 9.93 1 98.88 326 ALA B O 1
ATOM 5329 N N . ARG B 1 327 ? -5.695 29.672 11.508 1 98.81 327 ARG B N 1
ATOM 5330 C CA . ARG B 1 327 ? -5.285 30.438 12.672 1 98.81 327 ARG B CA 1
ATOM 5331 C C . ARG B 1 327 ? -4.043 29.844 13.32 1 98.81 327 ARG B C 1
ATOM 5333 O O . ARG B 1 327 ? -3.988 28.641 13.578 1 98.81 327 ARG B O 1
ATOM 5340 N N . VAL B 1 328 ? -3.035 30.703 13.57 1 98.62 328 VAL B N 1
ATOM 5341 C CA . VAL B 1 328 ? -1.746 30.203 14.031 1 98.62 328 VAL B CA 1
ATOM 5342 C C . VAL B 1 328 ? -1.455 30.75 15.43 1 98.62 328 VAL B C 1
ATOM 5344 O O . VAL B 1 328 ? -1.652 31.938 15.695 1 98.62 328 VAL B O 1
ATOM 5347 N N . LEU B 1 329 ? -1.127 29.875 16.312 1 98.19 329 LEU B N 1
ATOM 5348 C CA . LEU B 1 329 ? -0.479 30.25 17.562 1 98.19 329 LEU B CA 1
ATOM 5349 C C . LEU B 1 329 ? 1.005 29.906 17.531 1 98.19 329 LEU B C 1
ATOM 5351 O O . LEU B 1 329 ? 1.39 28.781 17.891 1 98.19 329 LEU B O 1
ATOM 5355 N N . GLY B 1 330 ? 1.81 30.875 17.203 1 96.19 330 GLY B N 1
ATOM 5356 C CA . GLY B 1 330 ? 3.191 30.609 16.828 1 96.19 330 GLY B CA 1
ATOM 5357 C C . GLY B 1 330 ? 4.152 30.703 18 1 96.19 330 GLY B C 1
ATOM 5358 O O . GLY B 1 330 ? 5.348 30.438 17.844 1 96.19 330 GLY B O 1
ATOM 5359 N N . GLU B 1 331 ? 3.6 31.094 19.156 1 95.56 331 GLU B N 1
ATOM 5360 C CA . GLU B 1 331 ? 4.438 31.234 20.344 1 95.56 331 GLU B CA 1
ATOM 5361 C C . GLU B 1 331 ? 3.99 30.266 21.453 1 95.56 331 GLU B C 1
ATOM 5363 O O . GLU B 1 331 ? 2.854 29.797 21.438 1 95.56 331 GLU B O 1
ATOM 5368 N N . ALA B 1 332 ? 4.891 30 22.359 1 94.81 332 ALA B N 1
ATOM 5369 C CA . ALA B 1 332 ? 4.637 29.031 23.406 1 94.81 332 ALA B CA 1
ATOM 5370 C C . ALA B 1 332 ? 3.523 29.5 24.344 1 94.81 332 ALA B C 1
ATOM 5372 O O . ALA B 1 332 ? 2.629 28.734 24.703 1 94.81 332 ALA B O 1
ATOM 5373 N N . ALA B 1 333 ? 3.518 30.719 24.688 1 95.69 333 ALA B N 1
ATOM 5374 C CA . ALA B 1 333 ? 2.602 31.234 25.703 1 95.69 333 ALA B CA 1
ATOM 5375 C C . ALA B 1 333 ? 1.149 31.062 25.266 1 95.69 333 ALA B C 1
ATOM 5377 O O . ALA B 1 333 ? 0.336 30.5 26 1 95.69 333 ALA B O 1
ATOM 5378 N N . PRO B 1 334 ? 0.855 31.469 24.078 1 97.56 334 PRO B N 1
ATOM 5379 C CA . PRO B 1 334 ? -0.525 31.25 23.625 1 97.56 334 PRO B CA 1
ATOM 5380 C C . PRO B 1 334 ? -0.885 29.781 23.516 1 97.56 334 PRO B C 1
ATOM 5382 O O . PRO B 1 334 ? -2.033 29.391 23.766 1 97.56 334 PRO B O 1
ATOM 5385 N N . GLN B 1 335 ? 0.032 28.922 23.125 1 97.38 335 GLN B N 1
ATOM 5386 C CA . GLN B 1 335 ? -0.231 27.5 23.016 1 97.38 335 GLN B CA 1
ATOM 5387 C C . GLN B 1 335 ? -0.486 26.875 24.391 1 97.38 335 GLN B C 1
ATOM 5389 O O . GLN B 1 335 ? -1.138 25.844 24.484 1 97.38 335 GLN B O 1
ATOM 5394 N N . ASN B 1 336 ? 0.033 27.531 25.422 1 96.12 336 ASN B N 1
ATOM 5395 C CA . ASN B 1 336 ? -0.1 27.016 26.781 1 96.12 336 ASN B CA 1
ATOM 5396 C C . ASN B 1 336 ? -1.337 27.578 27.484 1 96.12 336 ASN B C 1
ATOM 5398 O O . ASN B 1 336 ? -1.556 27.328 28.672 1 96.12 336 ASN B O 1
ATOM 5402 N N . ASP B 1 337 ? -2.07 28.328 26.781 1 98 337 ASP B N 1
ATOM 5403 C CA . ASP B 1 337 ? -3.289 28.938 27.312 1 98 337 ASP B CA 1
ATOM 5404 C C . ASP B 1 337 ? -4.531 28.344 26.641 1 98 337 ASP B C 1
ATOM 5406 O O . ASP B 1 337 ? -4.836 28.672 25.5 1 98 337 ASP B O 1
ATOM 5410 N N . ALA B 1 338 ? -5.262 27.562 27.406 1 98.12 338 ALA B N 1
ATOM 5411 C CA . ALA B 1 338 ? -6.422 26.859 26.875 1 98.12 338 ALA B CA 1
ATOM 5412 C C . ALA B 1 338 ? -7.457 27.844 26.328 1 98.12 338 ALA B C 1
ATOM 5414 O O . ALA B 1 338 ? -8.148 27.547 25.359 1 98.12 338 ALA B O 1
ATOM 5415 N N . ALA B 1 339 ? -7.531 28.969 26.938 1 98.31 339 ALA B N 1
ATOM 5416 C CA . ALA B 1 339 ? -8.5 29.969 26.484 1 98.31 339 ALA B CA 1
ATOM 5417 C C . ALA B 1 339 ? -8.133 30.516 25.109 1 98.31 339 ALA B C 1
ATOM 5419 O O . ALA B 1 339 ? -9.008 30.75 24.266 1 98.31 339 ALA B O 1
ATOM 5420 N N . LEU B 1 340 ? -6.867 30.688 24.891 1 98.5 340 LEU B N 1
ATOM 5421 C CA . LEU B 1 340 ? -6.418 31.188 23.594 1 98.5 340 LEU B CA 1
ATOM 5422 C C . LEU B 1 340 ? -6.555 30.125 22.516 1 98.5 340 LEU B C 1
ATOM 5424 O O . LEU B 1 340 ? -6.906 30.422 21.375 1 98.5 340 LEU B O 1
ATOM 5428 N N . VAL B 1 341 ? -6.266 28.891 22.875 1 98.56 341 VAL B N 1
ATOM 5429 C CA . VAL B 1 341 ? -6.477 27.797 21.938 1 98.56 341 VAL B CA 1
ATOM 5430 C C . VAL B 1 341 ? -7.961 27.672 21.609 1 98.56 341 VAL B C 1
ATOM 5432 O O . VAL B 1 341 ? -8.336 27.531 20.438 1 98.56 341 VAL B O 1
ATOM 5435 N N . ARG B 1 342 ? -8.797 27.812 22.625 1 98.56 342 ARG B N 1
ATOM 5436 C CA . ARG B 1 342 ? -10.242 27.766 22.422 1 98.56 342 ARG B CA 1
ATOM 5437 C C . ARG B 1 342 ? -10.695 28.875 21.484 1 98.56 342 ARG B C 1
ATOM 5439 O O . ARG B 1 342 ? -11.531 28.641 20.594 1 98.56 342 ARG B O 1
ATOM 5446 N N . ALA B 1 343 ? -10.164 30.031 21.719 1 98.5 343 ALA B N 1
ATOM 5447 C CA . ALA B 1 343 ? -10.516 31.156 20.859 1 98.5 343 ALA B CA 1
ATOM 5448 C C . ALA B 1 343 ? -10.141 30.891 19.406 1 98.5 343 ALA B C 1
ATOM 5450 O O . ALA B 1 343 ? -10.898 31.234 18.5 1 98.5 343 ALA B O 1
ATOM 5451 N N . ALA B 1 344 ? -8.969 30.297 19.188 1 98.62 344 ALA B N 1
ATOM 5452 C CA . ALA B 1 344 ? -8.523 29.969 17.844 1 98.62 344 ALA B CA 1
ATOM 5453 C C . ALA B 1 344 ? -9.453 28.953 17.188 1 98.62 344 ALA B C 1
ATOM 5455 O O . ALA B 1 344 ? -9.844 29.109 16.031 1 98.62 344 ALA B O 1
ATOM 5456 N N . VAL B 1 345 ? -9.844 27.938 17.938 1 98.38 345 VAL B N 1
ATOM 5457 C CA . VAL B 1 345 ? -10.734 26.891 17.438 1 98.38 345 VAL B CA 1
ATOM 5458 C C . VAL B 1 345 ? -12.094 27.5 17.094 1 98.38 345 VAL B C 1
ATOM 5460 O O . VAL B 1 345 ? -12.625 27.25 16.016 1 98.38 345 VAL B O 1
ATOM 5463 N N . THR B 1 346 ? -12.578 28.297 18 1 98.25 346 THR B N 1
ATOM 5464 C CA . THR B 1 346 ? -13.883 28.922 17.797 1 98.25 346 THR B CA 1
ATOM 5465 C C . THR B 1 346 ? -13.852 29.828 16.578 1 98.25 346 THR B C 1
ATOM 5467 O O . THR B 1 346 ? -14.789 29.828 15.766 1 98.25 346 THR B O 1
ATOM 5470 N N . GLU B 1 347 ? -12.781 30.547 16.453 1 98.31 347 GLU B N 1
ATOM 5471 C CA . GLU B 1 347 ? -12.633 31.484 15.336 1 98.31 347 GLU B CA 1
ATOM 5472 C C . GLU B 1 347 ? -12.68 30.75 14 1 98.31 347 GLU B C 1
ATOM 5474 O O . GLU B 1 347 ? -13.438 31.125 13.109 1 98.31 347 GLU B O 1
ATOM 5479 N N . VAL B 1 348 ? -11.953 29.641 13.82 1 98.25 348 VAL B N 1
ATOM 5480 C CA . VAL B 1 348 ? -11.875 28.953 12.523 1 98.25 348 VAL B CA 1
ATOM 5481 C C . VAL B 1 348 ? -13.195 28.266 12.227 1 98.25 348 VAL B C 1
ATOM 5483 O O . VAL B 1 348 ? -13.539 28.047 11.062 1 98.25 348 VAL B O 1
ATOM 5486 N N . LEU B 1 349 ? -13.961 27.922 13.266 1 97.94 349 LEU B N 1
ATOM 5487 C CA . LEU B 1 349 ? -15.219 27.219 13.078 1 97.94 349 LEU B CA 1
ATOM 5488 C C . LEU B 1 349 ? -16.344 28.188 12.742 1 97.94 349 LEU B C 1
ATOM 5490 O O . LEU B 1 349 ? -17.328 27.812 12.102 1 97.94 349 LEU B O 1
ATOM 5494 N N . THR B 1 350 ? -16.203 29.484 13.172 1 97.31 350 THR B N 1
ATOM 5495 C CA . THR B 1 350 ? -17.344 30.391 13.078 1 97.31 350 THR B CA 1
ATOM 5496 C C . THR B 1 350 ? -17.141 31.406 11.953 1 97.31 350 THR B C 1
ATOM 5498 O O . THR B 1 350 ? -18.109 31.906 11.383 1 97.31 350 THR B O 1
ATOM 5501 N N . ASP B 1 351 ? -15.883 31.797 11.727 1 98.12 351 ASP B N 1
ATOM 5502 C CA . ASP B 1 351 ? -15.594 32.719 10.641 1 98.12 351 ASP B CA 1
ATOM 5503 C C . ASP B 1 351 ? -15.523 31.984 9.297 1 98.12 351 ASP B C 1
ATOM 5505 O O . ASP B 1 351 ? -14.555 31.281 9.023 1 98.12 351 ASP B O 1
ATOM 5509 N N . ASP B 1 352 ? -16.406 32.219 8.414 1 97.62 352 ASP B N 1
ATOM 5510 C CA . ASP B 1 352 ? -16.578 31.5 7.156 1 97.62 352 ASP B CA 1
ATOM 5511 C C . ASP B 1 352 ? -15.414 31.75 6.211 1 97.62 352 ASP B C 1
ATOM 5513 O O . ASP B 1 352 ? -15.227 31.016 5.238 1 97.62 352 ASP B O 1
ATOM 5517 N N . ARG B 1 353 ? -14.664 32.781 6.473 1 97.94 353 ARG B N 1
ATOM 5518 C CA . ARG B 1 353 ? -13.523 33.094 5.621 1 97.94 353 ARG B CA 1
ATOM 5519 C C . ARG B 1 353 ? -12.492 31.953 5.637 1 97.94 353 ARG B C 1
ATOM 5521 O O . ARG B 1 353 ? -11.852 31.688 4.621 1 97.94 353 ARG B O 1
ATOM 5528 N N . TYR B 1 354 ? -12.367 31.297 6.785 1 98.69 354 TYR B N 1
ATOM 5529 C CA . TYR B 1 354 ? -11.422 30.188 6.871 1 98.69 354 TYR B CA 1
ATOM 5530 C C . TYR B 1 354 ? -11.875 29.031 5.992 1 98.69 354 TYR B C 1
ATOM 5532 O O . TYR B 1 354 ? -11.07 28.453 5.258 1 98.69 354 TYR B O 1
ATOM 5540 N N . ARG B 1 355 ? -13.117 28.719 6.062 1 98.31 355 ARG B N 1
ATOM 5541 C CA . ARG B 1 355 ? -13.656 27.625 5.262 1 98.31 355 ARG B CA 1
ATOM 5542 C C . ARG B 1 355 ? -13.562 27.922 3.771 1 98.31 355 ARG B C 1
ATOM 5544 O O . ARG B 1 355 ? -13.195 27.062 2.977 1 98.31 355 ARG B O 1
ATOM 5551 N N . LYS B 1 356 ? -13.867 29.125 3.418 1 98.5 356 LYS B N 1
ATOM 5552 C CA . LYS B 1 356 ? -13.789 29.531 2.021 1 98.5 356 LYS B CA 1
ATOM 5553 C C . LYS B 1 356 ? -12.367 29.406 1.492 1 98.5 356 LYS B C 1
ATOM 5555 O O . LYS B 1 356 ? -12.141 28.812 0.439 1 98.5 356 LYS B O 1
ATOM 5560 N N . SER B 1 357 ? -11.406 29.953 2.25 1 98.75 357 SER B N 1
ATOM 5561 C CA . SER B 1 357 ? -10 29.891 1.853 1 98.75 357 SER B CA 1
ATOM 5562 C C . SER B 1 357 ? -9.5 28.453 1.8 1 98.75 357 SER B C 1
ATOM 5564 O O . SER B 1 357 ? -8.75 28.078 0.896 1 98.75 357 SER B O 1
ATOM 5566 N N . ALA B 1 358 ? -9.875 27.641 2.768 1 98.75 358 ALA B N 1
ATOM 5567 C CA . ALA B 1 358 ? -9.484 26.234 2.795 1 98.75 358 ALA B CA 1
ATOM 5568 C C . ALA B 1 358 ? -10.008 25.5 1.565 1 98.75 358 ALA B C 1
ATOM 5570 O O . ALA B 1 358 ? -9.289 24.703 0.966 1 98.75 358 ALA B O 1
ATOM 5571 N N . ARG B 1 359 ? -11.203 25.797 1.163 1 98.38 359 ARG B N 1
ATOM 5572 C CA . ARG B 1 359 ? -11.797 25.156 -0.003 1 98.38 359 ARG B CA 1
ATOM 5573 C C . ARG B 1 359 ? -11.109 25.609 -1.287 1 98.38 359 ARG B C 1
ATOM 5575 O O . ARG B 1 359 ? -10.969 24.828 -2.229 1 98.38 359 ARG B O 1
ATOM 5582 N N . GLU B 1 360 ? -10.719 26.859 -1.288 1 98.31 360 GLU B N 1
ATOM 5583 C CA . GLU B 1 360 ? -9.945 27.344 -2.428 1 98.31 360 GLU B CA 1
ATOM 5584 C C . GLU B 1 360 ? -8.625 26.594 -2.562 1 98.31 360 GLU B C 1
ATOM 5586 O O . GLU B 1 360 ? -8.219 26.219 -3.668 1 98.31 360 GLU B O 1
ATOM 5591 N N . LEU B 1 361 ? -7.957 26.359 -1.459 1 98.31 361 LEU B N 1
ATOM 5592 C CA . LEU B 1 361 ? -6.723 25.578 -1.476 1 98.31 361 LEU B CA 1
ATOM 5593 C C . LEU B 1 361 ? -6.988 24.156 -1.969 1 98.31 361 LEU B C 1
ATOM 5595 O O . LEU B 1 361 ? -6.203 23.625 -2.75 1 98.31 361 LEU B O 1
ATOM 5599 N N . ARG B 1 362 ? -8.039 23.578 -1.486 1 98 362 ARG B N 1
ATOM 5600 C CA . ARG B 1 362 ? -8.43 22.25 -1.932 1 98 362 ARG B CA 1
ATOM 5601 C C . ARG B 1 362 ? -8.625 22.203 -3.443 1 98 362 ARG B C 1
ATOM 5603 O O . ARG B 1 362 ? -8.125 21.312 -4.117 1 98 362 ARG B O 1
ATOM 5610 N N . ASP B 1 363 ? -9.367 23.188 -3.99 1 98 363 ASP B N 1
ATOM 5611 C CA . ASP B 1 363 ? -9.656 23.234 -5.418 1 98 363 ASP B CA 1
ATOM 5612 C C . ASP B 1 363 ? -8.383 23.422 -6.238 1 98 363 ASP B C 1
ATOM 5614 O O . ASP B 1 363 ? -8.211 22.797 -7.281 1 98 363 ASP B O 1
ATOM 5618 N N . ASP B 1 364 ? -7.504 24.281 -5.742 1 97.75 364 ASP B N 1
ATOM 5619 C CA . ASP B 1 364 ? -6.219 24.484 -6.398 1 97.75 364 ASP B CA 1
ATOM 5620 C C . ASP B 1 364 ? -5.402 23.188 -6.418 1 97.75 364 ASP B C 1
ATOM 5622 O O . ASP B 1 364 ? -4.801 22.844 -7.438 1 97.75 364 ASP B O 1
ATOM 5626 N N . MET B 1 365 ? -5.363 22.531 -5.328 1 96.69 365 MET B N 1
ATOM 5627 C CA . MET B 1 365 ? -4.633 21.266 -5.223 1 96.69 365 MET B CA 1
ATOM 5628 C C . MET B 1 365 ? -5.23 20.203 -6.145 1 96.69 365 MET B C 1
ATOM 5630 O O . MET B 1 365 ? -4.5 19.469 -6.812 1 96.69 365 MET B O 1
ATOM 5634 N N . ALA B 1 366 ? -6.555 20.156 -6.215 1 95.31 366 ALA B N 1
ATOM 5635 C CA . ALA B 1 366 ? -7.27 19.172 -7.031 1 95.31 366 ALA B CA 1
ATOM 5636 C C . ALA B 1 366 ? -7.008 19.406 -8.516 1 95.31 366 ALA B C 1
ATOM 5638 O O . ALA B 1 366 ? -7.109 18.469 -9.32 1 95.31 366 ALA B O 1
ATOM 5639 N N . ALA B 1 367 ? -6.699 20.625 -8.867 1 96.44 367 ALA B N 1
ATOM 5640 C CA . ALA B 1 367 ? -6.449 20.984 -10.258 1 96.44 367 ALA B CA 1
ATOM 5641 C C . ALA B 1 367 ? -5.043 20.562 -10.688 1 96.44 367 ALA B C 1
ATOM 5643 O O . ALA B 1 367 ? -4.734 20.547 -11.883 1 96.44 367 ALA B O 1
ATOM 5644 N N . MET B 1 368 ? -4.227 20.203 -9.75 1 97.06 368 MET B N 1
ATOM 5645 C CA . MET B 1 368 ? -2.871 19.75 -10.055 1 97.06 368 MET B CA 1
ATOM 5646 C C . MET B 1 368 ? -2.873 18.312 -10.555 1 97.06 368 MET B C 1
ATOM 5648 O O . MET B 1 368 ? -3.783 17.547 -10.234 1 97.06 368 MET B O 1
ATOM 5652 N N . PRO B 1 369 ? -1.867 17.938 -11.367 1 97.06 369 PRO B N 1
ATOM 5653 C CA . PRO B 1 369 ? -1.827 16.562 -11.883 1 97.06 369 PRO B CA 1
ATOM 5654 C C . PRO B 1 369 ? -1.68 15.523 -10.773 1 97.06 369 PRO B C 1
ATOM 5656 O O . PRO B 1 369 ? -0.889 15.711 -9.844 1 97.06 369 PRO B O 1
ATOM 5659 N N . SER B 1 370 ? -2.449 14.477 -10.859 1 96.38 370 SER B N 1
ATOM 5660 C CA . SER B 1 370 ? -2.324 13.367 -9.914 1 96.38 370 SER B CA 1
ATOM 5661 C C . SER B 1 370 ? -1.018 12.609 -10.125 1 96.38 370 SER B C 1
ATOM 5663 O O . SER B 1 370 ? -0.374 12.75 -11.164 1 96.38 370 SER B O 1
ATOM 5665 N N . PRO B 1 371 ? -0.608 11.789 -9.141 1 97.5 371 PRO B N 1
ATOM 5666 C CA . PRO B 1 371 ? 0.566 10.938 -9.336 1 97.5 371 PRO B CA 1
ATOM 5667 C C . PRO B 1 371 ? 0.458 10.055 -10.578 1 97.5 371 PRO B C 1
ATOM 5669 O O . PRO B 1 371 ? 1.44 9.883 -11.305 1 97.5 371 PRO B O 1
ATOM 5672 N N . ALA B 1 372 ? -0.688 9.578 -10.891 1 96.12 372 ALA B N 1
ATOM 5673 C CA . ALA B 1 372 ? -0.887 8.734 -12.062 1 96.12 372 ALA B CA 1
ATOM 5674 C C . ALA B 1 372 ? -0.594 9.508 -13.352 1 96.12 372 ALA B C 1
ATOM 5676 O O . ALA B 1 372 ? -0.01 8.961 -14.289 1 96.12 372 ALA B O 1
ATOM 5677 N N . GLU B 1 373 ? -0.957 10.758 -13.352 1 95.44 373 GLU B N 1
ATOM 5678 C CA . GLU B 1 373 ? -0.808 11.586 -14.539 1 95.44 373 GLU B CA 1
ATOM 5679 C C . GLU B 1 373 ? 0.656 11.945 -14.781 1 95.44 373 GLU B C 1
ATOM 5681 O O . GLU B 1 373 ? 1.031 12.328 -15.891 1 95.44 373 GLU B O 1
ATOM 5686 N N . ILE B 1 374 ? 1.472 11.836 -13.734 1 96.44 374 ILE B N 1
ATOM 5687 C CA . ILE B 1 374 ? 2.861 12.242 -13.906 1 96.44 374 ILE B CA 1
ATOM 5688 C C . ILE B 1 374 ? 3.711 11.039 -14.305 1 96.44 374 ILE B C 1
ATOM 5690 O O . ILE B 1 374 ? 4.867 11.195 -14.711 1 96.44 374 ILE B O 1
ATOM 5694 N N . VAL B 1 375 ? 3.164 9.812 -14.289 1 96.81 375 VAL B N 1
ATOM 5695 C CA . VAL B 1 375 ? 3.893 8.586 -14.586 1 96.81 375 VAL B CA 1
ATOM 5696 C C . VAL B 1 375 ? 4.473 8.656 -16 1 96.81 375 VAL B C 1
ATOM 5698 O O . VAL B 1 375 ? 5.641 8.32 -16.219 1 96.81 375 VAL B O 1
ATOM 5701 N N . ALA B 1 376 ? 3.68 9.148 -16.953 1 94.81 376 ALA B N 1
ATOM 5702 C CA . ALA B 1 376 ? 4.141 9.234 -18.328 1 94.81 376 ALA B CA 1
ATOM 5703 C C . ALA B 1 376 ? 5.359 10.148 -18.438 1 94.81 376 ALA B C 1
ATOM 5705 O O . ALA B 1 376 ? 6.289 9.859 -19.203 1 94.81 376 ALA B O 1
ATOM 5706 N N . ASP B 1 377 ? 5.359 11.234 -17.688 1 96.19 377 ASP B N 1
ATOM 5707 C CA . ASP B 1 377 ? 6.5 12.141 -17.656 1 96.19 377 ASP B CA 1
ATOM 5708 C C . ASP B 1 377 ? 7.742 11.445 -17.109 1 96.19 377 ASP B C 1
ATOM 5710 O O . ASP B 1 377 ? 8.844 11.625 -17.625 1 96.19 377 ASP B O 1
ATOM 5714 N N . LEU B 1 378 ? 7.586 10.672 -16.078 1 97.75 378 LEU B N 1
ATOM 5715 C CA . LEU B 1 378 ? 8.695 9.953 -15.469 1 97.75 378 LEU B CA 1
ATOM 5716 C C . LEU B 1 378 ? 9.227 8.867 -16.406 1 97.75 378 LEU B C 1
ATOM 5718 O O . LEU B 1 378 ? 10.438 8.633 -16.453 1 97.75 378 LEU B O 1
ATOM 5722 N N . GLU B 1 379 ? 8.312 8.25 -17.125 1 96.94 379 GLU B N 1
ATOM 5723 C CA . GLU B 1 379 ? 8.711 7.254 -18.109 1 96.94 379 GLU B CA 1
ATOM 5724 C C . GLU B 1 379 ? 9.555 7.887 -19.219 1 96.94 379 GLU B C 1
ATOM 5726 O O . GLU B 1 379 ? 10.586 7.332 -19.609 1 96.94 379 GLU B O 1
ATOM 5731 N N . ARG B 1 380 ? 9.148 9.039 -19.672 1 96.75 380 ARG B N 1
ATOM 5732 C CA . ARG B 1 380 ? 9.914 9.75 -20.688 1 96.75 380 ARG B CA 1
ATOM 5733 C C . ARG B 1 380 ? 11.281 10.164 -20.156 1 96.75 380 ARG B C 1
ATOM 5735 O O . ARG B 1 380 ? 12.289 10.055 -20.875 1 96.75 380 ARG B O 1
ATOM 5742 N N . LEU B 1 381 ? 11.281 10.586 -18.922 1 97.31 381 LEU B N 1
ATOM 5743 C CA . LEU B 1 381 ? 12.539 10.977 -18.281 1 97.31 381 LEU B CA 1
ATOM 5744 C C . LEU B 1 381 ? 13.492 9.797 -18.203 1 97.31 381 LEU B C 1
ATOM 5746 O O . LEU B 1 381 ? 14.68 9.93 -18.516 1 97.31 381 LEU B O 1
ATOM 5750 N N . ALA B 1 382 ? 13.023 8.648 -17.812 1 96.56 382 ALA B N 1
ATOM 5751 C CA . ALA B 1 382 ? 13.844 7.441 -17.656 1 96.56 382 ALA B CA 1
ATOM 5752 C C . ALA B 1 382 ? 14.32 6.93 -19.016 1 96.56 382 ALA B C 1
ATOM 5754 O O . ALA B 1 382 ? 15.445 6.434 -19.125 1 96.56 382 ALA B O 1
ATOM 5755 N N . ALA B 1 383 ? 13.469 7.066 -20.062 1 93.56 383 ALA B N 1
ATOM 5756 C CA . ALA B 1 383 ? 13.789 6.578 -21.406 1 93.56 383 ALA B CA 1
ATOM 5757 C C . ALA B 1 383 ? 14.836 7.465 -22.078 1 93.56 383 ALA B C 1
ATOM 5759 O O . ALA B 1 383 ? 15.562 7.012 -22.969 1 93.56 383 ALA B O 1
ATOM 5760 N N . GLY B 1 384 ? 14.836 8.711 -21.797 1 86.81 384 GLY B N 1
ATOM 5761 C CA . GLY B 1 384 ? 15.727 9.664 -22.438 1 86.81 384 GLY B CA 1
ATOM 5762 C C . GLY B 1 384 ? 17.125 9.672 -21.844 1 86.81 384 GLY B C 1
ATOM 5763 O O . GLY B 1 384 ? 18 10.383 -22.328 1 86.81 384 GLY B O 1
ATOM 5764 N N . ALA B 1 385 ? 17.359 8.906 -20.891 1 74.25 385 ALA B N 1
ATOM 5765 C CA . ALA B 1 385 ? 18.688 8.867 -20.281 1 74.25 385 ALA B CA 1
ATOM 5766 C C . ALA B 1 385 ? 19.562 7.824 -20.953 1 74.25 385 ALA B C 1
ATOM 5768 O O . ALA B 1 385 ? 19.062 6.859 -21.547 1 74.25 385 ALA B O 1
#

Organism: Streptomyces collinus (strain DSM 40733 / Tue 365) (NCBI:txid1214242)

Solvent-accessible surface area (backbone atoms only — not comparable to full-atom values): 39057 Å² total; per-residue (Å²): 61,34,42,51,55,41,43,80,62,42,41,71,49,48,39,44,51,28,15,39,38,9,56,61,45,90,66,50,34,49,24,20,46,48,24,28,55,51,35,31,42,50,43,36,48,41,39,73,46,77,64,70,70,61,60,64,59,67,62,47,73,76,43,59,90,85,40,29,55,30,68,75,62,40,73,58,51,80,88,54,40,36,70,70,36,48,63,40,48,53,49,26,64,71,43,35,64,61,52,41,56,50,42,69,72,68,58,66,57,58,33,40,16,25,60,68,26,62,36,34,29,48,47,15,56,69,72,61,29,40,19,35,29,35,42,66,31,55,39,75,46,50,56,42,33,49,59,52,35,38,63,72,43,24,66,61,25,43,76,66,74,36,96,36,68,55,74,56,76,39,43,36,26,40,45,34,78,77,43,54,42,88,76,36,75,88,51,45,70,29,24,70,52,78,59,56,73,69,54,69,71,55,72,77,60,72,46,70,56,59,90,80,37,42,28,31,40,34,45,50,68,76,60,40,48,73,53,37,44,47,59,56,57,33,23,55,54,54,24,50,54,88,44,85,45,41,32,38,43,34,44,40,58,70,92,51,53,72,65,46,59,82,68,46,91,45,46,46,79,38,58,68,48,30,53,76,76,41,51,84,55,37,56,29,37,34,29,28,27,49,40,64,60,47,51,39,36,32,60,67,23,31,13,31,39,25,46,35,42,54,58,59,10,47,57,36,35,50,33,35,35,74,50,38,18,33,46,67,39,76,47,59,68,51,49,67,29,28,68,53,46,27,50,46,54,50,45,45,70,67,42,62,61,17,41,53,30,9,40,50,46,17,53,50,28,66,70,32,46,31,35,40,67,46,43,64,57,52,50,52,50,36,66,72,85,61,35,41,51,56,41,41,81,61,40,41,68,48,48,40,44,52,28,14,40,39,8,56,61,47,90,68,51,34,50,24,21,45,48,25,29,55,50,35,32,42,50,44,36,45,40,38,73,46,77,64,70,67,61,59,65,58,64,61,46,72,76,43,57,88,87,41,29,57,30,70,75,61,40,74,57,50,77,88,52,40,36,69,72,36,48,63,40,46,54,50,24,65,71,44,35,65,60,52,42,56,50,41,68,71,67,58,65,56,59,32,40,16,25,61,68,27,63,37,36,29,47,47,16,56,71,71,61,30,39,18,36,29,34,42,65,33,57,39,76,44,48,53,42,32,50,61,52,35,39,62,71,43,26,66,62,25,44,78,66,74,35,97,36,69,56,74,56,76,39,43,36,27,40,44,33,79,76,41,54,41,88,75,34,75,88,49,45,72,30,24,70,53,78,60,56,73,68,52,68,70,56,72,76,61,72,48,69,56,58,90,81,38,43,28,32,41,33,44,50,66,79,59,39,50,75,54,36,44,47,58,56,57,33,22,56,54,53,25,50,54,88,45,85,45,41,32,40,43,32,42,41,59,69,92,51,54,71,66,47,58,83,67,47,93,46,46,45,80,39,58,68,47,29,53,78,76,42,50,85,57,37,56,29,37,36,30,29,25,49,41,66,60,48,52,39,36,31,60,66,23,30,13,32,38,27,45,36,42,56,57,59,10,47,58,36,34,50,33,34,36,74,52,37,18,33,45,67,39,75,48,58,67,51,50,68,29,28,66,52,46,27,50,46,53,50,44,46,71,68,41,62,60,17,40,53,29,9,38,50,44,17,54,50,27,68,71,32,47,32,35,40,68,45,42,63,58,53,51,51,50,36,66,73,84

Nearest PDB structures (foldseek):
  3uyl-assembly1_B  TM=9.163E-01  e=3.116E-35  Saccharopolyspora spinosa
  3tsa-assembly1_A  TM=9.100E-01  e=1.900E-35  Saccharopolyspora spinosa
  3tsa-assembly1_B  TM=9.095E-01  e=2.380E-34  Saccharopolyspora spinosa
  3uyk-assembly1_B  TM=9.141E-01  e=6.056E-34  Saccharopolyspora spinosa
  4amg-assembly1_A  TM=8.088E-01  e=4.274E-27  Streptomyces nogalater

Secondary structure (DSSP, 8-state):
-B--S-HHHHGGGHHHHHHHHHTT---EEEE-HHHHHHHHHTT-EEEE-SS---HHHHHHTTS-TT--HHHHH-SPPGGGHHHHTHHHHHHHHHHHHHHHHHHHHH--S-EEEETT--HHHHHHHHHT--EEEE--SS-SSHHHHHHHHHHHTHHHHHHTT-SSPPPPSEEEE-S-GGG--TTSPP-EE----------PPPGGGGSPPPTT-EEEEEE-HHHHHHHHTTHHHHHHHHTTTT-SSEEEEEE--GGGGGGG-SPPTTEEEES---GGGTGGG-SEEEE---HHHHHHHHHTT--EEE---STHHHHHHHHHHHTTSEEE--SHHHHT-HHHHHHHHHHHHH-HHHHHHHHHHHHHHHTSPPHHHHHHHHHHHHHT-/-B--S-HHHHGGGHHHHHHHHHTT---EEEE-HHHHHHHHHTT-EEEE-SS---HHHHHHTTS-TT--HHHHH-SPPGGGHHHHTHHHHHHHHHHHHHHHHHHHHH--S-EEEETT--HHHHHHHHHT--EEEE--SS-SSHHHHHHHHHHHTHHHHHHTT-SSPPPPSEEEE-S-GGG--TTSPP-EE----------PPPGGGGSPPPTT-EEEEEE-HHHHHHHH-SHHHHHHHHTTTT-SSEEEEEE--GGGGGGG-SPPTTEEEES---GGGTGGG-SEEEE---HHHHHHHHHTT--EEE---STHHHHHHHHHHHTTSEEE--SHHHHT-HHHHHHHHHHHHH-HHHHHHHHHHHHHHHTSPPHHHHHHHHHHHHHT-

Sequence (770 aa):
MLSTPFPTHFTPLVPLAWALKGAGHEVTVAAQPDVTDAARAAGITAVDIGDRFHGLDVLQRHLPPGVRPLELMGPTPPEKMAGTTKLWETHARYLLGSYLEFAREWRPDLVVSEQLELAGPVVAAVLGVPSVQVRWGVDPLSGPSRASARNFLHGTCVRLGLDGLPDPDLLLDPCPPALRHPTAPPGSPLGHVPYNGVGTVPEWLRVPAPQGVRRVAVCLGNQTLVLNGSGLFRTIIESFEGLTDVQAVVTAAPEYHEGFGRLPDNVRVVEPVPLNLFLRDCDALIHHGGANTTMTGCHFGLPQVVLPQLVDQFASAELLAAAGAARVLGEAAPQNDAALVRAAVTEVLTDDRYRKSARELRDDMAAMPSPAEIVADLERLAAGAMLSTPFPTHFTPLVPLAWALKGAGHEVTVAAQPDVTDAARAAGITAVDIGDRFHGLDVLQRHLPPGVRPLELMGPTPPEKMAGTTKLWETHARYLLGSYLEFAREWRPDLVVSEQLELAGPVVAAVLGVPSVQVRWGVDPLSGPSRASARNFLHGTCVRLGLDGLPDPDLLLDPCPPALRHPTAPPGSPLGHVPYNGVGTVPEWLRVPAPQGVRRVAVCLGNQTLVLNGSGLFRTIIESFEGLTDVQAVVTAAPEYHEGFGRLPDNVRVVEPVPLNLFLRDCDALIHHGGANTTMTGCHFGLPQVVLPQLVDQFASAELLAAAGAARVLGEAAPQNDAALVRAAVTEVLTDDRYRKSARELRDDMAAMPSPAEIVADLERLAAGA

Radius of gyration: 27.55 Å; Cα contacts (8 Å, |Δi|>4): 1623; chains: 2; bounding box: 73×75×59 Å

pLDDT: mean 93.61, std 5.34, range [74.25, 98.88]

Foldseek 3Di:
DEEDLAQLLCQQCLQLVVLCVVVVDQDEYEEAPSRQVQCVLSVHHYDHQDYRPPVLCVVQVPADPQDFLCRVPNADDLVCLLVVLVVLLVVLLVRLVRVLVVCVVVVDLEFEYELSNQSRQLSCVLSVHAYEYEYLAADSRNVSNQVNSQVVCCVVSVVSVHNTRDDGPFYEHLYQPLLHDPPDPDHAYAFGDADQTDDDDDPVLQDADPPQAAEEEEDADASCCVRNNCQLVLLQQLLCPPPPRYAYEYEYAPVRVVVSPDGDPRYDYDHDDRCLNRVLRHQEYEYAQRSSVLSSLLQSLHQYEHNHRDRCSVSSQVSCVVLQQYHYDRHDVLSNHSNSSNVRVVCCNPPCSNSVSSVVSNVSSVPHDYSNRCSVVVVVSSVVD/DEEDLAQLLCQQCLQLQVLCVVVPDQDEYEEAPSRQVQCVLSVHHYDHQDYRPPVLCVVQVPADPQAFLCRVPNADDLVCLLVVLVVLLVVLLVRLVRVLVVCVVVVDLEFEYELSNQSRQLSCVLSVHAYEYEYLAADSRNVSNQVSSQVVCCVVSVVSVHNTRDDGPFYEHLYQPLLHDPPDPDHAYAFGDADQTDDDDDPVLQDADPPQAAEEEEDADASCCVRNNCQLVLLQQLLCPPPPRYAYEYEYAPVRVVVNPDGDPRYDYDHDDRCLNRVLRHQEYEYAQRSSVLSSLLQSLHQYEHNHRDRCSVSSQVSCVVLQQYHYDRHDVLSNHSNSSNVRVVCCNPPCSNSVSSVVSNVSSVPHDYSNRCSVVVVVSSVVD

InterPro domains:
  IPR002213 UDP-glucuronosyl/UDP-glucosyltransferase [cd03784] (1-378)
  IPR010610 Erythromycin biosynthesis protein CIII-like, C-terminal domain [PF06722] (245-381)
  IPR048284 Erythromycin biosynthesis protein CIII-like, N-terminal domain [PF21036] (18-221)
  IPR050426 Glycosyltransferase 28 [PTHR48050] (227-368)